Protein AF-A0A0S8H9X0-F1 (afdb_monomer_lite)

pLDDT: mean 84.27, std 17.61, range [25.94, 97.88]

Structure (mmCIF, N/CA/C/O backbone):
data_AF-A0A0S8H9X0-F1
#
_entry.id   AF-A0A0S8H9X0-F1
#
loop_
_atom_site.group_PDB
_atom_site.id
_atom_site.type_symbol
_atom_site.label_atom_id
_atom_site.label_alt_id
_atom_site.label_comp_id
_atom_site.label_asym_id
_atom_site.label_entity_id
_atom_site.label_seq_id
_atom_site.pdbx_PDB_ins_code
_atom_site.Cartn_x
_atom_site.Cartn_y
_atom_site.Cartn_z
_atom_site.occupancy
_atom_site.B_iso_or_equiv
_atom_site.auth_seq_id
_atom_site.auth_comp_id
_atom_site.auth_asym_id
_atom_site.auth_atom_id
_atom_site.pdbx_PDB_model_num
ATOM 1 N N . MET A 1 1 ? -23.691 -61.109 -25.677 1.00 41.50 1 MET A N 1
ATOM 2 C CA . MET A 1 1 ? -22.505 -60.597 -26.400 1.00 41.50 1 MET A CA 1
ATOM 3 C C . MET A 1 1 ? -22.755 -59.149 -26.773 1.00 41.50 1 MET A C 1
ATOM 5 O O . MET A 1 1 ? -23.808 -58.886 -27.336 1.00 41.50 1 MET A O 1
ATOM 9 N N . ARG A 1 2 ? -21.754 -58.292 -26.520 1.00 28.98 2 ARG A N 1
ATOM 10 C CA . ARG A 1 2 ? -21.673 -56.841 -26.790 1.00 28.98 2 ARG A CA 1
ATOM 11 C C . ARG A 1 2 ? -22.388 -55.960 -25.764 1.00 28.98 2 ARG A C 1
ATOM 13 O O . ARG A 1 2 ? -23.538 -56.217 -25.457 1.00 28.98 2 ARG A O 1
ATOM 20 N N . SER A 1 3 ? -21.833 -54.869 -25.259 1.00 28.53 3 SER A N 1
ATOM 21 C CA . SER A 1 3 ? -20.459 -54.414 -25.004 1.00 28.53 3 SER A CA 1
ATOM 22 C C . SER A 1 3 ? -20.634 -53.154 -24.152 1.00 28.53 3 SER A C 1
ATOM 24 O O . SER A 1 3 ? -21.580 -52.398 -24.354 1.00 28.53 3 SER A O 1
ATOM 26 N N . PHE A 1 4 ? -19.725 -52.961 -23.206 1.00 33.03 4 PHE A N 1
ATOM 27 C CA . PHE A 1 4 ? -19.578 -51.771 -22.375 1.00 33.03 4 PHE A CA 1
ATOM 28 C C . PHE A 1 4 ? -19.500 -50.479 -23.207 1.00 33.03 4 PHE A C 1
ATOM 30 O O . PHE A 1 4 ? -18.738 -50.418 -24.169 1.00 33.03 4 PHE A O 1
ATOM 37 N N . ALA A 1 5 ? -20.194 -49.429 -22.768 1.00 28.08 5 ALA A N 1
ATOM 38 C CA . ALA A 1 5 ? -19.841 -48.046 -23.075 1.00 28.08 5 ALA A CA 1
ATOM 39 C C . ALA A 1 5 ? -20.065 -47.202 -21.813 1.00 28.08 5 ALA A C 1
ATOM 41 O O . ALA A 1 5 ? -21.166 -46.725 -21.546 1.00 28.08 5 ALA A O 1
ATOM 42 N N . LEU A 1 6 ? -19.008 -47.084 -21.002 1.00 28.52 6 LEU A N 1
ATOM 43 C CA . LEU A 1 6 ? -18.903 -46.057 -19.970 1.00 28.52 6 LEU A CA 1
ATOM 44 C C . LEU A 1 6 ? -18.913 -44.697 -20.675 1.00 28.52 6 LEU A C 1
ATOM 46 O O . LEU A 1 6 ? -18.003 -44.390 -21.445 1.00 28.52 6 LEU A O 1
ATOM 50 N N . LEU A 1 7 ? -19.925 -43.884 -20.392 1.00 26.09 7 LEU A N 1
ATOM 51 C CA . LEU A 1 7 ? -19.913 -42.468 -20.723 1.00 26.09 7 LEU A CA 1
ATOM 52 C C . LEU A 1 7 ? -18.975 -41.776 -19.722 1.00 26.09 7 LEU A C 1
ATOM 54 O O . LEU A 1 7 ? -19.371 -41.440 -18.607 1.00 26.09 7 LEU A O 1
ATOM 58 N N . VAL A 1 8 ? -17.704 -41.617 -20.089 1.00 26.08 8 VAL A N 1
ATOM 59 C CA . VAL A 1 8 ? -16.794 -40.715 -19.379 1.00 26.08 8 VAL A CA 1
ATOM 60 C C . VAL A 1 8 ? -17.209 -39.299 -19.768 1.00 26.08 8 VAL A C 1
ATOM 62 O O . VAL A 1 8 ? -16.909 -38.833 -20.865 1.00 26.08 8 VAL A O 1
ATOM 65 N N . LEU A 1 9 ? -17.961 -38.633 -18.889 1.00 28.38 9 LEU A N 1
ATOM 66 C CA . LEU A 1 9 ? -18.145 -37.189 -18.957 1.00 28.38 9 LEU A CA 1
ATOM 67 C C . LEU A 1 9 ? -16.791 -36.542 -18.657 1.00 28.38 9 LEU A C 1
ATOM 69 O O . LEU A 1 9 ? -16.384 -36.413 -17.503 1.00 28.38 9 LEU A O 1
ATOM 73 N N . SER A 1 10 ? -16.089 -36.157 -19.716 1.00 25.94 10 SER A N 1
ATOM 74 C CA . SER A 1 10 ? -14.937 -35.270 -19.652 1.00 25.94 10 SER A CA 1
ATOM 75 C C . SER A 1 10 ? -15.406 -33.922 -19.102 1.00 25.94 10 SER A C 1
ATOM 77 O O . SER A 1 10 ? -15.921 -33.083 -19.841 1.00 25.94 10 SER A O 1
ATOM 79 N N . LEU A 1 11 ? -15.257 -33.718 -17.792 1.00 29.38 11 LEU A N 1
ATOM 80 C CA . LEU A 1 11 ? -15.225 -32.385 -17.205 1.00 29.38 11 LEU A CA 1
ATOM 81 C C . LEU A 1 11 ? -14.070 -31.638 -17.877 1.00 29.38 11 LEU A C 1
ATOM 83 O O . LEU A 1 11 ? -12.902 -31.849 -17.554 1.00 29.38 11 LEU A O 1
ATOM 87 N N . LEU A 1 12 ? -14.407 -30.779 -18.839 1.00 26.70 12 LEU A N 1
ATOM 88 C CA . LEU A 1 12 ? -13.583 -29.636 -19.197 1.00 26.70 12 LEU A CA 1
ATOM 89 C C . LEU A 1 12 ? -13.430 -28.817 -17.917 1.00 26.70 12 LEU A C 1
ATOM 91 O O . LEU A 1 12 ? -14.281 -27.997 -17.575 1.00 26.70 12 LEU A O 1
ATOM 95 N N . ALA A 1 13 ? -12.356 -29.091 -17.180 1.00 27.42 13 ALA A N 1
ATOM 96 C CA . ALA A 1 13 ? -11.784 -28.125 -16.275 1.00 27.42 13 ALA A CA 1
ATOM 97 C C . ALA A 1 13 ? -11.502 -26.888 -17.131 1.00 27.42 13 ALA A C 1
ATOM 99 O O . ALA A 1 13 ? -10.550 -26.858 -17.911 1.00 27.42 13 ALA A O 1
ATOM 100 N N . LEU A 1 14 ? -12.378 -25.888 -17.032 1.00 28.73 14 LEU A N 1
ATOM 101 C CA . LEU A 1 14 ? -11.986 -24.509 -17.250 1.00 28.73 14 LEU A CA 1
ATOM 102 C C . LEU A 1 14 ? -10.827 -24.294 -16.287 1.00 28.73 14 LEU A C 1
ATOM 104 O O . LEU A 1 14 ? -11.030 -24.089 -15.092 1.00 28.73 14 LEU A O 1
ATOM 108 N N . ALA A 1 15 ? -9.611 -24.465 -16.803 1.00 26.91 15 ALA A N 1
ATOM 109 C CA . ALA A 1 15 ? -8.425 -23.986 -16.144 1.00 26.91 15 ALA A CA 1
ATOM 110 C C . ALA A 1 15 ? -8.729 -22.530 -15.805 1.00 26.91 15 ALA A C 1
ATOM 112 O O . ALA A 1 15 ? -8.952 -21.711 -16.701 1.00 26.91 15 ALA A O 1
ATOM 113 N N . ALA A 1 16 ? -8.801 -22.226 -14.508 1.00 28.19 16 ALA A N 1
ATOM 114 C CA . ALA A 1 16 ? -8.575 -20.867 -14.060 1.00 28.19 16 ALA A CA 1
ATOM 115 C C . ALA A 1 16 ? -7.346 -20.368 -14.837 1.00 28.19 16 ALA A C 1
ATOM 117 O O . ALA A 1 16 ? -6.392 -21.148 -14.958 1.00 28.19 16 ALA A O 1
ATOM 118 N N . PRO A 1 17 ? -7.370 -19.164 -15.440 1.00 30.94 17 PRO A N 1
ATOM 119 C CA . PRO A 1 17 ? -6.191 -18.649 -16.115 1.00 30.94 17 PRO A CA 1
ATOM 120 C C . PRO A 1 17 ? -5.055 -18.762 -15.108 1.00 30.94 17 PRO A C 1
ATOM 122 O O . PRO A 1 17 ? -5.143 -18.201 -14.014 1.00 30.94 17 PRO A O 1
ATOM 125 N N . GLY A 1 18 ? -4.079 -19.620 -15.420 1.00 31.53 18 GLY A N 1
ATOM 126 C CA . GLY A 1 18 ? -2.970 -19.881 -14.524 1.00 31.53 18 GLY A CA 1
ATOM 127 C C . GLY A 1 18 ? -2.399 -18.531 -14.140 1.00 31.53 18 GLY A C 1
ATOM 128 O O . GLY A 1 18 ? -2.131 -17.722 -15.029 1.00 31.53 18 GLY A O 1
ATOM 129 N N . LEU A 1 19 ? -2.299 -18.266 -12.835 1.00 39.56 19 LEU A N 1
ATOM 130 C CA . LEU A 1 19 ? -1.519 -17.149 -12.323 1.00 39.56 19 LEU A CA 1
ATOM 131 C C . LEU A 1 19 ? -0.192 -17.193 -13.078 1.00 39.56 19 LEU A C 1
ATOM 133 O O . LEU A 1 19 ? 0.567 -18.153 -12.935 1.00 39.56 19 LEU A O 1
ATOM 137 N N . SER A 1 20 ? -0.003 -16.246 -13.997 1.00 50.97 20 SER A N 1
ATOM 138 C CA . SER A 1 20 ? 1.157 -16.237 -14.875 1.00 50.97 20 SER A CA 1
ATOM 139 C C . SER A 1 20 ? 2.370 -16.163 -13.964 1.00 50.97 20 SER A C 1
ATOM 141 O O . SER A 1 20 ? 2.515 -15.183 -13.239 1.00 50.97 20 SER A O 1
ATOM 143 N N . GLN A 1 21 ? 3.183 -17.220 -13.957 1.00 73.94 21 GLN A N 1
ATOM 144 C CA . GLN A 1 21 ? 4.401 -17.263 -13.157 1.00 73.94 21 GLN A CA 1
ATOM 145 C C . GLN A 1 21 ? 5.268 -16.055 -13.508 1.00 73.94 21 GLN A C 1
ATOM 147 O O . GLN A 1 21 ? 5.318 -15.658 -14.675 1.00 73.94 21 GLN A O 1
ATOM 152 N N . ASP A 1 22 ? 5.919 -15.474 -12.505 1.00 86.31 22 ASP A N 1
ATOM 153 C CA . ASP A 1 22 ? 6.871 -14.385 -12.702 1.00 86.31 22 ASP A CA 1
ATOM 154 C C . ASP A 1 22 ? 7.905 -14.774 -13.769 1.00 86.31 22 ASP A C 1
ATOM 156 O O . ASP A 1 22 ? 8.423 -15.894 -13.784 1.00 86.31 22 ASP A O 1
ATOM 160 N N . LEU A 1 23 ? 8.247 -13.835 -14.647 1.00 92.19 23 LEU A N 1
ATOM 161 C CA . LEU A 1 23 ? 9.378 -13.981 -15.548 1.00 92.19 23 LEU A CA 1
ATOM 162 C C . LEU A 1 23 ? 10.658 -13.633 -14.782 1.00 92.19 23 LEU A C 1
ATOM 164 O O . LEU A 1 23 ? 11.025 -12.465 -14.628 1.00 92.19 23 LEU A O 1
ATOM 168 N N . VAL A 1 24 ? 11.332 -14.668 -14.290 1.00 93.00 24 VAL A N 1
ATOM 169 C CA . VAL A 1 24 ? 12.633 -14.553 -13.623 1.00 93.00 24 VAL A CA 1
ATOM 170 C C . VAL A 1 24 ? 13.714 -14.201 -14.646 1.00 93.00 24 VAL A C 1
ATOM 172 O O . VAL A 1 24 ? 13.848 -14.870 -15.672 1.00 93.00 24 VAL A O 1
ATOM 175 N N . VAL A 1 25 ? 14.517 -13.170 -14.364 1.00 93.25 25 VAL A N 1
ATOM 176 C CA . VAL A 1 25 ? 15.675 -12.839 -15.203 1.00 93.25 25 VAL A CA 1
ATOM 177 C C . VAL A 1 25 ? 16.853 -13.716 -14.786 1.00 93.25 25 VAL A C 1
ATOM 179 O O . VAL A 1 25 ? 17.590 -13.401 -13.856 1.00 93.25 25 VAL A O 1
ATOM 182 N N . GLN A 1 26 ? 17.005 -14.847 -15.474 1.00 91.56 26 GLN A N 1
ATOM 183 C CA . GLN A 1 26 ? 18.023 -15.855 -15.155 1.00 91.56 26 GLN A CA 1
ATOM 184 C C . GLN A 1 26 ? 19.429 -15.478 -15.620 1.00 91.56 26 GLN A C 1
ATOM 186 O O . GLN A 1 26 ? 20.409 -15.939 -15.051 1.00 91.56 26 GLN A O 1
ATOM 191 N N . ARG A 1 27 ? 19.551 -14.660 -16.667 1.00 94.38 27 ARG A N 1
ATOM 192 C CA . ARG A 1 27 ? 20.847 -14.261 -17.219 1.00 94.38 27 ARG A CA 1
ATOM 193 C C . ARG A 1 27 ? 20.919 -12.752 -17.353 1.00 94.38 27 ARG A C 1
ATOM 195 O O . ARG A 1 27 ? 19.973 -12.123 -17.835 1.00 94.38 27 ARG A O 1
ATOM 202 N N . TRP A 1 28 ? 22.071 -12.206 -16.988 1.00 95.44 28 TRP A N 1
ATOM 203 C CA . TRP A 1 28 ? 22.370 -10.782 -17.028 1.00 95.44 28 TRP A CA 1
ATOM 204 C C . TRP A 1 28 ? 23.692 -10.524 -17.749 1.00 95.44 28 TRP A C 1
ATOM 206 O O . TRP A 1 28 ? 24.637 -11.299 -17.618 1.00 95.44 28 TRP A O 1
ATOM 216 N N . LEU A 1 29 ? 23.775 -9.403 -18.464 1.00 94.75 29 LEU A N 1
ATOM 217 C CA . LEU A 1 29 ? 25.056 -8.772 -18.759 1.00 94.75 29 LEU A CA 1
ATOM 218 C C . LEU A 1 29 ? 25.469 -7.972 -17.527 1.00 94.75 29 LEU A C 1
ATOM 220 O O . LEU A 1 29 ? 24.691 -7.163 -17.036 1.00 94.75 29 LEU A O 1
ATOM 224 N N . LEU A 1 30 ? 26.679 -8.189 -17.036 1.00 95.31 30 LEU A N 1
ATOM 225 C CA . LEU A 1 30 ? 27.232 -7.594 -15.829 1.00 95.31 30 LEU A CA 1
ATOM 226 C C . LEU A 1 30 ? 28.463 -6.750 -16.167 1.00 95.31 30 LEU A C 1
ATOM 228 O O . LEU A 1 30 ? 29.381 -7.227 -16.830 1.00 95.31 30 LEU A O 1
ATOM 232 N N . TYR A 1 31 ? 28.508 -5.525 -15.655 1.00 94.31 31 TYR A N 1
ATOM 233 C CA . TYR A 1 31 ? 29.659 -4.630 -15.734 1.00 94.31 31 TYR A CA 1
ATOM 234 C C . TYR A 1 31 ? 30.033 -4.121 -14.339 1.00 94.31 31 TYR A C 1
ATOM 236 O O . TYR A 1 31 ? 29.161 -3.776 -13.540 1.00 94.31 31 TYR A O 1
ATOM 244 N N . GLY A 1 32 ? 31.330 -4.089 -14.043 1.00 92.69 32 GLY A N 1
ATOM 245 C CA . GLY A 1 32 ? 31.877 -3.798 -12.716 1.00 92.69 32 GLY A CA 1
ATOM 246 C C . GLY A 1 32 ? 32.689 -4.966 -12.144 1.00 92.69 32 GLY A C 1
ATOM 247 O O . GLY A 1 32 ? 32.939 -5.930 -12.875 1.00 92.69 32 GLY A O 1
ATOM 248 N N . PRO A 1 33 ? 33.112 -4.884 -10.871 1.00 93.69 33 PRO A N 1
ATOM 249 C CA . PRO A 1 33 ? 32.772 -3.846 -9.901 1.00 93.69 33 PRO A CA 1
ATOM 250 C C . PRO A 1 33 ? 33.460 -2.513 -10.231 1.00 93.69 33 PRO A C 1
ATOM 252 O O . PRO A 1 33 ? 34.558 -2.474 -10.777 1.00 93.69 33 PRO A O 1
ATOM 255 N N . ILE A 1 34 ? 32.796 -1.404 -9.919 1.00 92.06 34 ILE A N 1
ATOM 256 C CA . ILE A 1 34 ? 33.303 -0.046 -10.140 1.00 92.06 34 ILE A CA 1
ATOM 257 C C . ILE A 1 34 ? 33.493 0.605 -8.784 1.00 92.06 34 ILE A C 1
ATOM 259 O O . ILE A 1 34 ? 32.512 0.892 -8.097 1.00 92.06 34 ILE A O 1
ATOM 263 N N . SER A 1 35 ? 34.743 0.848 -8.406 1.00 87.31 35 SER A N 1
ATOM 264 C CA . SER A 1 35 ? 35.077 1.606 -7.201 1.00 87.31 35 SER A CA 1
ATOM 265 C C . SER A 1 35 ? 34.701 3.078 -7.369 1.00 87.31 35 SER A C 1
ATOM 267 O O . SER A 1 35 ? 34.951 3.653 -8.427 1.00 87.31 35 SER A O 1
ATOM 269 N N . ALA A 1 36 ? 34.142 3.691 -6.320 1.00 75.81 36 ALA A N 1
ATOM 270 C CA . ALA A 1 36 ? 33.717 5.097 -6.322 1.00 75.81 36 ALA A CA 1
ATOM 271 C C . ALA A 1 36 ? 32.845 5.466 -7.548 1.00 75.81 36 ALA A C 1
ATOM 273 O O . ALA A 1 36 ? 33.202 6.350 -8.330 1.00 75.81 36 ALA A O 1
ATOM 274 N N . PRO A 1 37 ? 31.719 4.760 -7.750 1.00 73.19 37 PRO A N 1
ATOM 275 C CA . PRO A 1 37 ? 30.895 4.922 -8.937 1.00 73.19 37 PRO A CA 1
ATOM 276 C C . PRO A 1 37 ? 30.285 6.326 -8.994 1.00 73.19 37 PRO A C 1
ATOM 278 O O . PRO A 1 37 ? 29.649 6.777 -8.044 1.00 73.19 37 PRO A O 1
ATOM 281 N N . ASP A 1 38 ? 30.430 6.988 -10.138 1.00 69.25 38 ASP A N 1
ATOM 282 C CA . ASP A 1 38 ? 29.694 8.212 -10.448 1.00 69.25 38 ASP A CA 1
ATOM 283 C C . ASP A 1 38 ? 28.258 7.863 -10.889 1.00 69.25 38 ASP A C 1
ATOM 285 O O . ASP A 1 38 ? 28.007 6.852 -11.555 1.00 69.25 38 ASP A O 1
ATOM 289 N N . ASP A 1 39 ? 27.293 8.688 -10.494 1.00 65.88 39 ASP A N 1
ATOM 290 C CA . ASP A 1 39 ? 25.892 8.576 -10.905 1.00 65.88 39 ASP A CA 1
ATOM 291 C C . ASP A 1 39 ? 25.601 9.300 -12.229 1.00 65.88 39 ASP A C 1
ATOM 293 O O . ASP A 1 39 ? 24.527 9.107 -12.807 1.00 65.88 39 ASP A O 1
ATOM 297 N N . SER A 1 40 ? 26.541 10.113 -12.726 1.00 62.22 40 SER A N 1
ATOM 298 C CA . SER A 1 40 ? 26.345 10.938 -13.922 1.00 62.22 40 SER A CA 1
ATOM 299 C C . SER A 1 40 ? 26.559 10.196 -15.249 1.00 62.22 40 SER A C 1
ATOM 301 O O . SER A 1 40 ? 26.001 10.605 -16.269 1.00 62.22 40 SER A O 1
ATOM 303 N N . SER A 1 41 ? 27.304 9.082 -15.250 1.00 63.53 41 SER A N 1
ATOM 304 C CA . SER A 1 41 ? 27.621 8.313 -16.460 1.00 63.53 41 SER A CA 1
ATOM 305 C C . SER A 1 41 ? 27.153 6.857 -16.361 1.00 63.53 41 SER A C 1
ATOM 307 O O . SER A 1 41 ? 27.529 6.108 -15.460 1.00 63.53 41 SER A O 1
ATOM 309 N N . LEU A 1 42 ? 26.299 6.449 -17.305 1.00 72.50 42 LEU A N 1
ATOM 310 C CA . LEU A 1 42 ? 25.917 5.048 -17.490 1.00 72.50 42 LEU A CA 1
ATOM 311 C C . LEU A 1 42 ? 26.905 4.380 -18.456 1.00 72.50 42 LEU A C 1
ATOM 313 O O . LEU A 1 42 ? 27.258 5.000 -19.462 1.00 72.50 42 LEU A O 1
ATOM 317 N N . PRO A 1 43 ? 27.326 3.127 -18.204 1.00 75.81 43 PRO A N 1
ATOM 318 C CA . PRO A 1 43 ? 28.132 2.394 -19.168 1.00 75.81 43 PRO A CA 1
ATOM 319 C C . PRO A 1 43 ? 27.329 2.156 -20.449 1.00 75.81 43 PRO A C 1
ATOM 321 O O . PRO A 1 43 ? 26.135 1.841 -20.408 1.00 75.81 43 PRO A O 1
ATOM 324 N N . ASN A 1 44 ? 27.999 2.253 -21.594 1.00 77.75 44 ASN A N 1
ATOM 325 C CA . ASN A 1 44 ? 27.432 1.797 -22.854 1.00 77.75 44 ASN A CA 1
ATOM 326 C C . ASN A 1 44 ? 27.240 0.279 -22.785 1.00 77.75 44 ASN A C 1
ATOM 328 O O . ASN A 1 44 ? 28.190 -0.483 -22.593 1.00 77.75 44 ASN A O 1
ATOM 332 N N . ILE A 1 45 ? 25.991 -0.160 -22.901 1.00 80.19 45 ILE A N 1
ATOM 333 C CA . ILE A 1 45 ? 25.630 -1.574 -22.806 1.00 80.19 45 ILE A CA 1
ATOM 334 C C . ILE A 1 45 ? 26.205 -2.339 -24.001 1.00 80.19 45 ILE A C 1
ATOM 336 O O . ILE A 1 45 ? 25.874 -2.025 -25.145 1.00 80.19 45 ILE A O 1
ATOM 340 N N . GLY A 1 46 ? 26.988 -3.383 -23.715 1.00 68.62 46 GLY A N 1
ATOM 341 C CA . GLY A 1 46 ? 27.559 -4.277 -24.725 1.00 68.62 46 GLY A CA 1
ATOM 342 C C . GLY A 1 46 ? 28.925 -3.855 -25.277 1.00 68.62 46 GLY A C 1
ATOM 343 O O . GLY A 1 46 ? 29.430 -4.540 -26.161 1.00 68.62 46 GLY A O 1
ATOM 344 N N . ASP A 1 47 ? 29.520 -2.776 -24.756 1.00 78.38 47 ASP A N 1
ATOM 345 C CA . ASP A 1 47 ? 30.910 -2.397 -25.052 1.00 78.38 47 ASP A CA 1
ATOM 346 C C . ASP A 1 47 ? 31.910 -3.326 -24.313 1.00 78.38 47 ASP A C 1
ATOM 348 O O . ASP A 1 47 ? 31.531 -4.305 -23.662 1.00 78.38 47 ASP A O 1
ATOM 352 N N . GLU A 1 48 ? 33.215 -3.058 -24.409 1.00 76.69 48 GLU A N 1
ATOM 353 C CA . GLU A 1 48 ? 34.231 -3.849 -23.703 1.00 76.69 48 GLU A CA 1
ATOM 354 C C . GLU A 1 48 ? 34.018 -3.839 -22.173 1.00 76.69 48 GLU A C 1
ATOM 356 O O . GLU A 1 48 ? 33.742 -2.806 -21.561 1.00 76.69 48 GLU A O 1
ATOM 361 N N . GLY A 1 49 ? 34.173 -5.008 -21.540 1.00 82.94 49 GLY A N 1
ATOM 362 C CA . GLY A 1 49 ? 34.118 -5.177 -20.081 1.00 82.94 49 GLY A CA 1
ATOM 363 C C . GLY A 1 49 ? 32.806 -5.736 -19.522 1.00 82.94 49 GLY A C 1
ATOM 364 O O . GLY A 1 49 ? 32.744 -6.031 -18.328 1.00 82.94 49 GLY A O 1
ATOM 365 N N . TRP A 1 50 ? 31.771 -5.924 -20.347 1.00 90.81 50 TRP A N 1
ATOM 366 C CA . TRP A 1 50 ? 30.578 -6.671 -19.936 1.00 90.81 50 TRP A CA 1
ATOM 367 C C . TRP A 1 50 ? 30.853 -8.181 -19.945 1.00 90.81 50 TRP A C 1
ATOM 369 O O . TRP A 1 50 ? 31.418 -8.718 -20.897 1.00 90.81 50 TRP A O 1
ATOM 379 N N . ARG A 1 51 ? 30.424 -8.877 -18.892 1.00 90.94 51 ARG A N 1
ATOM 380 C CA . ARG A 1 51 ? 30.489 -10.340 -18.747 1.00 90.94 51 ARG A CA 1
ATOM 381 C C . ARG A 1 51 ? 29.108 -10.906 -18.468 1.00 90.94 51 ARG A C 1
ATOM 383 O O . ARG A 1 51 ? 28.271 -10.230 -17.886 1.00 90.94 51 ARG A O 1
ATOM 390 N N . GLU A 1 52 ? 28.853 -12.141 -18.867 1.00 93.75 52 GLU A N 1
ATOM 391 C CA . GLU A 1 52 ? 27.596 -12.798 -18.511 1.00 93.75 52 GLU A CA 1
ATOM 392 C C . GLU A 1 52 ? 27.609 -13.261 -17.050 1.00 93.75 52 GLU A C 1
ATOM 394 O O . GLU A 1 52 ? 28.635 -13.714 -16.539 1.00 93.75 52 GLU A O 1
ATOM 399 N N . ALA A 1 53 ? 26.457 -13.171 -16.390 1.00 94.94 53 ALA A N 1
ATOM 400 C CA . ALA A 1 53 ? 26.231 -13.715 -15.058 1.00 94.94 53 ALA A CA 1
ATOM 401 C C . ALA A 1 53 ? 24.886 -14.451 -15.004 1.00 94.94 53 ALA A C 1
ATOM 403 O O . ALA A 1 53 ? 23.893 -14.003 -15.587 1.00 94.94 53 ALA A O 1
ATOM 404 N N . GLU A 1 54 ? 24.862 -15.580 -14.299 1.00 95.56 54 GLU A N 1
ATOM 405 C CA . GLU A 1 54 ? 23.683 -16.431 -14.140 1.00 95.56 54 GLU A CA 1
ATOM 406 C C . GLU A 1 54 ? 23.131 -16.311 -12.720 1.00 95.56 54 GLU A C 1
ATOM 408 O O . GLU A 1 54 ? 23.866 -16.427 -11.738 1.00 95.56 54 GLU A O 1
ATOM 413 N N . ALA A 1 55 ? 21.836 -16.029 -12.634 1.00 94.44 55 ALA A N 1
ATOM 414 C CA . ALA A 1 55 ? 21.097 -15.898 -11.395 1.00 94.44 55 ALA A CA 1
ATOM 415 C C . ALA A 1 55 ? 20.517 -17.245 -10.946 1.00 94.44 55 ALA A C 1
ATOM 417 O O . ALA A 1 55 ? 20.314 -18.151 -11.753 1.00 94.44 55 ALA A O 1
ATOM 418 N N . ASP A 1 56 ? 20.207 -17.364 -9.656 1.00 90.88 56 ASP A N 1
ATOM 419 C CA . ASP A 1 56 ? 19.503 -18.532 -9.124 1.00 90.88 56 ASP A CA 1
ATOM 420 C C . ASP A 1 56 ? 18.038 -18.620 -9.611 1.00 90.88 56 ASP A C 1
ATOM 422 O O . ASP A 1 56 ? 17.527 -17.760 -10.335 1.00 90.88 56 ASP A O 1
ATOM 426 N N . GLU A 1 57 ? 17.319 -19.661 -9.180 1.00 87.94 57 GLU A N 1
ATOM 427 C CA . GLU A 1 57 ? 15.904 -19.880 -9.526 1.00 87.94 57 GLU A CA 1
ATOM 428 C C . GLU A 1 57 ? 14.964 -18.731 -9.094 1.00 87.94 57 GLU A C 1
ATOM 430 O O . GLU A 1 57 ? 13.848 -18.617 -9.602 1.00 87.94 57 GLU A O 1
ATOM 435 N N . TRP A 1 58 ? 15.409 -17.863 -8.178 1.00 83.94 58 TRP A N 1
ATOM 436 C CA . TRP A 1 58 ? 14.676 -16.696 -7.687 1.00 83.94 58 TRP A CA 1
ATOM 437 C C . TRP A 1 58 ? 15.091 -15.396 -8.392 1.00 83.94 58 TRP A C 1
ATOM 439 O O . TRP A 1 58 ? 14.532 -14.339 -8.086 1.00 83.94 58 TRP A O 1
ATOM 449 N N . GLY A 1 59 ? 16.047 -15.456 -9.323 1.00 90.75 59 GLY A N 1
ATOM 450 C CA . GLY A 1 59 ? 16.586 -14.301 -10.037 1.00 90.75 59 GLY A CA 1
ATOM 451 C C . GLY A 1 59 ? 17.628 -13.523 -9.240 1.00 90.75 59 GLY A C 1
ATOM 452 O O . GLY A 1 59 ? 17.802 -12.333 -9.502 1.00 90.75 59 GLY A O 1
ATOM 453 N N . ARG A 1 60 ? 18.293 -14.153 -8.259 1.00 94.50 60 ARG A N 1
ATOM 454 C CA . ARG A 1 60 ? 19.353 -13.533 -7.449 1.00 94.50 60 ARG A CA 1
ATOM 455 C C . ARG A 1 60 ? 20.733 -13.777 -8.032 1.00 94.50 60 ARG A C 1
ATOM 457 O O . ARG A 1 60 ? 21.084 -14.904 -8.364 1.00 94.50 60 ARG A O 1
ATOM 464 N N . LEU A 1 61 ? 21.545 -12.730 -8.030 1.00 96.25 61 LEU A N 1
ATOM 465 C CA . LEU A 1 61 ? 22.976 -12.780 -8.291 1.00 96.25 61 LEU A CA 1
ATOM 466 C C . LEU A 1 61 ? 23.746 -12.505 -7.000 1.00 96.25 61 LEU A C 1
ATOM 468 O O . LEU A 1 61 ? 23.565 -11.453 -6.384 1.00 96.25 61 LEU A O 1
ATOM 472 N N . ASN A 1 62 ? 24.637 -13.427 -6.626 1.00 95.50 62 ASN A N 1
ATOM 473 C CA . ASN A 1 62 ? 25.656 -13.179 -5.610 1.00 95.50 62 ASN A CA 1
ATOM 474 C C . ASN A 1 62 ? 26.888 -12.558 -6.277 1.00 95.50 62 ASN A C 1
ATOM 476 O O . ASN A 1 62 ? 27.727 -13.259 -6.842 1.00 95.50 62 ASN A O 1
ATOM 480 N N . LEU A 1 63 ? 26.999 -11.235 -6.227 1.00 96.62 63 LEU A N 1
ATOM 481 C CA . LEU A 1 63 ? 28.064 -10.504 -6.907 1.00 96.62 63 LEU A CA 1
ATOM 482 C C . LEU A 1 63 ? 29.428 -10.694 -6.238 1.00 96.62 63 LEU A C 1
ATOM 484 O O . LEU A 1 63 ? 30.438 -10.617 -6.928 1.00 96.62 63 LEU A O 1
ATOM 488 N N . ASN A 1 64 ? 29.483 -11.041 -4.948 1.00 94.81 64 ASN A N 1
ATOM 489 C CA . ASN A 1 64 ? 30.746 -11.432 -4.309 1.00 94.81 64 ASN A CA 1
ATOM 490 C C . ASN A 1 64 ? 31.341 -12.709 -4.923 1.00 94.81 64 ASN A C 1
ATOM 492 O O . ASN A 1 64 ? 32.561 -12.832 -5.029 1.00 94.81 64 ASN A O 1
ATOM 496 N N . ASP A 1 65 ? 30.497 -13.653 -5.350 1.00 94.50 65 ASP A N 1
ATOM 497 C CA . ASP A 1 65 ? 30.968 -14.846 -6.057 1.00 94.50 65 ASP A CA 1
ATOM 498 C C . ASP A 1 65 ? 31.398 -14.521 -7.488 1.00 94.50 65 ASP A C 1
ATOM 500 O O . ASP A 1 65 ? 32.422 -15.029 -7.947 1.00 94.50 65 ASP A O 1
ATOM 504 N N . VAL A 1 66 ? 30.653 -13.652 -8.181 1.00 94.06 66 VAL A N 1
ATOM 505 C CA . VAL A 1 66 ? 30.985 -13.254 -9.559 1.00 94.06 66 VAL A CA 1
ATOM 506 C C . VAL A 1 66 ? 32.280 -12.432 -9.620 1.00 94.06 66 VAL A C 1
ATOM 508 O O . VAL A 1 66 ? 33.073 -12.601 -10.545 1.00 94.06 66 VAL A O 1
ATOM 511 N N . PHE A 1 67 ? 32.520 -11.582 -8.621 1.00 94.44 67 PHE A N 1
ATOM 512 C CA . PHE A 1 67 ? 33.701 -10.723 -8.491 1.00 94.44 67 PHE A CA 1
ATOM 513 C C . PHE A 1 67 ? 34.766 -11.311 -7.562 1.00 94.44 67 PHE A C 1
ATOM 515 O O . PHE A 1 67 ? 35.530 -10.583 -6.928 1.00 94.44 67 PHE A O 1
ATOM 522 N N . ARG A 1 68 ? 34.816 -12.640 -7.434 1.00 93.69 68 ARG A N 1
ATOM 523 C CA . ARG A 1 68 ? 35.747 -13.304 -6.522 1.00 93.69 68 ARG A CA 1
ATOM 524 C C . ARG A 1 68 ? 37.194 -12.901 -6.824 1.00 93.69 68 ARG A C 1
ATOM 526 O O . ARG A 1 68 ? 37.715 -13.177 -7.900 1.00 93.69 68 ARG A O 1
ATOM 533 N N . GLY A 1 69 ? 37.857 -12.323 -5.823 1.00 92.19 69 GLY A N 1
ATOM 534 C CA . GLY A 1 69 ? 39.238 -11.839 -5.926 1.00 92.19 69 GLY A CA 1
ATOM 535 C C . GLY A 1 69 ? 39.367 -10.366 -6.325 1.00 92.19 69 GLY A C 1
ATOM 536 O O . GLY A 1 69 ? 40.484 -9.860 -6.377 1.00 92.19 69 GLY A O 1
ATOM 537 N N . GLU A 1 70 ? 38.254 -9.672 -6.561 1.00 93.38 70 GLU A N 1
ATOM 538 C CA . GLU A 1 70 ? 38.194 -8.232 -6.817 1.00 93.38 70 GLU A CA 1
ATOM 539 C C . GLU A 1 70 ? 37.739 -7.481 -5.547 1.00 93.38 70 GLU A C 1
ATOM 541 O O . GLU A 1 70 ? 37.108 -8.056 -4.658 1.00 93.38 70 GLU A O 1
ATOM 546 N N . ALA A 1 71 ? 38.064 -6.189 -5.434 1.00 92.00 71 ALA A N 1
ATOM 547 C CA . ALA A 1 71 ? 37.612 -5.362 -4.314 1.00 92.00 71 ALA A CA 1
ATOM 548 C C . ALA A 1 71 ? 36.160 -4.910 -4.539 1.00 92.00 71 ALA A C 1
ATOM 550 O O . ALA A 1 71 ? 35.885 -4.157 -5.472 1.00 92.00 71 ALA A O 1
ATOM 551 N N . THR A 1 72 ? 35.241 -5.361 -3.682 1.00 94.12 72 THR A N 1
ATOM 552 C CA . THR A 1 72 ? 33.798 -5.106 -3.837 1.00 94.12 72 THR A CA 1
ATOM 553 C C . THR A 1 72 ? 33.226 -4.098 -2.843 1.00 94.12 72 THR A C 1
ATOM 555 O O . THR A 1 72 ? 32.088 -3.665 -3.023 1.00 94.12 72 THR A O 1
ATOM 558 N N . GLU A 1 73 ? 33.973 -3.687 -1.819 1.00 92.50 73 GLU A N 1
ATOM 559 C CA . GLU A 1 73 ? 33.515 -2.653 -0.884 1.00 92.50 73 GLU A CA 1
ATOM 560 C C . GLU A 1 73 ? 33.448 -1.281 -1.563 1.00 92.50 73 GLU A C 1
ATOM 562 O O . GLU A 1 73 ? 34.323 -0.931 -2.359 1.00 92.50 73 GLU A O 1
ATOM 567 N N . TRP A 1 74 ? 32.414 -0.499 -1.237 1.00 92.12 74 TRP A N 1
ATOM 568 C CA . TRP A 1 74 ? 32.172 0.828 -1.822 1.00 92.12 74 TRP A CA 1
ATOM 569 C C . TRP A 1 74 ? 32.202 0.818 -3.356 1.00 92.12 74 TRP A C 1
ATOM 571 O O . TRP A 1 74 ? 32.741 1.725 -4.004 1.00 92.12 74 TRP A O 1
ATOM 581 N N . SER A 1 75 ? 31.629 -0.238 -3.935 1.00 94.38 75 SER A N 1
ATOM 582 C CA . SER A 1 75 ? 31.597 -0.457 -5.375 1.00 94.38 75 SER A CA 1
ATOM 583 C C . SER A 1 75 ? 30.171 -0.617 -5.887 1.00 94.38 75 SER A C 1
ATOM 585 O O . SER A 1 75 ? 29.293 -1.105 -5.176 1.00 94.38 75 SER A O 1
ATOM 587 N N . ALA A 1 76 ? 29.930 -0.210 -7.131 1.00 94.88 76 ALA A N 1
ATOM 588 C CA . ALA A 1 76 ? 28.697 -0.547 -7.836 1.00 94.88 76 ALA A CA 1
ATOM 589 C C . ALA A 1 76 ? 28.946 -1.591 -8.916 1.00 94.88 76 ALA A C 1
ATOM 591 O O . ALA A 1 76 ? 30.050 -1.741 -9.439 1.00 94.88 76 ALA A O 1
ATOM 592 N N . ALA A 1 77 ? 27.870 -2.260 -9.295 1.00 95.50 77 ALA A N 1
ATOM 593 C CA . ALA A 1 77 ? 27.805 -3.048 -10.508 1.00 95.50 77 ALA A CA 1
ATOM 594 C C . ALA A 1 77 ? 26.614 -2.589 -11.342 1.00 95.50 77 ALA A C 1
ATOM 596 O O . ALA A 1 77 ? 25.695 -1.947 -10.841 1.00 95.50 77 ALA A O 1
ATOM 597 N N . TYR A 1 78 ? 26.628 -2.940 -12.616 1.00 95.56 78 TYR A N 1
ATOM 598 C CA . TYR A 1 78 ? 25.525 -2.740 -13.537 1.00 95.56 78 TYR A CA 1
ATOM 599 C C . TYR A 1 78 ? 25.114 -4.105 -14.072 1.00 95.56 78 TYR A C 1
ATOM 601 O O . TYR A 1 78 ? 25.932 -4.780 -14.689 1.00 95.56 78 TYR A O 1
ATOM 609 N N . VAL A 1 79 ? 23.865 -4.511 -13.844 1.00 96.06 79 VAL A N 1
ATOM 610 C CA . VAL A 1 79 ? 23.278 -5.705 -14.464 1.00 96.06 79 VAL A CA 1
ATOM 611 C C . VAL A 1 79 ? 22.204 -5.293 -15.456 1.00 96.06 79 VAL A C 1
ATOM 613 O O . VAL A 1 79 ? 21.296 -4.529 -15.131 1.00 96.06 79 VAL A O 1
ATOM 616 N N . HIS A 1 80 ? 22.322 -5.777 -16.685 1.00 95.94 80 HIS A N 1
ATOM 617 C CA . HIS A 1 80 ? 21.481 -5.399 -17.807 1.00 95.94 80 HIS A CA 1
ATOM 618 C C . HIS A 1 80 ? 20.859 -6.617 -18.502 1.00 95.94 80 HIS A C 1
ATOM 620 O O . HIS A 1 80 ? 21.510 -7.647 -18.684 1.00 95.94 80 HIS A O 1
ATOM 626 N N . THR A 1 81 ? 19.612 -6.477 -18.951 1.00 95.56 81 THR A N 1
ATOM 627 C CA . THR A 1 81 ? 18.956 -7.410 -19.876 1.00 95.56 81 THR A CA 1
ATOM 628 C C . THR A 1 81 ? 18.001 -6.661 -20.808 1.00 95.56 81 THR A C 1
ATOM 630 O O . THR A 1 81 ? 17.523 -5.572 -20.480 1.00 95.56 81 THR A O 1
ATOM 633 N N . TYR A 1 82 ? 17.694 -7.241 -21.967 1.00 95.31 82 TYR A N 1
ATOM 634 C CA . TYR A 1 82 ? 16.647 -6.745 -22.858 1.00 95.31 82 TYR A CA 1
ATOM 635 C C . TYR A 1 82 ? 15.355 -7.527 -22.667 1.00 95.31 82 TYR A C 1
ATOM 637 O O . TYR A 1 82 ? 15.366 -8.753 -22.575 1.00 95.31 82 TYR A O 1
ATOM 645 N N . VAL A 1 83 ? 14.230 -6.816 -22.680 1.00 95.44 83 VAL A N 1
ATOM 646 C CA . VAL A 1 83 ? 12.890 -7.384 -22.516 1.00 95.44 83 VAL A CA 1
ATOM 647 C C . VAL A 1 83 ? 12.050 -7.040 -23.739 1.00 95.44 83 VAL A C 1
ATOM 649 O O . VAL A 1 83 ? 11.696 -5.883 -23.965 1.00 95.44 83 VAL A O 1
ATOM 652 N N . TYR A 1 84 ? 11.722 -8.040 -24.550 1.00 95.44 84 TYR A N 1
ATOM 653 C CA . TYR A 1 84 ? 10.734 -7.889 -25.608 1.00 95.44 84 TYR A CA 1
ATOM 654 C C . TYR A 1 84 ? 9.345 -7.886 -24.995 1.00 95.44 84 TYR A C 1
ATOM 656 O O . TYR A 1 84 ? 9.005 -8.808 -24.255 1.00 95.44 84 TYR A O 1
ATOM 664 N N . CYS A 1 85 ? 8.535 -6.908 -25.371 1.00 94.81 85 CYS A N 1
ATOM 665 C CA . CYS A 1 85 ? 7.131 -6.833 -25.035 1.00 94.81 85 CYS A CA 1
ATOM 666 C C . CYS A 1 85 ? 6.294 -6.841 -26.322 1.00 94.81 85 CYS A C 1
ATOM 668 O O . CYS A 1 85 ? 6.560 -6.031 -27.211 1.00 94.81 85 CYS A O 1
ATOM 670 N N . PRO A 1 86 ? 5.300 -7.737 -26.470 1.00 94.06 86 PRO A N 1
ATOM 671 C CA . PRO A 1 86 ? 4.514 -7.817 -27.702 1.00 94.06 86 PRO A CA 1
ATOM 672 C C . PRO A 1 86 ? 3.634 -6.584 -27.924 1.00 94.06 86 PRO A C 1
ATOM 674 O O . PRO A 1 86 ? 3.328 -6.265 -29.063 1.00 94.06 86 PRO A O 1
ATOM 677 N N . GLU A 1 87 ? 3.239 -5.902 -26.849 1.00 93.06 87 GLU A N 1
ATOM 678 C CA . GLU A 1 87 ? 2.396 -4.707 -26.867 1.00 93.06 87 GLU A CA 1
ATOM 679 C C . GLU A 1 87 ? 2.730 -3.846 -25.648 1.00 93.06 87 GLU A C 1
ATOM 681 O O . GLU A 1 87 ? 3.106 -4.384 -24.605 1.00 93.06 87 GLU A O 1
ATOM 686 N N . ASP A 1 88 ? 2.554 -2.532 -25.766 1.00 91.69 88 ASP A N 1
ATOM 687 C CA . ASP A 1 88 ? 2.713 -1.588 -24.655 1.00 91.69 88 ASP A CA 1
ATOM 688 C C . ASP A 1 88 ? 1.849 -1.997 -23.449 1.00 91.69 88 ASP A C 1
ATOM 690 O O . ASP A 1 88 ? 0.635 -2.161 -23.597 1.00 91.69 88 ASP A O 1
ATOM 694 N N . ARG A 1 89 ? 2.469 -2.186 -22.276 1.00 90.62 89 ARG A N 1
ATOM 695 C CA . ARG A 1 89 ? 1.779 -2.669 -21.071 1.00 90.62 89 ARG A CA 1
ATOM 696 C C . ARG A 1 89 ? 2.486 -2.308 -19.772 1.00 90.62 89 ARG A C 1
ATOM 698 O O . ARG A 1 89 ? 3.685 -2.024 -19.739 1.00 90.62 89 ARG A O 1
ATOM 705 N N . THR A 1 90 ? 1.727 -2.361 -18.694 1.00 89.88 90 THR A N 1
ATOM 706 C CA . THR A 1 90 ? 2.181 -2.209 -17.318 1.00 89.88 90 THR A CA 1
ATOM 707 C C . THR A 1 90 ? 2.648 -3.560 -16.774 1.00 89.88 90 THR A C 1
ATOM 709 O O . THR A 1 90 ? 2.026 -4.595 -17.004 1.00 89.88 90 THR A O 1
ATOM 712 N N . ILE A 1 91 ? 3.755 -3.564 -16.036 1.00 92.31 91 ILE A N 1
ATOM 713 C CA . ILE A 1 91 ? 4.298 -4.757 -15.383 1.00 92.31 91 ILE A CA 1
ATOM 714 C C . ILE A 1 91 ? 4.868 -4.381 -14.012 1.00 92.31 91 ILE A C 1
ATOM 716 O O . ILE A 1 91 ? 5.196 -3.219 -13.763 1.00 92.31 91 ILE A O 1
ATOM 720 N N . LEU A 1 92 ? 4.993 -5.349 -13.108 1.00 92.25 92 LEU A N 1
ATOM 721 C CA . LEU A 1 92 ? 5.734 -5.156 -11.867 1.00 92.25 92 LEU A CA 1
ATOM 722 C C . LEU A 1 92 ? 7.193 -5.548 -12.090 1.00 92.25 92 LEU A C 1
ATOM 724 O O . LEU A 1 92 ? 7.479 -6.673 -12.497 1.00 92.25 92 LEU A O 1
ATOM 728 N N . LEU A 1 93 ? 8.114 -4.637 -11.787 1.00 94.75 93 LEU A N 1
ATOM 729 C CA . LEU A 1 93 ? 9.513 -4.972 -11.562 1.00 94.75 93 LEU A CA 1
ATOM 730 C C . LEU A 1 93 ? 9.674 -5.296 -10.078 1.00 94.75 93 LEU A C 1
ATOM 732 O O . LEU A 1 93 ? 9.534 -4.416 -9.229 1.00 94.75 93 LEU A O 1
ATOM 736 N N . ILE A 1 94 ? 9.963 -6.559 -9.781 1.00 95.06 94 ILE A N 1
ATOM 737 C CA . ILE A 1 94 ? 10.333 -7.004 -8.442 1.00 95.06 94 ILE A CA 1
ATOM 738 C C . ILE A 1 94 ? 11.854 -7.080 -8.399 1.00 95.06 94 ILE A C 1
ATOM 740 O O . ILE A 1 94 ? 12.464 -7.876 -9.118 1.00 95.06 94 ILE A O 1
ATOM 744 N N . ALA A 1 95 ? 12.453 -6.258 -7.549 1.00 96.75 95 ALA A N 1
ATOM 745 C CA . ALA A 1 95 ? 13.887 -6.138 -7.392 1.00 96.75 95 ALA A CA 1
ATOM 746 C C . ALA A 1 95 ? 14.303 -6.143 -5.915 1.00 96.75 95 ALA A C 1
ATOM 748 O O . ALA A 1 95 ? 13.489 -6.004 -4.998 1.00 96.75 95 ALA A O 1
ATOM 749 N N . ASP A 1 96 ? 15.588 -6.381 -5.689 1.00 96.12 96 ASP A N 1
ATOM 750 C CA . ASP A 1 96 ? 16.215 -6.300 -4.373 1.00 96.12 96 ASP A CA 1
ATOM 751 C C . ASP A 1 96 ? 17.727 -6.105 -4.538 1.00 96.12 96 ASP A C 1
ATOM 753 O O . ASP A 1 96 ? 18.271 -6.362 -5.616 1.00 96.12 96 ASP A O 1
ATOM 757 N N . SER A 1 97 ? 18.412 -5.678 -3.482 1.00 97.12 97 SER A N 1
ATOM 758 C CA . SER A 1 97 ? 19.866 -5.493 -3.497 1.00 97.12 97 SER A CA 1
ATOM 759 C C . SER A 1 97 ? 20.495 -5.632 -2.116 1.00 97.12 97 SER A C 1
ATOM 761 O O . SER A 1 97 ? 19.804 -5.658 -1.095 1.00 97.12 97 SER A O 1
ATOM 763 N N . ASP A 1 98 ? 21.820 -5.705 -2.139 1.00 95.81 98 ASP A N 1
ATOM 764 C CA . ASP A 1 98 ? 22.737 -5.576 -1.011 1.00 95.81 98 ASP A CA 1
ATOM 765 C C . ASP A 1 98 ? 23.845 -4.607 -1.464 1.00 95.81 98 ASP A C 1
ATOM 767 O O . ASP A 1 98 ? 24.703 -5.003 -2.253 1.00 95.81 98 ASP A O 1
ATOM 771 N N . ASP A 1 99 ? 23.777 -3.297 -1.202 1.00 94.12 99 ASP A N 1
ATOM 772 C CA . ASP A 1 99 ? 22.868 -2.534 -0.329 1.00 94.12 99 ASP A CA 1
ATOM 773 C C . ASP A 1 99 ? 21.846 -1.697 -1.119 1.00 94.12 99 ASP A C 1
ATOM 775 O O . ASP A 1 99 ? 20.647 -2.000 -1.144 1.00 94.12 99 ASP A O 1
ATOM 779 N N . ASP A 1 100 ? 22.328 -0.649 -1.791 1.00 95.06 100 ASP A N 1
ATOM 780 C CA . ASP A 1 100 ? 21.511 0.344 -2.489 1.00 95.06 100 ASP A CA 1
ATOM 781 C C . ASP A 1 100 ? 21.067 -0.190 -3.852 1.00 95.06 100 ASP A C 1
ATOM 783 O O . ASP A 1 100 ? 21.730 -1.050 -4.432 1.00 95.06 100 ASP A O 1
ATOM 787 N N . LEU A 1 101 ? 19.976 0.347 -4.401 1.00 96.06 101 LEU A N 1
ATOM 788 C CA . LEU A 1 101 ? 19.482 -0.018 -5.727 1.00 96.06 101 LEU A CA 1
ATOM 789 C C . LEU A 1 101 ? 19.018 1.197 -6.516 1.00 96.06 101 LEU A C 1
ATOM 791 O O . LEU A 1 101 ? 18.161 1.956 -6.067 1.00 96.06 101 LEU A O 1
ATOM 795 N N . VAL A 1 102 ? 19.482 1.299 -7.757 1.00 95.19 102 VAL A N 1
ATOM 796 C CA . VAL A 1 102 ? 18.837 2.107 -8.795 1.00 95.19 102 VAL A CA 1
ATOM 797 C C . VAL A 1 102 ? 18.343 1.179 -9.897 1.00 95.19 102 VAL A C 1
ATOM 799 O O . VAL A 1 102 ? 19.104 0.346 -10.385 1.00 95.19 102 VAL A O 1
ATOM 802 N N . ALA A 1 103 ? 17.090 1.333 -10.323 1.00 95.75 103 ALA A N 1
ATOM 803 C CA . ALA A 1 103 ? 16.556 0.625 -11.483 1.00 95.75 103 ALA A CA 1
ATOM 804 C C . ALA A 1 103 ? 16.184 1.606 -12.595 1.00 95.75 103 ALA A C 1
ATOM 806 O O . ALA A 1 103 ? 15.607 2.673 -12.353 1.00 95.75 103 ALA A O 1
ATOM 807 N N . ARG A 1 104 ? 16.504 1.228 -13.834 1.00 94.50 104 ARG A N 1
ATOM 808 C CA . ARG A 1 104 ? 16.175 1.979 -15.042 1.00 94.50 104 ARG A CA 1
ATOM 809 C C . ARG A 1 104 ? 15.511 1.086 -16.078 1.00 94.50 104 ARG A C 1
ATOM 811 O O . ARG A 1 104 ? 15.976 -0.023 -16.328 1.00 94.50 104 ARG A O 1
ATOM 818 N N . VAL A 1 105 ? 14.473 1.612 -16.721 1.00 94.62 105 VAL A N 1
ATOM 819 C CA . VAL A 1 105 ? 13.807 0.993 -17.872 1.00 94.62 105 VAL A CA 1
ATOM 820 C C . VAL A 1 105 ? 13.855 1.978 -19.030 1.00 94.62 105 VAL A C 1
ATOM 822 O O . VAL A 1 105 ? 13.461 3.131 -18.875 1.00 94.62 105 VAL A O 1
ATOM 825 N N . ASN A 1 106 ? 14.395 1.565 -20.177 1.00 93.12 106 ASN A N 1
ATOM 826 C CA . ASN A 1 106 ? 14.573 2.429 -21.352 1.00 93.12 106 ASN A CA 1
ATOM 827 C C . ASN A 1 106 ? 15.319 3.740 -21.039 1.00 93.12 106 ASN A C 1
ATOM 829 O O . ASN A 1 106 ? 15.049 4.786 -21.620 1.00 93.12 106 ASN A O 1
ATOM 833 N N . GLY A 1 107 ? 16.264 3.693 -20.095 1.00 90.50 107 GLY A N 1
ATOM 834 C CA . GLY A 1 107 ? 17.023 4.851 -19.605 1.00 90.50 107 GLY A CA 1
ATOM 835 C C . GLY A 1 107 ? 16.318 5.682 -18.523 1.00 90.50 107 GLY A C 1
ATOM 836 O O . GLY A 1 107 ? 16.996 6.394 -17.777 1.00 90.50 107 GLY A O 1
ATOM 837 N N . GLN A 1 108 ? 15.000 5.543 -18.361 1.00 92.25 108 GLN A N 1
ATOM 838 C CA . GLN A 1 108 ? 14.219 6.254 -17.345 1.00 92.25 108 GLN A CA 1
ATOM 839 C C . GLN A 1 108 ? 14.428 5.618 -15.974 1.00 92.25 108 GLN A C 1
ATOM 841 O O . GLN A 1 108 ? 14.381 4.396 -15.843 1.00 92.25 108 GLN A O 1
ATOM 846 N N . ARG A 1 109 ? 14.680 6.435 -14.949 1.00 92.19 109 ARG A N 1
ATOM 847 C CA . ARG A 1 109 ? 14.910 5.969 -13.578 1.00 92.19 109 ARG A CA 1
ATOM 848 C C . ARG A 1 109 ? 13.575 5.680 -12.906 1.00 92.19 109 ARG A C 1
ATOM 850 O O . ARG A 1 109 ? 12.913 6.593 -12.440 1.00 92.19 109 ARG A O 1
ATOM 857 N N . VAL A 1 110 ? 13.213 4.402 -12.869 1.00 93.75 110 VAL A N 1
ATOM 858 C CA . VAL A 1 110 ? 11.936 3.927 -12.318 1.00 93.75 110 VAL A CA 1
ATOM 859 C C . VAL A 1 110 ? 11.996 3.699 -10.808 1.00 93.75 110 VAL A C 1
ATOM 861 O O . VAL A 1 110 ? 10.960 3.661 -10.156 1.00 93.75 110 VAL A O 1
ATOM 864 N N . TRP A 1 111 ? 13.192 3.521 -10.236 1.00 93.88 111 TRP A N 1
ATOM 865 C CA . TRP A 1 111 ? 13.351 3.244 -8.808 1.00 93.88 111 TRP A CA 1
ATOM 866 C C . TRP A 1 111 ? 14.707 3.690 -8.269 1.00 93.88 111 TRP A C 1
ATOM 868 O O . TRP A 1 111 ? 15.726 3.572 -8.958 1.00 93.88 111 TRP A O 1
ATOM 878 N N . VAL A 1 112 ? 14.704 4.149 -7.016 1.00 93.19 112 VAL A N 1
ATOM 879 C CA . VAL A 1 112 ? 15.892 4.429 -6.206 1.00 93.19 112 VAL A CA 1
ATOM 880 C C . VAL A 1 112 ? 15.600 4.016 -4.770 1.00 93.19 112 VAL A C 1
ATOM 882 O O . VAL A 1 112 ? 14.616 4.468 -4.189 1.00 93.19 112 VAL A O 1
ATOM 885 N N . ASN A 1 113 ? 16.478 3.211 -4.184 1.00 93.19 113 ASN A N 1
ATOM 886 C CA . ASN A 1 113 ? 16.452 2.899 -2.765 1.00 93.19 113 ASN A CA 1
ATOM 887 C C . ASN A 1 113 ? 17.870 2.971 -2.199 1.00 93.19 113 ASN A C 1
ATOM 889 O O . ASN A 1 113 ? 18.715 2.141 -2.529 1.00 93.19 113 ASN A O 1
ATOM 893 N N . VAL A 1 114 ? 18.123 3.997 -1.387 1.00 93.56 114 VAL A N 1
ATOM 894 C CA . VAL A 1 114 ? 19.423 4.261 -0.760 1.00 93.56 114 VAL A CA 1
ATOM 895 C C . VAL A 1 114 ? 19.327 3.845 0.705 1.00 93.56 114 VAL A C 1
ATOM 897 O O . VAL A 1 114 ? 18.882 4.613 1.558 1.00 93.56 114 VAL A O 1
ATOM 900 N N . VAL A 1 115 ? 19.695 2.603 0.997 1.00 90.31 115 VAL A N 1
ATOM 901 C CA . VAL A 1 115 ? 19.507 1.948 2.290 1.00 90.31 115 VAL A CA 1
ATOM 902 C C . VAL A 1 115 ? 20.550 0.849 2.494 1.00 90.31 115 VAL A C 1
ATOM 904 O O . VAL A 1 115 ? 20.805 0.058 1.596 1.00 90.31 115 VAL A O 1
ATOM 907 N N . ALA A 1 116 ? 21.111 0.763 3.703 1.00 89.81 116 ALA A N 1
ATOM 908 C CA . ALA A 1 116 ? 21.946 -0.373 4.091 1.00 89.81 116 ALA A CA 1
ATOM 909 C C . ALA A 1 116 ? 21.062 -1.592 4.407 1.00 89.81 116 ALA A C 1
ATOM 911 O O . ALA A 1 116 ? 20.173 -1.496 5.262 1.00 89.81 116 ALA A O 1
ATOM 912 N N . ARG A 1 117 ? 21.264 -2.717 3.715 1.00 88.50 117 ARG A N 1
ATOM 913 C CA . ARG A 1 117 ? 20.449 -3.938 3.849 1.00 88.50 117 ARG A CA 1
ATOM 914 C C . ARG A 1 117 ? 21.121 -5.129 3.168 1.00 88.50 117 ARG A C 1
ATOM 916 O O . ARG A 1 117 ? 21.660 -4.978 2.092 1.00 88.50 117 ARG A O 1
ATOM 923 N N . GLY A 1 118 ? 20.925 -6.333 3.709 1.00 90.50 118 GLY A N 1
ATOM 924 C CA . GLY A 1 118 ? 21.282 -7.576 3.009 1.00 90.50 118 GLY A CA 1
ATOM 925 C C . GLY A 1 118 ? 20.252 -7.982 1.949 1.00 90.50 118 GLY A C 1
ATOM 926 O O . GLY A 1 118 ? 19.086 -7.611 2.095 1.00 90.50 118 GLY A O 1
ATOM 927 N N . LEU A 1 119 ? 20.628 -8.786 0.945 1.00 89.88 119 LEU A N 1
ATOM 928 C CA . LEU A 1 119 ? 19.740 -9.214 -0.155 1.00 89.88 119 LEU A CA 1
ATOM 929 C C . LEU A 1 119 ? 18.496 -9.993 0.332 1.00 89.88 119 LEU A C 1
ATOM 931 O O . LEU A 1 119 ? 18.600 -11.013 1.014 1.00 89.88 119 LEU A O 1
ATOM 935 N N . GLY A 1 120 ? 17.302 -9.528 -0.052 1.00 85.12 120 GLY A N 1
ATOM 936 C CA . GLY A 1 120 ? 16.016 -10.122 0.329 1.00 85.12 120 GLY A CA 1
ATOM 937 C C . GLY A 1 120 ? 15.344 -10.977 -0.755 1.00 85.12 120 GLY A C 1
ATOM 938 O O . GLY A 1 120 ? 15.985 -11.605 -1.598 1.00 85.12 120 GLY A O 1
ATOM 939 N N . ARG A 1 121 ? 14.003 -11.039 -0.712 1.00 84.25 121 ARG A N 1
ATOM 940 C CA . ARG A 1 121 ? 13.165 -11.817 -1.651 1.00 84.25 121 ARG A CA 1
ATOM 941 C C . ARG A 1 121 ? 12.395 -10.944 -2.656 1.00 84.25 121 ARG A C 1
ATOM 943 O O . ARG A 1 121 ? 11.383 -11.404 -3.177 1.00 84.25 121 ARG A O 1
ATOM 950 N N . GLY A 1 122 ? 12.846 -9.715 -2.916 1.00 85.88 122 GLY A N 1
ATOM 951 C CA . GLY A 1 122 ? 12.155 -8.792 -3.822 1.00 85.88 122 GLY A CA 1
ATOM 952 C C . GLY A 1 122 ? 11.354 -7.721 -3.089 1.00 85.88 122 GLY A C 1
ATOM 953 O O . GLY A 1 122 ? 10.161 -7.564 -3.336 1.00 85.88 122 GLY A O 1
ATOM 954 N N . ARG A 1 123 ? 11.985 -7.035 -2.129 1.00 85.94 123 ARG A N 1
ATOM 955 C CA . ARG A 1 123 ? 11.330 -6.004 -1.304 1.00 85.94 123 ARG A CA 1
ATOM 956 C C . ARG A 1 123 ? 11.003 -4.729 -2.081 1.00 85.94 123 ARG A C 1
ATOM 958 O O . ARG A 1 123 ? 10.097 -4.007 -1.674 1.00 85.94 123 ARG A O 1
ATOM 965 N N . ASP A 1 124 ? 11.699 -4.462 -3.183 1.00 91.38 124 ASP A N 1
ATOM 966 C CA . ASP A 1 124 ? 11.412 -3.330 -4.060 1.00 91.38 124 ASP A CA 1
ATOM 967 C C . ASP A 1 124 ? 10.501 -3.791 -5.191 1.00 91.38 124 ASP A C 1
ATOM 969 O O . ASP A 1 124 ? 10.949 -4.337 -6.195 1.00 91.38 124 ASP A O 1
ATOM 973 N N . THR A 1 125 ? 9.198 -3.598 -5.022 1.00 90.00 125 THR A N 1
ATOM 974 C CA . THR A 1 125 ? 8.228 -3.844 -6.092 1.00 90.00 125 THR A CA 1
ATOM 975 C C . THR A 1 125 ? 7.750 -2.510 -6.634 1.00 90.00 125 THR A C 1
ATOM 977 O O . THR A 1 125 ? 7.121 -1.735 -5.915 1.00 90.00 125 THR A O 1
ATOM 980 N N . VAL A 1 126 ? 8.048 -2.244 -7.903 1.00 88.75 126 VAL A N 1
ATOM 981 C CA . VAL A 1 126 ? 7.691 -0.994 -8.576 1.00 88.75 126 VAL A CA 1
ATOM 982 C C . VAL A 1 126 ? 6.900 -1.280 -9.845 1.00 88.75 126 VAL A C 1
ATOM 984 O O . VAL A 1 126 ? 7.201 -2.201 -10.602 1.00 88.75 126 VAL A O 1
ATOM 987 N N . THR A 1 127 ? 5.855 -0.490 -10.076 1.00 89.62 127 THR A N 1
ATOM 988 C CA . THR A 1 127 ? 5.103 -0.522 -11.332 1.00 89.62 127 THR A CA 1
ATOM 989 C C . THR A 1 127 ? 5.913 0.174 -12.420 1.00 89.62 127 THR A C 1
ATOM 991 O O . THR A 1 127 ? 6.301 1.329 -12.252 1.00 89.62 127 THR A O 1
ATOM 994 N N . VAL A 1 128 ? 6.159 -0.514 -13.534 1.00 92.62 128 VAL A N 1
ATOM 995 C CA . VAL A 1 128 ? 6.856 0.036 -14.704 1.00 92.62 128 VAL A CA 1
ATOM 996 C C . VAL A 1 128 ? 6.034 -0.185 -15.965 1.00 92.62 128 VAL A C 1
ATOM 998 O O . VAL A 1 128 ? 5.182 -1.073 -16.014 1.00 92.62 128 VAL A O 1
ATOM 1001 N N . ARG A 1 129 ? 6.292 0.608 -17.006 1.00 92.56 129 ARG A N 1
ATOM 1002 C CA . ARG A 1 129 ? 5.626 0.459 -18.300 1.00 92.56 129 ARG A CA 1
ATOM 1003 C C . ARG A 1 129 ? 6.629 0.064 -19.379 1.00 92.56 129 ARG A C 1
ATOM 1005 O O . ARG A 1 129 ? 7.617 0.762 -19.595 1.00 92.56 129 ARG A O 1
ATOM 1012 N N . LEU A 1 130 ? 6.375 -1.066 -20.033 1.00 94.62 130 LEU A N 1
ATOM 1013 C CA . LEU A 1 130 ? 7.151 -1.547 -21.172 1.00 94.62 130 LEU A CA 1
ATOM 1014 C C . LEU A 1 130 ? 6.496 -1.051 -22.459 1.00 94.62 130 LEU A C 1
ATOM 1016 O O . LEU A 1 130 ? 5.285 -1.181 -22.631 1.00 94.62 130 LEU A O 1
ATOM 1020 N N . ALA A 1 131 ? 7.296 -0.508 -23.369 1.00 95.00 131 ALA A N 1
ATOM 1021 C CA . ALA A 1 131 ? 6.863 -0.188 -24.718 1.00 95.00 131 ALA A CA 1
ATOM 1022 C C . ALA A 1 131 ? 6.750 -1.463 -25.563 1.00 95.00 131 ALA A C 1
ATOM 1024 O O . ALA A 1 131 ? 7.424 -2.461 -25.300 1.00 95.00 131 ALA A O 1
ATOM 1025 N N . GLU A 1 132 ? 5.936 -1.416 -26.613 1.00 94.31 132 GLU A N 1
ATOM 1026 C CA . GLU A 1 132 ? 5.926 -2.449 -27.649 1.00 94.31 132 GLU A CA 1
ATOM 1027 C C . GLU A 1 132 ? 7.327 -2.605 -28.273 1.00 94.31 132 GLU A C 1
ATOM 1029 O O . GLU A 1 132 ? 8.016 -1.622 -28.548 1.00 94.31 132 GLU A O 1
ATOM 1034 N N . GLY A 1 133 ? 7.767 -3.845 -28.491 1.00 94.88 133 GLY A N 1
ATOM 1035 C CA . GLY A 1 133 ? 9.109 -4.156 -28.975 1.00 94.88 133 GLY A CA 1
ATOM 1036 C C . GLY A 1 133 ? 10.127 -4.369 -27.852 1.00 94.88 133 GLY A C 1
ATOM 1037 O O . GLY A 1 133 ? 9.795 -4.829 -26.763 1.00 94.88 133 GLY A O 1
ATOM 1038 N N . TRP A 1 134 ? 11.405 -4.118 -28.137 1.00 95.00 134 TRP A N 1
ATOM 1039 C CA . TRP A 1 134 ? 12.491 -4.357 -27.184 1.00 95.00 134 TRP A CA 1
ATOM 1040 C C . TRP A 1 134 ? 12.675 -3.185 -26.223 1.00 95.00 134 TRP A C 1
ATOM 1042 O O . TRP A 1 134 ? 12.728 -2.034 -26.643 1.00 95.00 134 TRP A O 1
ATOM 1052 N N . ASN A 1 135 ? 12.809 -3.498 -24.939 1.00 94.88 135 ASN A N 1
ATOM 1053 C CA . ASN A 1 135 ? 13.047 -2.557 -23.853 1.00 94.88 135 ASN A CA 1
ATOM 1054 C C . ASN A 1 135 ? 14.384 -2.884 -23.179 1.00 94.88 135 ASN A C 1
ATOM 1056 O O . ASN A 1 135 ? 14.750 -4.058 -23.102 1.00 94.88 135 ASN A O 1
ATOM 1060 N N . SER A 1 136 ? 15.097 -1.883 -22.666 1.00 94.12 136 SER A N 1
ATOM 1061 C CA . SER A 1 136 ? 16.271 -2.102 -21.811 1.00 94.12 136 SER A CA 1
ATOM 1062 C C . SER A 1 136 ? 15.877 -2.084 -20.338 1.00 94.12 136 SER A C 1
ATOM 1064 O O . SER A 1 136 ? 15.133 -1.205 -19.905 1.00 94.12 136 SER A O 1
ATOM 1066 N N . LEU A 1 137 ? 16.387 -3.042 -19.564 1.00 95.38 137 LEU A N 1
ATOM 1067 C CA . LEU A 1 137 ? 16.277 -3.084 -18.109 1.00 95.38 137 LEU A CA 1
ATOM 1068 C C . LEU A 1 137 ? 17.686 -3.083 -17.523 1.00 95.38 137 LEU A C 1
ATOM 1070 O O . LEU A 1 137 ? 18.481 -3.975 -17.811 1.00 95.38 137 LEU A O 1
ATOM 1074 N N . LEU A 1 138 ? 17.979 -2.089 -16.690 1.00 95.38 138 LEU A N 1
ATOM 1075 C CA . LEU A 1 138 ? 19.262 -1.936 -16.020 1.00 95.38 138 LEU A CA 1
ATOM 1076 C C . LEU A 1 138 ? 19.045 -1.787 -14.515 1.00 95.38 138 LEU A C 1
ATOM 1078 O O . LEU A 1 138 ? 18.327 -0.885 -14.082 1.00 95.38 138 LEU A O 1
ATOM 1082 N N . LEU A 1 139 ? 19.706 -2.626 -13.723 1.00 97.19 139 LEU A N 1
ATOM 1083 C CA . LEU A 1 139 ? 19.796 -2.476 -12.274 1.00 97.19 139 LEU A CA 1
ATOM 1084 C C . LEU A 1 139 ? 21.234 -2.118 -11.897 1.00 97.19 139 LEU A C 1
ATOM 1086 O O . LEU A 1 139 ? 22.187 -2.697 -12.418 1.00 97.19 139 LEU A O 1
ATOM 1090 N N . LYS A 1 140 ? 21.383 -1.162 -10.985 1.00 96.25 140 LYS A N 1
ATOM 1091 C CA . LYS A 1 140 ? 22.661 -0.728 -10.423 1.00 96.25 140 LYS A CA 1
ATOM 1092 C C . LYS A 1 140 ? 22.619 -0.922 -8.907 1.00 96.25 140 LYS A C 1
ATOM 1094 O O . LYS A 1 140 ? 22.138 -0.020 -8.215 1.00 96.25 140 LYS A O 1
ATOM 1099 N N . PRO A 1 141 ? 23.043 -2.085 -8.386 1.00 96.62 141 PRO A N 1
ATOM 1100 C CA . PRO A 1 141 ? 23.304 -2.230 -6.965 1.00 96.62 141 PRO A CA 1
ATOM 1101 C C . PRO A 1 141 ? 24.604 -1.507 -6.577 1.00 96.62 141 PRO A C 1
ATOM 1103 O O . PRO A 1 141 ? 25.572 -1.513 -7.346 1.00 96.62 141 PRO A O 1
ATOM 1106 N N . LEU A 1 142 ? 24.645 -0.919 -5.381 1.00 95.81 142 LEU A N 1
ATOM 1107 C CA . LEU A 1 142 ? 25.877 -0.410 -4.767 1.00 95.81 142 LEU A CA 1
ATOM 1108 C C . LEU A 1 142 ? 26.099 -1.105 -3.425 1.00 95.81 142 LEU A C 1
ATOM 1110 O O . LEU A 1 142 ? 25.205 -1.129 -2.583 1.00 95.81 142 LEU A O 1
ATOM 1114 N N . ASN A 1 143 ? 27.297 -1.654 -3.248 1.00 95.31 143 ASN A N 1
ATOM 1115 C CA . ASN A 1 143 ? 27.748 -2.300 -2.025 1.00 95.31 143 ASN A CA 1
ATOM 1116 C C . ASN A 1 143 ? 28.457 -1.291 -1.121 1.00 95.31 143 ASN A C 1
ATOM 1118 O O . ASN A 1 143 ? 29.420 -0.647 -1.550 1.00 95.31 143 ASN A O 1
ATOM 1122 N N . ARG A 1 144 ? 28.025 -1.177 0.134 1.00 93.06 144 ARG A N 1
ATOM 1123 C CA . ARG A 1 144 ? 28.701 -0.361 1.154 1.00 93.06 144 ARG A CA 1
ATOM 1124 C C . ARG A 1 144 ? 29.694 -1.184 1.975 1.00 93.06 144 ARG A C 1
ATOM 1126 O O . ARG A 1 144 ? 30.604 -0.609 2.566 1.00 93.06 144 ARG A O 1
ATOM 1133 N N . GLY A 1 145 ? 29.559 -2.508 1.979 1.00 90.50 145 GLY A N 1
ATOM 1134 C CA . GLY A 1 145 ? 30.483 -3.458 2.594 1.00 90.50 145 GLY A CA 1
ATOM 1135 C C . GLY A 1 145 ? 29.818 -4.803 2.902 1.00 90.50 145 GLY A C 1
ATOM 1136 O O . GLY A 1 145 ? 28.622 -4.882 3.159 1.00 90.50 145 GLY A O 1
ATOM 1137 N N . GLY A 1 146 ? 30.606 -5.879 2.950 1.00 92.50 146 GLY A N 1
ATOM 1138 C CA . GLY A 1 146 ? 30.089 -7.213 3.266 1.00 92.50 146 GLY A CA 1
ATOM 1139 C C . GLY A 1 146 ? 29.390 -7.894 2.084 1.00 92.50 146 GLY A C 1
ATOM 1140 O O . GLY A 1 146 ? 30.050 -8.292 1.122 1.00 92.50 146 GLY A O 1
ATOM 1141 N N . GLY A 1 147 ? 28.081 -8.131 2.197 1.00 93.50 147 GLY A N 1
ATOM 1142 C CA . GLY A 1 147 ? 27.294 -8.801 1.160 1.00 93.50 147 GLY A CA 1
ATOM 1143 C C . GLY A 1 147 ? 27.174 -7.944 -0.101 1.00 93.50 147 GLY A C 1
ATOM 1144 O O . GLY A 1 147 ? 27.118 -6.729 -0.020 1.00 93.50 147 GLY A O 1
ATOM 1145 N N . PHE A 1 148 ? 27.168 -8.561 -1.284 1.00 97.19 148 PHE A N 1
ATOM 1146 C CA . PHE A 1 148 ? 26.942 -7.839 -2.534 1.00 97.19 148 PHE A CA 1
ATOM 1147 C C . PHE A 1 148 ? 26.074 -8.677 -3.455 1.00 97.19 148 PHE A C 1
ATOM 1149 O O . PHE A 1 148 ? 26.462 -9.771 -3.873 1.00 97.19 148 PHE A O 1
ATOM 1156 N N . GLY A 1 149 ? 24.891 -8.172 -3.781 1.00 97.06 149 GLY A N 1
ATOM 1157 C CA . GLY A 1 149 ? 23.948 -8.915 -4.594 1.00 97.06 149 GLY A CA 1
ATOM 1158 C C . GLY A 1 149 ? 22.818 -8.071 -5.149 1.00 97.06 149 GLY A C 1
ATOM 1159 O O . GLY A 1 149 ? 22.586 -6.933 -4.739 1.00 97.06 149 GLY A O 1
ATOM 1160 N N . VAL A 1 150 ? 22.111 -8.658 -6.107 1.00 97.88 150 VAL A N 1
ATOM 1161 C CA . VAL A 1 150 ? 20.956 -8.047 -6.767 1.00 97.88 150 VAL A CA 1
ATOM 1162 C C . VAL A 1 150 ? 19.952 -9.117 -7.167 1.00 97.88 150 VAL A C 1
ATOM 1164 O O . VAL A 1 150 ? 20.326 -10.248 -7.471 1.00 97.88 150 VAL A O 1
ATOM 1167 N N . LEU A 1 151 ? 18.672 -8.760 -7.157 1.00 96.44 151 LEU A N 1
ATOM 1168 C CA . LEU A 1 151 ? 17.572 -9.576 -7.659 1.00 96.44 151 LEU A CA 1
ATOM 1169 C C . LEU A 1 151 ? 16.783 -8.785 -8.699 1.00 96.44 151 LEU A C 1
ATOM 1171 O O . LEU A 1 151 ? 16.543 -7.593 -8.510 1.00 96.44 151 LEU A O 1
ATOM 1175 N N . GLY A 1 152 ? 16.321 -9.459 -9.754 1.00 95.44 152 GLY A N 1
ATOM 1176 C CA . GLY A 1 152 ? 15.368 -8.883 -10.702 1.00 95.44 152 GLY A CA 1
ATOM 1177 C C . GLY A 1 152 ? 14.453 -9.925 -11.345 1.00 95.44 152 GLY A C 1
ATOM 1178 O O . GLY A 1 152 ? 14.910 -10.927 -11.896 1.00 95.44 152 GLY A O 1
ATOM 1179 N N . ARG A 1 153 ? 13.143 -9.673 -11.303 1.00 95.00 153 ARG A N 1
ATOM 1180 C CA . ARG A 1 153 ? 12.115 -10.450 -12.011 1.00 95.00 153 ARG A CA 1
ATOM 1181 C C . ARG A 1 153 ? 10.934 -9.563 -12.394 1.00 95.00 153 ARG A C 1
ATOM 1183 O O . ARG A 1 153 ? 10.686 -8.540 -11.757 1.00 95.00 153 ARG A O 1
ATOM 1190 N N . LEU A 1 154 ? 10.209 -9.970 -13.427 1.00 95.00 154 LEU A N 1
ATOM 1191 C CA . LEU A 1 154 ? 8.999 -9.292 -13.880 1.00 95.00 154 LEU A CA 1
ATOM 1192 C C . LEU A 1 154 ? 7.776 -10.102 -13.465 1.00 95.00 154 LEU A C 1
ATOM 1194 O O . LEU A 1 154 ? 7.739 -11.308 -13.685 1.00 95.00 154 LEU A O 1
ATOM 1198 N N . ALA A 1 155 ? 6.779 -9.447 -12.890 1.00 91.62 155 ALA A N 1
ATOM 1199 C CA . ALA A 1 155 ? 5.544 -10.082 -12.447 1.00 91.62 155 ALA A CA 1
ATOM 1200 C C . ALA A 1 155 ? 4.323 -9.375 -13.051 1.00 91.62 155 ALA A C 1
ATOM 1202 O O . ALA A 1 155 ? 4.406 -8.184 -13.366 1.00 91.62 155 ALA A O 1
ATOM 1203 N N . PRO A 1 156 ? 3.189 -10.076 -13.222 1.00 88.12 156 PRO A N 1
ATOM 1204 C CA . PRO A 1 156 ? 1.953 -9.456 -13.686 1.00 88.12 156 PRO A CA 1
ATOM 1205 C C . PRO A 1 156 ? 1.591 -8.211 -12.869 1.00 88.12 156 PRO A C 1
ATOM 1207 O O . PRO A 1 156 ? 1.638 -8.240 -11.639 1.00 88.12 156 PRO A O 1
ATOM 1210 N N . ALA A 1 157 ? 1.203 -7.134 -13.551 1.00 81.81 157 ALA A N 1
ATOM 1211 C CA . ALA A 1 157 ? 0.567 -5.985 -12.918 1.00 81.81 157 ALA A CA 1
ATOM 1212 C C . ALA A 1 157 ? -0.924 -6.014 -13.254 1.00 81.81 157 ALA A C 1
ATOM 1214 O O . ALA A 1 157 ? -1.303 -6.073 -14.422 1.00 81.81 157 ALA A O 1
ATOM 1215 N N . GLU A 1 158 ? -1.777 -5.946 -12.234 1.00 69.94 158 GLU A N 1
ATOM 1216 C CA . GLU A 1 158 ? -3.232 -5.930 -12.415 1.00 69.94 158 GLU A CA 1
ATOM 1217 C C . GLU A 1 158 ? -3.732 -7.114 -13.280 1.00 69.94 158 GLU A C 1
ATOM 1219 O O . GLU A 1 158 ? -3.567 -8.271 -12.898 1.00 69.94 158 GLU A O 1
ATOM 1224 N N . SER A 1 159 ? -4.360 -6.835 -14.431 1.00 59.88 159 SER A N 1
ATOM 1225 C CA . SER A 1 159 ? -4.856 -7.843 -15.385 1.00 59.88 159 SER A CA 1
ATOM 1226 C C . SER A 1 159 ? -3.862 -8.200 -16.498 1.00 59.88 159 SER A C 1
ATOM 1228 O O . SER A 1 159 ? -4.135 -9.089 -17.307 1.00 59.88 159 SER A O 1
ATOM 1230 N N . GLU A 1 160 ? -2.712 -7.524 -16.555 1.00 69.88 160 GLU A N 1
ATOM 1231 C CA . GLU A 1 160 ? -1.712 -7.691 -17.607 1.00 69.88 160 GLU A CA 1
ATOM 1232 C C . GLU A 1 160 ? -0.628 -8.680 -17.149 1.00 69.88 160 GLU A C 1
ATOM 1234 O O . GLU A 1 160 ? 0.125 -8.444 -16.204 1.00 69.88 160 GLU A O 1
ATOM 1239 N N . GLY A 1 161 ? -0.574 -9.844 -17.805 1.00 79.31 161 GLY A N 1
ATOM 1240 C CA . GLY A 1 161 ? 0.390 -10.906 -17.499 1.00 79.31 161 GLY A CA 1
ATOM 1241 C C . GLY A 1 161 ? 1.747 -10.739 -18.191 1.00 79.31 161 GLY A C 1
ATOM 1242 O O . GLY A 1 161 ? 1.901 -9.958 -19.132 1.00 79.31 161 GLY A O 1
ATOM 1243 N N . VAL A 1 162 ? 2.717 -11.576 -17.799 1.00 88.06 162 VAL A N 1
ATOM 1244 C CA . VAL A 1 162 ? 4.046 -11.669 -18.448 1.00 88.06 162 VAL A CA 1
ATOM 1245 C C . VAL A 1 162 ? 4.038 -12.502 -19.742 1.00 88.06 162 VAL A C 1
ATOM 1247 O O . VAL A 1 162 ? 5.086 -12.787 -20.322 1.00 88.06 162 VAL A O 1
ATOM 1250 N N . ALA A 1 163 ? 2.863 -12.921 -20.216 1.00 89.38 163 ALA A N 1
ATOM 1251 C CA . ALA A 1 163 ? 2.735 -13.728 -21.422 1.00 89.38 163 ALA A CA 1
ATOM 1252 C C . ALA A 1 163 ? 3.297 -12.996 -22.656 1.00 89.38 163 ALA A C 1
ATOM 1254 O O . ALA A 1 163 ? 2.945 -11.849 -22.934 1.00 89.38 163 ALA A O 1
ATOM 1255 N N . GLY A 1 164 ? 4.158 -13.687 -23.409 1.00 90.56 164 GLY A N 1
ATOM 1256 C CA . GLY A 1 164 ? 4.800 -13.160 -24.617 1.00 90.56 164 GLY A CA 1
ATOM 1257 C C . GLY A 1 164 ? 6.046 -12.305 -24.365 1.00 90.56 164 GLY A C 1
ATOM 1258 O O . GLY A 1 164 ? 6.716 -11.939 -25.334 1.00 90.56 164 GLY A O 1
ATOM 1259 N N . LEU A 1 165 ? 6.390 -12.027 -23.101 1.00 94.38 165 LEU A N 1
ATOM 1260 C CA . LEU A 1 165 ? 7.661 -11.393 -22.771 1.00 94.38 165 LEU A CA 1
ATOM 1261 C C . LEU A 1 165 ? 8.826 -12.335 -23.095 1.00 94.38 165 LEU A C 1
ATOM 1263 O O . LEU A 1 165 ? 8.753 -13.541 -22.849 1.00 94.38 165 LEU A O 1
ATOM 1267 N N . ARG A 1 166 ? 9.908 -11.792 -23.660 1.00 94.56 166 ARG A N 1
ATOM 1268 C CA . ARG A 1 166 ? 11.126 -12.559 -23.974 1.00 94.56 166 ARG A CA 1
ATOM 1269 C C . ARG A 1 166 ? 12.357 -11.801 -23.513 1.00 94.56 166 ARG A C 1
ATOM 1271 O O . ARG A 1 166 ? 12.421 -10.589 -23.683 1.00 94.56 166 ARG A O 1
ATOM 1278 N N . LEU A 1 167 ? 13.331 -12.521 -22.972 1.00 95.19 167 LEU A N 1
ATOM 1279 C CA . LEU A 1 167 ? 14.601 -11.950 -22.533 1.00 95.19 167 LEU A CA 1
ATOM 1280 C C . LEU A 1 167 ? 15.677 -12.132 -23.607 1.00 95.19 167 LEU A C 1
ATOM 1282 O O . LEU A 1 167 ? 15.679 -13.139 -24.317 1.00 95.19 167 LEU A O 1
ATOM 1286 N N . ALA A 1 168 ? 16.598 -11.178 -23.706 1.00 93.69 168 ALA A N 1
ATOM 1287 C CA . ALA A 1 168 ? 17.813 -11.300 -24.505 1.00 93.69 168 ALA A CA 1
ATOM 1288 C C . ALA A 1 168 ? 18.990 -10.611 -23.806 1.00 93.69 168 ALA A C 1
ATOM 1290 O O . ALA A 1 168 ? 18.828 -9.553 -23.201 1.00 93.69 168 ALA A O 1
ATOM 1291 N N . LEU A 1 169 ? 20.177 -11.212 -23.905 1.00 90.75 169 LEU A N 1
ATOM 1292 C CA . LEU A 1 169 ? 21.422 -10.596 -23.439 1.00 90.75 169 LEU A CA 1
ATOM 1293 C C . LEU A 1 169 ? 22.024 -9.695 -24.510 1.00 90.75 169 LEU A C 1
ATOM 1295 O O . LEU A 1 169 ? 22.354 -8.545 -24.245 1.00 90.75 169 LEU A O 1
ATOM 1299 N N . GLU A 1 170 ? 22.139 -10.220 -25.728 1.00 87.50 170 GLU A N 1
ATOM 1300 C CA . GLU A 1 170 ? 22.677 -9.480 -26.861 1.00 87.50 170 GLU A CA 1
ATOM 1301 C C . GLU A 1 170 ? 21.724 -8.373 -27.296 1.00 87.50 170 GLU A C 1
ATOM 1303 O O . GLU A 1 170 ? 20.499 -8.530 -27.252 1.00 87.50 170 GLU A O 1
ATOM 1308 N N . ARG A 1 171 ? 22.304 -7.263 -27.763 1.00 87.62 171 ARG A N 1
ATOM 1309 C CA . ARG A 1 171 ? 21.547 -6.124 -28.273 1.00 87.62 171 ARG A CA 1
ATOM 1310 C C . ARG A 1 171 ? 20.678 -6.555 -29.459 1.00 87.62 171 ARG A C 1
ATOM 1312 O O . ARG A 1 171 ? 21.221 -6.879 -30.516 1.00 87.62 171 ARG A O 1
ATOM 1319 N N . PRO A 1 172 ? 19.340 -6.504 -29.340 1.00 87.69 172 PRO A N 1
ATOM 1320 C CA . PRO A 1 172 ? 18.469 -6.922 -30.422 1.00 87.69 172 PRO A CA 1
ATOM 1321 C C . PRO A 1 172 ? 18.562 -5.976 -31.621 1.00 87.69 172 PRO A C 1
ATOM 1323 O O . PRO A 1 172 ? 18.656 -4.752 -31.470 1.00 87.69 172 PRO A O 1
ATOM 1326 N N . ALA A 1 173 ? 18.475 -6.539 -32.826 1.00 81.38 173 ALA A N 1
ATOM 1327 C CA . ALA A 1 173 ? 18.391 -5.756 -34.053 1.00 81.38 173 ALA A CA 1
ATOM 1328 C C . ALA A 1 173 ? 17.169 -4.817 -34.022 1.00 81.38 173 ALA A C 1
ATOM 1330 O O . ALA A 1 173 ? 16.063 -5.233 -33.677 1.00 81.38 173 ALA A O 1
ATOM 1331 N N . GLY A 1 174 ? 17.372 -3.550 -34.395 1.00 71.25 174 GLY A N 1
ATOM 1332 C CA . GLY A 1 174 ? 16.305 -2.543 -34.454 1.00 71.25 174 GLY A CA 1
ATOM 1333 C C . GLY A 1 174 ? 15.965 -1.857 -33.125 1.00 71.25 174 GLY A C 1
ATOM 1334 O O . GLY A 1 174 ? 15.030 -1.062 -33.093 1.00 71.25 174 GLY A O 1
ATOM 1335 N N . LEU A 1 175 ? 16.709 -2.115 -32.043 1.00 78.62 175 LEU A N 1
ATOM 1336 C CA . LEU A 1 175 ? 16.537 -1.397 -30.778 1.00 78.62 175 LEU A CA 1
ATOM 1337 C C . LEU A 1 175 ? 16.944 0.086 -30.918 1.00 78.62 175 LEU A C 1
ATOM 1339 O O . LEU A 1 175 ? 18.121 0.399 -31.137 1.00 78.62 175 LEU A O 1
ATOM 1343 N N . THR A 1 176 ? 15.988 0.996 -30.723 1.00 71.38 176 THR A N 1
ATOM 1344 C CA . THR A 1 176 ? 16.252 2.432 -30.543 1.00 71.38 176 THR A CA 1
ATOM 1345 C C . THR A 1 176 ? 16.984 2.675 -29.221 1.00 71.38 176 THR A C 1
ATOM 1347 O O . THR A 1 176 ? 16.852 1.896 -28.283 1.00 71.38 176 THR A O 1
ATOM 1350 N N . ALA A 1 177 ? 17.777 3.749 -29.115 1.00 71.12 177 ALA A N 1
ATOM 1351 C CA . ALA A 1 177 ? 18.533 4.044 -27.887 1.00 71.12 177 ALA A CA 1
ATOM 1352 C C . ALA A 1 177 ? 17.645 4.041 -26.625 1.00 71.12 177 ALA A C 1
ATOM 1354 O O . ALA A 1 177 ? 18.058 3.529 -25.586 1.00 71.12 177 ALA A O 1
ATOM 1355 N N . HIS A 1 178 ? 16.408 4.531 -26.764 1.00 81.62 178 HIS A N 1
ATOM 1356 C CA . HIS A 1 178 ? 15.374 4.494 -25.738 1.00 81.62 178 HIS A CA 1
ATOM 1357 C C . HIS A 1 178 ? 14.015 4.170 -26.382 1.00 81.62 178 HIS A C 1
ATOM 1359 O O . HIS A 1 178 ? 13.541 4.916 -27.242 1.00 81.62 178 HIS A O 1
ATOM 1365 N N . ASN A 1 179 ? 13.394 3.049 -26.001 1.00 91.62 179 ASN A N 1
ATOM 1366 C CA . ASN A 1 179 ? 12.064 2.656 -26.478 1.00 91.62 179 ASN A CA 1
ATOM 1367 C C . ASN A 1 179 ? 10.997 3.057 -25.449 1.00 91.62 179 ASN A C 1
ATOM 1369 O O . ASN A 1 179 ? 10.657 2.278 -24.566 1.00 91.62 179 ASN A O 1
ATOM 1373 N N . HIS A 1 180 ? 10.523 4.300 -25.490 1.00 93.81 180 HIS A N 1
ATOM 1374 C CA . HIS A 1 180 ? 9.559 4.786 -24.499 1.00 93.81 180 HIS A CA 1
ATOM 1375 C C . HIS A 1 180 ? 8.127 4.316 -24.800 1.00 93.81 180 HIS A C 1
ATOM 1377 O O . HIS A 1 180 ? 7.739 4.248 -25.968 1.00 93.81 180 HIS A O 1
ATOM 1383 N N . PRO A 1 181 ? 7.320 4.026 -23.763 1.00 93.00 181 PRO A N 1
ATOM 1384 C CA . PRO A 1 181 ? 5.914 3.680 -23.941 1.00 93.00 181 PRO A CA 1
ATOM 1385 C C . PRO A 1 181 ? 5.113 4.876 -24.469 1.00 93.00 181 PRO A C 1
ATOM 1387 O O . PRO A 1 181 ? 5.557 6.029 -24.431 1.00 93.00 181 PRO A O 1
ATOM 1390 N N . ARG A 1 182 ? 3.895 4.604 -24.939 1.00 92.00 182 ARG A N 1
ATOM 1391 C CA . ARG A 1 182 ? 2.949 5.636 -25.372 1.00 92.00 182 ARG A CA 1
ATOM 1392 C C . ARG A 1 182 ? 2.650 6.593 -24.206 1.00 92.00 182 ARG A C 1
ATOM 1394 O O . ARG A 1 182 ? 2.491 6.119 -23.078 1.00 92.00 182 ARG A O 1
ATOM 1401 N N . PRO A 1 183 ? 2.507 7.909 -24.471 1.00 92.69 183 PRO A N 1
ATOM 1402 C CA . PRO A 1 183 ? 2.169 8.889 -23.447 1.00 92.69 183 PRO A CA 1
ATOM 1403 C C . PRO A 1 183 ? 0.923 8.500 -22.642 1.00 92.69 183 PRO A C 1
ATOM 1405 O O . PRO A 1 183 ? -0.173 8.384 -23.193 1.00 92.69 183 PRO A O 1
ATOM 1408 N N . THR A 1 184 ? 1.081 8.296 -21.336 1.00 92.00 184 THR A N 1
ATOM 1409 C CA . THR A 1 184 ? -0.023 8.036 -20.409 1.00 92.00 184 THR A CA 1
ATOM 1410 C C . THR A 1 184 ? 0.353 8.415 -18.979 1.00 92.00 184 THR A C 1
ATOM 1412 O O . THR A 1 184 ? 1.519 8.609 -18.656 1.00 92.00 184 THR A O 1
ATOM 1415 N N . VAL A 1 185 ? -0.644 8.468 -18.101 1.00 92.31 185 VAL A N 1
ATOM 1416 C CA . VAL A 1 185 ? -0.463 8.595 -16.652 1.00 92.31 185 VAL A CA 1
ATOM 1417 C C . VAL A 1 185 ? -0.982 7.324 -15.986 1.00 92.31 185 VAL A C 1
ATOM 1419 O O . VAL A 1 185 ? -2.006 6.784 -16.402 1.00 92.31 185 VAL A O 1
ATOM 1422 N N . SER A 1 186 ? -0.290 6.845 -14.957 1.00 90.31 186 SER A N 1
ATOM 1423 C CA . SER A 1 186 ? -0.787 5.813 -14.044 1.00 90.31 186 SER A CA 1
ATOM 1424 C C . SER A 1 186 ? -1.005 6.399 -12.655 1.00 90.31 186 SER A C 1
ATOM 1426 O O . SER A 1 186 ? -0.215 7.226 -12.200 1.00 90.31 186 SER A O 1
ATOM 1428 N N . VAL A 1 187 ? -2.049 5.932 -11.974 1.00 89.56 187 VAL A N 1
ATOM 1429 C CA . VAL A 1 187 ? -2.316 6.240 -10.568 1.00 89.56 187 VAL A CA 1
ATOM 1430 C C . VAL A 1 187 ? -2.220 4.932 -9.801 1.00 89.56 187 VAL A C 1
ATOM 1432 O O . VAL A 1 187 ? -3.003 4.020 -10.057 1.00 89.56 187 VAL A O 1
ATOM 1435 N N . GLY A 1 188 ? -1.244 4.817 -8.906 1.00 83.31 188 GLY A N 1
ATOM 1436 C CA . GLY A 1 188 ? -1.099 3.624 -8.080 1.00 83.31 188 GLY A CA 1
ATOM 1437 C C . GLY A 1 188 ? -2.126 3.561 -6.943 1.00 83.31 188 GLY A C 1
ATOM 1438 O O . GLY A 1 188 ? -3.038 4.390 -6.864 1.00 83.31 188 GLY A O 1
ATOM 1439 N N . PRO A 1 189 ? -1.997 2.574 -6.042 1.00 81.06 189 PRO A N 1
ATOM 1440 C CA . PRO A 1 189 ? -2.975 2.336 -4.988 1.00 81.06 189 PRO A CA 1
ATOM 1441 C C . PRO A 1 189 ? -3.152 3.545 -4.063 1.00 81.06 189 PRO A C 1
ATOM 1443 O O . PRO A 1 189 ? -2.184 4.096 -3.548 1.00 81.06 189 PRO A O 1
ATOM 1446 N N . ILE A 1 190 ? -4.408 3.901 -3.786 1.00 80.50 190 ILE A N 1
ATOM 1447 C CA . ILE A 1 190 ? -4.794 5.098 -3.016 1.00 80.50 190 ILE A CA 1
ATOM 1448 C C . ILE A 1 190 ? -4.416 5.035 -1.519 1.00 80.50 190 ILE A C 1
ATOM 1450 O O . ILE A 1 190 ? -4.617 6.014 -0.823 1.00 80.50 190 ILE A O 1
ATOM 1454 N N . LEU A 1 191 ? -3.876 3.929 -0.988 1.00 82.44 191 LEU A N 1
ATOM 1455 C CA . LEU A 1 191 ? -3.712 3.693 0.464 1.00 82.44 191 LEU A CA 1
ATOM 1456 C C . LEU A 1 191 ? -2.262 3.741 0.982 1.00 82.44 191 LEU A C 1
ATOM 1458 O O . LEU A 1 191 ? -1.972 3.239 2.077 1.00 82.44 191 LEU A O 1
ATOM 1462 N N . GLN A 1 192 ? -1.334 4.325 0.223 1.00 74.62 192 GLN A N 1
ATOM 1463 C CA . GLN A 1 192 ? 0.069 4.385 0.630 1.00 74.62 192 GLN A CA 1
ATOM 1464 C C . GLN A 1 192 ? 0.255 5.316 1.837 1.00 74.62 192 GLN A C 1
ATOM 1466 O O . GLN A 1 192 ? -0.185 6.463 1.824 1.00 74.62 192 GLN A O 1
ATOM 1471 N N . GLY A 1 193 ? 0.896 4.807 2.897 1.00 73.81 193 GLY A N 1
ATOM 1472 C CA . GLY A 1 193 ? 1.153 5.563 4.132 1.00 73.81 193 GLY A CA 1
ATOM 1473 C C . GLY A 1 193 ? -0.099 5.951 4.928 1.00 73.81 193 GLY A C 1
ATOM 1474 O O . GLY A 1 193 ? 0.006 6.750 5.851 1.00 73.81 193 GLY A O 1
ATOM 1475 N N . ALA A 1 194 ? -1.267 5.406 4.577 1.00 83.00 194 ALA A N 1
ATOM 1476 C CA . ALA A 1 194 ? -2.534 5.871 5.121 1.00 83.00 194 ALA A CA 1
ATOM 1477 C C . ALA A 1 194 ? -2.725 5.548 6.610 1.00 83.00 194 ALA A C 1
ATOM 1479 O O . ALA A 1 194 ? -2.303 4.486 7.081 1.00 83.00 194 ALA A O 1
ATOM 1480 N N . ALA A 1 195 ? -3.452 6.430 7.296 1.00 88.56 195 ALA A N 1
ATOM 1481 C CA . ALA A 1 195 ? -4.059 6.216 8.608 1.00 88.56 195 ALA A CA 1
ATOM 1482 C C . ALA A 1 195 ? -5.562 6.526 8.524 1.00 88.56 195 ALA A C 1
ATOM 1484 O O . ALA A 1 195 ? -5.992 7.306 7.669 1.00 88.56 195 ALA A O 1
ATOM 1485 N N . LEU A 1 196 ? -6.367 5.902 9.390 1.00 93.94 196 LEU A N 1
ATOM 1486 C CA . LEU A 1 196 ? -7.777 6.265 9.520 1.00 93.94 196 LEU A CA 1
ATOM 1487 C C . LEU A 1 196 ? -7.964 7.262 10.654 1.00 93.94 196 LEU A C 1
ATOM 1489 O O . LEU A 1 196 ? -7.441 7.070 11.751 1.00 93.94 196 LEU A O 1
ATOM 1493 N N . SER A 1 197 ? -8.784 8.269 10.389 1.00 94.12 197 SER A N 1
ATOM 1494 C CA . SER A 1 197 ? -9.259 9.243 11.359 1.00 94.12 197 SER A CA 1
ATOM 1495 C C . SER A 1 197 ? -10.777 9.145 11.467 1.00 94.12 197 SER A C 1
ATOM 1497 O O . SER A 1 197 ? -11.487 9.231 10.467 1.00 94.12 197 SER A O 1
ATOM 1499 N N . TRP A 1 198 ? -11.294 8.948 12.672 1.00 95.06 198 TRP A N 1
ATOM 1500 C CA . TRP A 1 198 ? -12.717 9.018 12.966 1.00 95.06 198 TRP A CA 1
ATOM 1501 C C . TRP A 1 198 ? -13.110 10.470 13.224 1.00 95.06 198 TRP A C 1
ATOM 1503 O O . TRP A 1 198 ? -12.646 11.099 14.181 1.00 95.06 198 TRP A O 1
ATOM 1513 N N . GLN A 1 199 ? -13.966 11.002 12.352 1.00 92.69 199 GLN A N 1
ATOM 1514 C CA . GLN A 1 199 ? -14.453 12.375 12.402 1.00 92.69 199 GLN A CA 1
ATOM 1515 C C . GLN A 1 199 ? -15.968 12.400 12.203 1.00 92.69 199 GLN A C 1
ATOM 1517 O O . GLN A 1 199 ? -16.484 11.993 11.163 1.00 92.69 199 GLN A O 1
ATOM 1522 N N . GLY A 1 200 ? -16.698 12.870 13.217 1.00 91.56 200 GLY A N 1
ATOM 1523 C CA . GLY A 1 200 ? -18.160 12.839 13.199 1.00 91.56 200 GLY A CA 1
ATOM 1524 C C . GLY A 1 200 ? -18.680 11.409 13.027 1.00 91.56 200 GLY A C 1
ATOM 1525 O O . GLY A 1 200 ? -18.421 10.558 13.877 1.00 91.56 200 GLY A O 1
ATOM 1526 N N . GLY A 1 201 ? -19.410 11.157 11.937 1.00 93.38 201 GLY A N 1
ATOM 1527 C CA . GLY A 1 201 ? -19.940 9.837 11.570 1.00 93.38 201 GLY A CA 1
ATOM 1528 C C . GLY A 1 201 ? -19.113 9.060 10.547 1.00 93.38 201 GLY A C 1
ATOM 1529 O O . GLY A 1 201 ? -19.534 7.984 10.128 1.00 93.38 201 GLY A O 1
ATOM 1530 N N . ASP A 1 202 ? -17.962 9.591 10.133 1.00 93.69 202 ASP A N 1
ATOM 1531 C CA . ASP A 1 202 ? -17.139 9.018 9.075 1.00 93.69 202 ASP A CA 1
ATOM 1532 C C . ASP A 1 202 ? -15.789 8.524 9.603 1.00 93.69 202 ASP A C 1
ATOM 1534 O O . ASP A 1 202 ? -15.196 9.078 10.530 1.00 93.69 202 ASP A O 1
ATOM 1538 N N . LEU A 1 203 ? -15.275 7.484 8.948 1.00 95.44 203 LEU A N 1
ATOM 1539 C CA . LEU A 1 203 ? -13.860 7.127 8.987 1.00 95.44 203 LEU A CA 1
ATOM 1540 C C . LEU A 1 203 ? -13.223 7.693 7.723 1.00 95.44 203 LEU A C 1
ATOM 1542 O O . LEU A 1 203 ? -13.594 7.287 6.623 1.00 95.44 203 LEU A O 1
ATOM 1546 N N . LEU A 1 204 ? -12.292 8.624 7.863 1.00 95.00 204 LEU A N 1
ATOM 1547 C CA . LEU A 1 204 ? -11.554 9.223 6.758 1.00 95.00 204 LEU A CA 1
ATOM 1548 C C . LEU A 1 204 ? -10.194 8.546 6.643 1.00 95.00 204 LEU A C 1
ATOM 1550 O O . LEU A 1 204 ? -9.497 8.388 7.641 1.00 95.00 204 LEU A O 1
ATOM 1554 N N . ALA A 1 205 ? -9.818 8.139 5.435 1.00 94.00 205 ALA A N 1
ATOM 1555 C CA . ALA A 1 205 ? -8.459 7.714 5.144 1.00 94.00 205 ALA A CA 1
ATOM 1556 C C . ALA A 1 205 ? -7.713 8.890 4.524 1.00 94.00 205 ALA A C 1
ATOM 1558 O O . ALA A 1 205 ? -8.008 9.262 3.386 1.00 94.00 205 ALA A O 1
ATOM 1559 N N . ALA A 1 206 ? -6.763 9.449 5.270 1.00 89.69 206 ALA A N 1
ATOM 1560 C CA . ALA A 1 206 ? -5.772 10.362 4.725 1.00 89.69 206 ALA A CA 1
ATOM 1561 C C . ALA A 1 206 ? -4.668 9.509 4.110 1.00 89.69 206 ALA A C 1
ATOM 1563 O O . ALA A 1 206 ? -4.024 8.717 4.802 1.00 89.69 206 ALA A O 1
ATOM 1564 N N . ALA A 1 207 ? -4.509 9.597 2.800 1.00 84.00 207 ALA A N 1
ATOM 1565 C CA . ALA A 1 207 ? -3.676 8.683 2.056 1.00 84.00 207 ALA A CA 1
ATOM 1566 C C . ALA A 1 207 ? -2.979 9.374 0.889 1.00 84.00 207 ALA A C 1
ATOM 1568 O O . ALA A 1 207 ? -3.240 10.534 0.574 1.00 84.00 207 ALA A O 1
ATOM 1569 N N . ARG A 1 208 ? -2.067 8.643 0.253 1.00 87.69 208 ARG A N 1
ATOM 1570 C CA . ARG A 1 208 ? -1.330 9.102 -0.918 1.00 87.69 208 ARG A CA 1
ATOM 1571 C C . ARG A 1 208 ? -1.536 8.139 -2.065 1.00 87.69 208 ARG A C 1
ATOM 1573 O O . ARG A 1 208 ? -1.465 6.925 -1.877 1.00 87.69 208 ARG A O 1
ATOM 1580 N N . ALA A 1 209 ? -1.749 8.699 -3.247 1.00 88.12 209 ALA A N 1
ATOM 1581 C CA . ALA A 1 209 ? -1.767 7.961 -4.496 1.00 88.12 209 ALA A CA 1
ATOM 1582 C C . ALA A 1 209 ? -0.547 8.371 -5.330 1.00 88.12 209 ALA A C 1
ATOM 1584 O O . ALA A 1 209 ? -0.437 9.551 -5.682 1.00 88.12 209 ALA A O 1
ATOM 1585 N N . PRO A 1 210 ? 0.376 7.450 -5.653 1.00 90.31 210 PRO A N 1
ATOM 1586 C CA . PRO A 1 210 ? 1.481 7.774 -6.539 1.00 90.31 210 PRO A CA 1
ATOM 1587 C C . PRO A 1 210 ? 0.941 8.013 -7.954 1.00 90.31 210 PRO A C 1
ATOM 1589 O O . PRO A 1 210 ? 0.125 7.245 -8.464 1.00 90.31 210 PRO A O 1
ATOM 1592 N N . VAL A 1 211 ? 1.397 9.087 -8.583 1.00 92.62 211 VAL A N 1
ATOM 1593 C CA . VAL A 1 211 ? 1.045 9.509 -9.936 1.00 92.62 211 VAL A CA 1
ATOM 1594 C C . VAL A 1 211 ? 2.324 9.497 -10.755 1.00 92.62 211 VAL A C 1
ATOM 1596 O O . VAL A 1 211 ? 3.282 10.194 -10.428 1.00 92.62 211 VAL A O 1
ATOM 1599 N N . VAL A 1 212 ? 2.339 8.691 -11.813 1.00 93.31 212 VAL A N 1
ATOM 1600 C CA . VAL A 1 212 ? 3.520 8.513 -12.665 1.00 93.31 212 VAL A CA 1
ATOM 1601 C C . VAL A 1 212 ? 3.139 8.810 -14.103 1.00 93.31 212 VAL A C 1
ATOM 1603 O O . VAL A 1 212 ? 2.170 8.247 -14.617 1.00 93.31 212 VAL A O 1
ATOM 1606 N N . ALA A 1 213 ? 3.894 9.691 -14.752 1.00 94.62 213 ALA A N 1
ATOM 1607 C CA . ALA A 1 213 ? 3.810 9.883 -16.192 1.00 94.62 213 ALA A CA 1
ATOM 1608 C C . ALA A 1 213 ? 4.709 8.869 -16.908 1.00 94.62 213 ALA A C 1
ATOM 1610 O O . ALA A 1 213 ? 5.824 8.586 -16.473 1.00 94.62 213 ALA A O 1
ATOM 1611 N N . TRP A 1 214 ? 4.234 8.343 -18.028 1.00 94.25 214 TRP A N 1
ATOM 1612 C CA . TRP A 1 214 ? 4.967 7.438 -18.904 1.00 94.25 214 TRP A CA 1
ATOM 1613 C C . TRP A 1 214 ? 4.991 8.037 -20.301 1.00 94.25 214 TRP A C 1
ATOM 1615 O O . TRP A 1 214 ? 3.955 8.464 -20.799 1.00 94.25 214 TRP A O 1
ATOM 1625 N N . GLY A 1 215 ? 6.159 8.077 -20.931 1.00 93.81 215 GLY A N 1
ATOM 1626 C CA . GLY A 1 215 ? 6.359 8.702 -22.237 1.00 93.81 215 GLY A CA 1
ATOM 1627 C C . GLY A 1 215 ? 7.788 9.207 -22.388 1.00 93.81 215 GLY A C 1
ATOM 1628 O O . GLY A 1 215 ? 8.575 9.100 -21.453 1.00 93.81 215 GLY A O 1
ATOM 1629 N N . ALA A 1 216 ? 8.133 9.734 -23.561 1.00 92.50 216 ALA A N 1
ATOM 1630 C CA . ALA A 1 216 ? 9.477 10.255 -23.819 1.00 92.50 216 ALA A CA 1
ATOM 1631 C C . ALA A 1 216 ? 9.734 11.612 -23.138 1.00 92.50 216 ALA A C 1
ATOM 1633 O O . ALA A 1 216 ? 10.830 11.849 -22.642 1.00 92.50 216 ALA A O 1
ATOM 1634 N N . GLU A 1 217 ? 8.715 12.473 -23.078 1.00 92.69 217 GLU A N 1
ATOM 1635 C CA . GLU A 1 217 ? 8.840 13.869 -22.647 1.00 92.69 217 GLU A CA 1
ATOM 1636 C C . GLU A 1 217 ? 8.065 14.148 -21.348 1.00 92.69 217 GLU A C 1
ATOM 1638 O O . GLU A 1 217 ? 7.057 13.480 -21.093 1.00 92.69 217 GLU A O 1
ATOM 1643 N N . PRO A 1 218 ? 8.478 15.147 -20.543 1.00 93.69 218 PRO A N 1
ATOM 1644 C CA . PRO A 1 218 ? 7.721 15.606 -19.380 1.00 93.69 218 PRO A CA 1
ATOM 1645 C C . PRO A 1 218 ? 6.318 16.113 -19.720 1.00 93.69 218 PRO A C 1
ATOM 1647 O O . PRO A 1 218 ? 6.102 16.807 -20.714 1.00 93.69 218 PRO A O 1
ATOM 1650 N N . PHE A 1 219 ? 5.359 15.807 -18.847 1.00 95.00 219 PHE A N 1
ATOM 1651 C CA . PHE A 1 219 ? 3.965 16.208 -19.020 1.00 95.00 219 PHE A CA 1
ATOM 1652 C C . PHE A 1 219 ? 3.746 17.523 -18.286 1.00 95.00 219 PHE A C 1
ATOM 1654 O O . PHE A 1 219 ? 4.002 17.596 -17.089 1.00 95.00 219 PHE A O 1
ATOM 1661 N N . GLN A 1 220 ? 3.251 18.549 -18.975 1.00 94.62 220 GLN A N 1
ATOM 1662 C CA . GLN A 1 220 ? 3.026 19.874 -18.391 1.00 94.62 220 GLN A CA 1
ATOM 1663 C C . GLN A 1 220 ? 1.548 20.112 -18.071 1.00 94.62 220 GLN A C 1
ATOM 1665 O O . GLN A 1 220 ? 0.665 19.665 -18.809 1.00 94.62 220 GLN A O 1
ATOM 1670 N N . GLN A 1 221 ? 1.298 20.880 -17.005 1.00 94.50 221 GLN A N 1
ATOM 1671 C CA . GLN A 1 221 ? -0.036 21.316 -16.569 1.00 94.50 221 GLN A CA 1
ATOM 1672 C C . GLN A 1 221 ? -1.005 20.147 -16.349 1.00 94.50 221 GLN A C 1
ATOM 1674 O O . GLN A 1 221 ? -2.152 20.163 -16.802 1.00 94.50 221 GLN A O 1
ATOM 1679 N N . VAL A 1 222 ? -0.536 19.117 -15.648 1.00 96.00 222 VAL A N 1
ATOM 1680 C CA . VAL A 1 222 ? -1.320 17.907 -15.426 1.00 96.00 222 VAL A CA 1
ATOM 1681 C C . VAL A 1 222 ? -2.392 18.176 -14.376 1.00 96.00 222 VAL A C 1
ATOM 1683 O O . VAL A 1 222 ? -2.091 18.550 -13.246 1.00 96.00 222 VAL A O 1
ATOM 1686 N N . THR A 1 223 ? -3.654 17.957 -14.727 1.00 96.81 223 THR A N 1
ATOM 1687 C CA . THR A 1 223 ? -4.782 17.968 -13.793 1.00 96.81 223 THR A CA 1
ATOM 1688 C C . THR A 1 223 ? -5.294 16.546 -13.611 1.00 96.81 223 THR A C 1
ATOM 1690 O O . THR A 1 223 ? -5.689 15.893 -14.575 1.00 96.81 223 THR A O 1
ATOM 1693 N N . LEU A 1 224 ? -5.323 16.072 -12.368 1.00 96.12 224 LEU A N 1
ATOM 1694 C CA . LEU A 1 224 ? -5.856 14.769 -11.995 1.00 96.12 224 LEU A CA 1
ATOM 1695 C C . LEU A 1 224 ? -7.179 14.945 -11.252 1.00 96.12 224 LEU A C 1
ATOM 1697 O O . LEU A 1 224 ? -7.217 15.500 -10.159 1.00 96.12 224 LEU A O 1
ATOM 1701 N N . GLN A 1 225 ? -8.268 14.439 -11.818 1.00 96.25 225 GLN A N 1
ATOM 1702 C CA . GLN A 1 225 ? -9.578 14.424 -11.172 1.00 96.25 225 GLN A CA 1
ATOM 1703 C C . GLN A 1 225 ? -9.956 12.999 -10.796 1.00 96.25 225 GLN A C 1
ATOM 1705 O O . GLN A 1 225 ? -10.302 12.192 -11.661 1.00 96.25 225 GLN A O 1
ATOM 1710 N N . LEU A 1 226 ? -9.928 12.685 -9.503 1.00 95.19 226 LEU A N 1
ATOM 1711 C CA . LEU A 1 226 ? -10.433 11.412 -9.010 1.00 95.19 226 LEU A CA 1
ATOM 1712 C C . LEU A 1 226 ? -11.958 11.464 -8.956 1.00 95.19 226 LEU A C 1
ATOM 1714 O O . LEU A 1 226 ? -12.536 12.349 -8.326 1.00 95.19 226 LEU A O 1
ATOM 1718 N N . THR A 1 227 ? -12.619 10.503 -9.594 1.00 95.12 227 THR A N 1
ATOM 1719 C CA . THR A 1 227 ? -14.079 10.444 -9.690 1.00 95.12 227 THR A CA 1
ATOM 1720 C C . THR A 1 227 ? -14.623 9.095 -9.232 1.00 95.12 227 THR A C 1
ATOM 1722 O O . THR A 1 227 ? -13.988 8.055 -9.410 1.00 95.12 227 THR A O 1
ATOM 1725 N N . GLN A 1 228 ? -15.831 9.101 -8.668 1.00 95.31 228 GLN A N 1
ATOM 1726 C CA . GLN A 1 228 ? -16.585 7.892 -8.333 1.00 95.31 228 GLN A CA 1
ATOM 1727 C C . GLN A 1 228 ? -18.075 8.148 -8.554 1.00 95.31 228 GLN A C 1
ATOM 1729 O O . GLN A 1 228 ? -18.626 9.126 -8.044 1.00 95.31 228 GLN A O 1
ATOM 1734 N N . GLY A 1 229 ? -18.743 7.285 -9.326 1.00 91.19 229 GLY A N 1
ATOM 1735 C CA . GLY A 1 229 ? -20.170 7.449 -9.634 1.00 91.19 229 GLY A CA 1
ATOM 1736 C C . GLY A 1 229 ? -20.508 8.792 -10.302 1.00 91.19 229 GLY A C 1
ATOM 1737 O O . GLY A 1 229 ? -21.549 9.371 -10.014 1.00 91.19 229 GLY A O 1
ATOM 1738 N N . GLY A 1 230 ? -19.601 9.325 -11.130 1.00 88.81 230 GLY A N 1
ATOM 1739 C CA . GLY A 1 230 ? -19.770 10.603 -11.837 1.00 88.81 230 GLY A CA 1
ATOM 1740 C C . GLY A 1 230 ? -19.468 11.860 -11.014 1.00 88.81 230 GLY A C 1
ATOM 1741 O O . GLY A 1 230 ? -19.473 12.955 -11.569 1.00 88.81 230 GLY A O 1
ATOM 1742 N N . ARG A 1 231 ? -19.172 11.730 -9.715 1.00 92.94 231 ARG A N 1
ATOM 1743 C CA . ARG A 1 231 ? -18.818 12.859 -8.848 1.00 92.94 231 ARG A CA 1
ATOM 1744 C C . ARG A 1 231 ? -17.303 12.965 -8.706 1.00 92.94 231 ARG A C 1
ATOM 1746 O O . ARG A 1 231 ? -16.650 11.966 -8.407 1.00 92.94 231 ARG A O 1
ATOM 1753 N N . THR A 1 232 ? -16.762 14.167 -8.884 1.00 95.31 232 THR A N 1
ATOM 1754 C CA . THR A 1 232 ? -15.361 14.473 -8.567 1.00 95.31 232 THR A CA 1
ATOM 1755 C C . THR A 1 232 ? -15.175 14.498 -7.055 1.00 95.31 232 THR A C 1
ATOM 1757 O O . THR A 1 232 ? -15.930 15.165 -6.348 1.00 95.31 232 THR A O 1
ATOM 1760 N N . LEU A 1 233 ? -14.204 13.727 -6.576 1.00 93.56 233 LEU A N 1
ATOM 1761 C CA . LEU A 1 233 ? -13.850 13.590 -5.166 1.00 93.56 233 LEU A CA 1
ATOM 1762 C C . LEU A 1 233 ? -12.625 14.437 -4.823 1.00 93.56 233 LEU A C 1
ATOM 1764 O O . LEU A 1 233 ? -12.643 15.153 -3.832 1.00 93.56 233 LEU A O 1
ATOM 1768 N N . VAL A 1 234 ? -11.593 14.371 -5.666 1.00 93.88 234 VAL A N 1
ATOM 1769 C CA . VAL A 1 234 ? -10.323 15.086 -5.493 1.00 93.88 234 VAL A CA 1
ATOM 1770 C C . VAL A 1 234 ? -9.924 15.701 -6.829 1.00 93.88 234 VAL A C 1
ATOM 1772 O O . VAL A 1 234 ? -10.199 15.130 -7.887 1.00 93.88 234 VAL A O 1
ATOM 1775 N N . THR A 1 235 ? -9.312 16.883 -6.792 1.00 95.88 235 THR A N 1
ATOM 1776 C CA . THR A 1 235 ? -8.649 17.493 -7.948 1.00 95.88 235 THR A CA 1
ATOM 1777 C C . THR A 1 235 ? -7.250 17.908 -7.540 1.00 95.88 235 THR A C 1
ATOM 1779 O O . THR A 1 235 ? -7.105 18.859 -6.783 1.00 95.88 235 THR A O 1
ATOM 1782 N N . GLU A 1 236 ? -6.254 17.229 -8.093 1.00 95.62 236 GLU A N 1
ATOM 1783 C CA . GLU A 1 236 ? -4.846 17.570 -7.923 1.00 95.62 236 GLU A CA 1
ATOM 1784 C C . GLU A 1 236 ? -4.278 18.187 -9.193 1.00 95.62 236 GLU A C 1
ATOM 1786 O O . GLU A 1 236 ? -4.732 17.895 -10.305 1.00 95.62 236 GLU A O 1
ATOM 1791 N N . ARG A 1 237 ? -3.296 19.073 -9.029 1.00 96.06 237 ARG A N 1
ATOM 1792 C CA . ARG A 1 237 ? -2.613 19.731 -10.144 1.00 96.06 237 ARG A CA 1
ATOM 1793 C C . ARG A 1 237 ? -1.110 19.632 -9.975 1.00 96.06 237 ARG A C 1
ATOM 1795 O O . ARG A 1 237 ? -0.579 19.999 -8.934 1.00 96.06 237 ARG A O 1
ATOM 1802 N N . PHE A 1 238 ? -0.443 19.225 -11.043 1.00 95.69 238 PHE A N 1
ATOM 1803 C CA . PHE A 1 238 ? 1.006 19.151 -11.135 1.00 95.69 238 PHE A CA 1
ATOM 1804 C C . PHE A 1 238 ? 1.475 20.118 -12.222 1.00 95.69 238 PHE A C 1
ATOM 1806 O O . PHE A 1 238 ? 0.912 20.151 -13.321 1.00 95.69 238 PHE A O 1
ATOM 1813 N N . SER A 1 239 ? 2.491 20.929 -11.919 1.00 93.88 239 SER A N 1
ATOM 1814 C CA . SER A 1 239 ? 3.130 21.794 -12.918 1.00 93.88 239 SER A CA 1
ATOM 1815 C C . SER A 1 239 ? 3.764 20.958 -14.023 1.00 93.88 239 SER A C 1
ATOM 1817 O O . SER A 1 239 ? 3.548 21.223 -15.207 1.00 93.88 239 SER A O 1
ATOM 1819 N N . ASP A 1 240 ? 4.478 19.918 -13.608 1.00 93.06 240 ASP A N 1
ATOM 1820 C CA . ASP A 1 240 ? 5.235 19.005 -14.437 1.00 93.06 240 ASP A CA 1
ATOM 1821 C C . ASP A 1 240 ? 5.249 17.606 -13.807 1.00 93.06 240 ASP A C 1
ATOM 1823 O O . ASP A 1 240 ? 5.307 17.456 -12.586 1.00 93.06 240 ASP A O 1
ATOM 1827 N N . LEU A 1 241 ? 5.162 16.578 -14.651 1.00 94.81 241 LEU A N 1
ATOM 1828 C CA . LEU A 1 241 ? 5.469 15.198 -14.290 1.00 94.81 241 LEU A CA 1
ATOM 1829 C C . LEU A 1 241 ? 6.631 14.717 -15.155 1.00 94.81 241 LEU A C 1
ATOM 1831 O O . LEU A 1 241 ? 6.480 14.548 -16.370 1.00 94.81 241 LEU A O 1
ATOM 1835 N N . THR A 1 242 ? 7.776 14.478 -14.520 1.00 94.44 242 THR A N 1
ATOM 1836 C CA . THR A 1 242 ? 8.924 13.827 -15.155 1.00 94.44 242 THR A CA 1
ATOM 1837 C C . THR A 1 242 ? 8.597 12.351 -15.403 1.00 94.44 242 THR A C 1
ATOM 1839 O O . THR A 1 242 ? 8.104 11.676 -14.495 1.00 94.44 242 THR A O 1
ATOM 1842 N N . PRO A 1 243 ? 8.854 11.810 -16.607 1.00 94.31 243 PRO A N 1
ATOM 1843 C CA . PRO A 1 243 ? 8.534 10.423 -16.897 1.00 94.31 243 PRO A CA 1
ATOM 1844 C C . PRO A 1 243 ? 9.237 9.442 -15.955 1.00 94.31 243 PRO A C 1
ATOM 1846 O O . PRO A 1 243 ? 10.428 9.584 -15.678 1.00 94.31 243 PRO A O 1
ATOM 1849 N N . ALA A 1 244 ? 8.497 8.424 -15.514 1.00 91.81 244 ALA A N 1
ATOM 1850 C CA . ALA A 1 244 ? 8.915 7.389 -14.567 1.00 91.81 244 ALA A CA 1
ATOM 1851 C C . ALA A 1 244 ? 9.270 7.863 -13.143 1.00 91.81 244 ALA A C 1
ATOM 1853 O O . ALA A 1 244 ? 9.599 7.023 -12.307 1.00 91.81 244 ALA A O 1
ATOM 1854 N N . GLU A 1 245 ? 9.167 9.158 -12.832 1.00 90.75 245 GLU A N 1
ATOM 1855 C CA . GLU A 1 245 ? 9.392 9.673 -11.479 1.00 90.75 245 GLU A CA 1
ATOM 1856 C C . GLU A 1 245 ? 8.043 9.904 -10.774 1.00 90.75 245 GLU A C 1
ATOM 1858 O O . GLU A 1 245 ? 7.242 10.726 -11.226 1.00 90.75 245 GLU A O 1
ATOM 1863 N N . PRO A 1 246 ? 7.736 9.171 -9.685 1.00 90.12 246 PRO A N 1
ATOM 1864 C CA . PRO A 1 246 ? 6.448 9.291 -9.016 1.00 90.12 246 PRO A CA 1
ATOM 1865 C C . PRO A 1 246 ? 6.338 10.607 -8.240 1.00 90.12 246 PRO A C 1
ATOM 1867 O O . PRO A 1 246 ? 7.119 10.870 -7.324 1.00 90.12 246 PRO A O 1
ATOM 1870 N N . LEU A 1 247 ? 5.293 11.381 -8.532 1.00 92.88 247 LEU A N 1
ATOM 1871 C CA . LEU A 1 247 ? 4.750 12.363 -7.591 1.00 92.88 247 LEU A CA 1
ATOM 1872 C C . LEU A 1 247 ? 3.574 11.750 -6.830 1.00 92.88 247 LEU A C 1
ATOM 1874 O O . LEU A 1 247 ? 3.146 10.638 -7.124 1.00 92.88 247 LEU A O 1
ATOM 1878 N N . HIS A 1 248 ? 3.059 12.449 -5.825 1.00 91.62 248 HIS A N 1
ATOM 1879 C CA . HIS A 1 248 ? 1.947 11.953 -5.018 1.00 91.62 248 HIS A CA 1
ATOM 1880 C C . HIS A 1 248 ? 0.789 12.941 -5.060 1.00 91.62 248 HIS A C 1
ATOM 1882 O O . HIS A 1 248 ? 0.988 14.144 -4.919 1.00 91.62 248 HIS A O 1
ATOM 1888 N N . ALA A 1 249 ? -0.414 12.407 -5.243 1.00 90.88 249 ALA A N 1
ATOM 1889 C CA . ALA A 1 249 ? -1.658 13.091 -4.938 1.00 90.88 249 ALA A CA 1
ATOM 1890 C C . ALA A 1 249 ? -2.043 12.752 -3.495 1.00 90.88 249 ALA A C 1
ATOM 1892 O O . ALA A 1 249 ? -2.233 11.572 -3.176 1.00 90.88 249 ALA A O 1
ATOM 1893 N N . ASP A 1 250 ? -2.155 13.761 -2.634 1.00 89.88 250 ASP A N 1
ATOM 1894 C CA . ASP A 1 250 ? -2.753 13.578 -1.315 1.00 89.88 250 ASP A CA 1
ATOM 1895 C C . ASP A 1 250 ? -4.272 13.435 -1.489 1.00 89.88 250 ASP A C 1
ATOM 1897 O O . ASP A 1 250 ? -4.921 14.166 -2.239 1.00 89.88 250 ASP A O 1
ATOM 1901 N N . VAL A 1 251 ? -4.851 12.435 -0.835 1.00 89.19 251 VAL A N 1
ATOM 1902 C CA . VAL A 1 251 ? -6.271 12.113 -0.952 1.00 89.19 251 VAL A CA 1
ATOM 1903 C C . VAL A 1 251 ? -6.835 11.847 0.431 1.00 89.19 251 VAL A C 1
ATOM 1905 O O . VAL A 1 251 ? -6.328 11.012 1.174 1.00 89.19 251 VAL A O 1
ATOM 1908 N N . GLU A 1 252 ? -7.916 12.538 0.773 1.00 92.50 252 GLU A N 1
ATOM 1909 C CA . GLU A 1 252 ? -8.697 12.246 1.971 1.00 92.50 252 GLU A CA 1
ATOM 1910 C C . GLU A 1 252 ? -10.081 11.769 1.545 1.00 92.50 252 GLU A C 1
ATOM 1912 O O . GLU A 1 252 ? -10.851 12.500 0.918 1.00 92.50 252 GLU A O 1
ATOM 1917 N N . LEU A 1 253 ? -10.380 10.499 1.814 1.00 94.44 253 LEU A N 1
ATOM 1918 C CA . LEU A 1 253 ? -11.597 9.859 1.325 1.00 94.44 253 LEU A CA 1
ATOM 1919 C C . LEU A 1 253 ? -12.317 9.101 2.441 1.00 94.44 253 LEU A C 1
ATOM 1921 O O . LEU A 1 253 ? -11.675 8.374 3.202 1.00 94.44 253 LEU A O 1
ATOM 1925 N N . PRO A 1 254 ? -13.661 9.176 2.501 1.00 95.00 254 PRO A N 1
ATOM 1926 C CA . PRO A 1 254 ? -14.436 8.338 3.401 1.00 95.00 254 PRO A CA 1
ATOM 1927 C C . PRO A 1 254 ? -14.204 6.852 3.129 1.00 95.00 254 PRO A C 1
ATOM 1929 O O . PRO A 1 254 ? -14.278 6.386 1.985 1.00 95.00 254 PRO A O 1
ATOM 1932 N N . PHE A 1 255 ? -14.026 6.085 4.199 1.00 95.00 255 PHE A N 1
ATOM 1933 C CA . PHE A 1 255 ? -13.883 4.635 4.195 1.00 95.00 255 PHE A CA 1
ATOM 1934 C C . PHE A 1 255 ? -15.002 3.959 3.402 1.00 95.00 255 PHE A C 1
ATOM 1936 O O . PHE A 1 255 ? -14.758 3.029 2.640 1.00 95.00 255 PHE A O 1
ATOM 1943 N N . THR A 1 256 ? -16.234 4.460 3.511 1.00 93.44 256 THR A N 1
ATOM 1944 C CA . THR A 1 256 ? -17.396 3.942 2.776 1.00 93.44 256 THR A CA 1
ATOM 1945 C C . THR A 1 256 ? -17.210 4.021 1.256 1.00 93.44 256 THR A C 1
ATOM 1947 O O . THR A 1 256 ? -17.599 3.093 0.541 1.00 93.44 256 THR A O 1
ATOM 1950 N N . ARG A 1 257 ? -16.566 5.076 0.738 1.00 94.25 257 ARG A N 1
ATOM 1951 C CA . ARG A 1 257 ? -16.245 5.224 -0.693 1.00 94.25 257 ARG A CA 1
ATOM 1952 C C . ARG A 1 257 ? -15.144 4.274 -1.127 1.00 94.25 257 ARG A C 1
ATOM 1954 O O . ARG A 1 257 ? -15.304 3.606 -2.148 1.00 94.25 257 ARG A O 1
ATOM 1961 N N . LEU A 1 258 ? -14.068 4.202 -0.347 1.00 94.81 258 LEU A N 1
ATOM 1962 C CA . LEU A 1 258 ? -12.936 3.306 -0.590 1.00 94.81 258 LEU A CA 1
ATOM 1963 C C . LEU A 1 258 ? -13.384 1.845 -0.587 1.00 94.81 258 LEU A C 1
ATOM 1965 O O . LEU A 1 258 ? -13.091 1.102 -1.518 1.00 94.81 258 LEU A O 1
ATOM 1969 N N . ARG A 1 259 ? -14.209 1.470 0.392 1.00 95.00 259 ARG A N 1
ATOM 1970 C CA . ARG A 1 259 ? -14.822 0.148 0.500 1.00 95.00 259 ARG A CA 1
ATOM 1971 C C . ARG A 1 259 ? -15.617 -0.208 -0.752 1.00 95.00 259 ARG A C 1
ATOM 1973 O O . ARG A 1 259 ? -15.418 -1.284 -1.303 1.00 95.00 259 ARG A O 1
ATOM 1980 N N . ARG A 1 260 ? -16.506 0.682 -1.213 1.00 94.25 260 ARG A N 1
ATOM 1981 C CA . ARG A 1 260 ? -17.318 0.452 -2.423 1.00 94.25 260 ARG A CA 1
ATOM 1982 C C . ARG A 1 260 ? -16.469 0.317 -3.686 1.00 94.25 260 ARG A C 1
ATOM 1984 O O . ARG A 1 260 ? -16.845 -0.445 -4.573 1.00 94.25 260 ARG A O 1
ATOM 1991 N N . ALA A 1 261 ? -15.351 1.036 -3.771 1.00 94.12 261 ALA A N 1
ATOM 1992 C CA . ALA A 1 261 ? -14.402 0.895 -4.870 1.00 94.12 261 ALA A CA 1
ATOM 1993 C C . ALA A 1 261 ? -13.685 -0.460 -4.819 1.00 94.12 261 ALA A C 1
ATOM 1995 O O . ALA A 1 261 ? -13.717 -1.192 -5.804 1.00 94.12 261 ALA A O 1
ATOM 1996 N N . ALA A 1 262 ? -13.139 -0.826 -3.657 1.00 93.50 262 ALA A N 1
ATOM 1997 C CA . ALA A 1 262 ? -12.405 -2.072 -3.447 1.00 93.50 262 ALA A CA 1
ATOM 1998 C C . ALA A 1 262 ? -13.248 -3.325 -3.749 1.00 93.50 262 ALA A C 1
ATOM 2000 O O . ALA A 1 262 ? -12.759 -4.265 -4.362 1.00 93.50 262 ALA A O 1
ATOM 2001 N N . ILE A 1 263 ? -14.536 -3.338 -3.380 1.00 94.25 263 ILE A N 1
ATOM 2002 C CA . ILE A 1 263 ? -15.434 -4.486 -3.633 1.00 94.25 263 ILE A CA 1
ATOM 2003 C C . ILE A 1 263 ? -16.103 -4.472 -5.020 1.00 94.25 263 ILE A C 1
ATOM 2005 O O . ILE A 1 263 ? -16.905 -5.368 -5.310 1.00 94.25 263 ILE A O 1
ATOM 2009 N N . GLY A 1 264 ? -15.810 -3.461 -5.848 1.00 92.38 264 GLY A N 1
ATOM 2010 C CA . GLY A 1 264 ? -16.317 -3.313 -7.217 1.00 92.38 264 GLY A CA 1
ATOM 2011 C C . GLY A 1 264 ? -17.725 -2.716 -7.359 1.00 92.38 264 GLY A C 1
ATOM 2012 O O . GLY A 1 264 ? -18.232 -2.627 -8.472 1.00 92.38 264 GLY A O 1
ATOM 2013 N N . GLU A 1 265 ? -18.370 -2.281 -6.272 1.00 93.88 265 GLU A N 1
ATOM 2014 C CA . GLU A 1 265 ? -19.721 -1.686 -6.308 1.00 93.88 265 GLU A CA 1
ATOM 2015 C C . GLU A 1 265 ? -19.744 -0.280 -6.933 1.00 93.88 265 GLU A C 1
ATOM 2017 O O . GLU A 1 265 ? -20.735 0.126 -7.539 1.00 93.88 265 GLU A O 1
ATOM 2022 N N . ALA A 1 266 ? -18.677 0.498 -6.742 1.00 94.25 266 ALA A N 1
ATOM 2023 C CA . ALA A 1 266 ? -18.512 1.818 -7.344 1.00 94.25 266 ALA A CA 1
ATOM 2024 C C . ALA A 1 266 ? -17.024 2.079 -7.629 1.00 94.25 266 ALA A C 1
ATOM 2026 O O . ALA A 1 266 ? -16.352 2.701 -6.800 1.00 94.25 266 ALA A O 1
ATOM 2027 N N . PRO A 1 267 ? -16.500 1.600 -8.771 1.00 93.12 267 PRO A N 1
ATOM 2028 C CA . PRO A 1 267 ? -15.099 1.776 -9.136 1.00 93.12 267 PRO A CA 1
ATOM 2029 C C . PRO A 1 267 ? -14.686 3.250 -9.163 1.00 93.12 267 PRO A C 1
ATOM 2031 O O . PRO A 1 267 ? -15.480 4.128 -9.522 1.00 93.12 267 PRO A O 1
ATOM 2034 N N . MET A 1 268 ? -13.437 3.514 -8.787 1.00 93.81 268 MET A N 1
ATOM 2035 C CA . MET A 1 268 ? -12.834 4.837 -8.898 1.00 93.81 268 MET A CA 1
ATOM 2036 C C . MET A 1 268 ? -12.100 4.969 -10.228 1.00 93.81 268 MET A C 1
ATOM 2038 O O . MET A 1 268 ? -11.466 4.030 -10.709 1.00 93.81 268 MET A O 1
ATOM 2042 N N . VAL A 1 269 ? -12.207 6.149 -10.829 1.00 93.88 269 VAL A N 1
ATOM 2043 C CA . VAL A 1 269 ? -11.538 6.481 -12.087 1.00 93.88 269 VAL A CA 1
ATOM 2044 C C . VAL A 1 269 ? -10.899 7.848 -11.939 1.00 93.88 269 VAL A C 1
ATOM 2046 O O . VAL A 1 269 ? -11.581 8.815 -11.593 1.00 93.88 269 VAL A O 1
ATOM 2049 N N . ALA A 1 270 ? -9.611 7.937 -12.237 1.00 93.94 270 ALA A N 1
ATOM 2050 C CA . ALA A 1 270 ? -8.921 9.202 -12.376 1.00 93.94 270 ALA A CA 1
ATOM 2051 C C . ALA A 1 270 ? -9.015 9.675 -13.828 1.00 93.94 270 ALA A C 1
ATOM 2053 O O . ALA A 1 270 ? -8.704 8.931 -14.757 1.00 93.94 270 ALA A O 1
ATOM 2054 N N . ARG A 1 271 ? -9.446 10.917 -14.037 1.00 95.12 271 ARG A N 1
ATOM 2055 C CA . ARG A 1 271 ? -9.259 11.625 -15.303 1.00 95.12 271 ARG A CA 1
ATOM 2056 C C . ARG A 1 271 ? -7.977 12.442 -15.180 1.00 95.12 271 ARG A C 1
ATOM 2058 O O . ARG A 1 271 ? -7.962 13.422 -14.445 1.00 95.12 271 ARG A O 1
ATOM 2065 N N . ALA A 1 272 ? -6.926 12.015 -15.867 1.00 94.94 272 ALA A N 1
ATOM 2066 C CA . ALA A 1 272 ? -5.691 12.771 -16.022 1.00 94.94 272 ALA A CA 1
ATOM 2067 C C . ALA A 1 272 ? -5.777 13.580 -17.318 1.00 94.94 272 ALA A C 1
ATOM 2069 O O . ALA A 1 272 ? -6.045 13.020 -18.377 1.00 94.94 272 ALA A O 1
ATOM 2070 N N . GLU A 1 273 ? -5.576 14.885 -17.244 1.00 95.88 273 GLU A N 1
ATOM 2071 C CA . GLU A 1 273 ? -5.570 15.794 -18.388 1.00 95.88 273 GLU A CA 1
ATOM 2072 C C . GLU A 1 273 ? -4.254 16.558 -18.389 1.00 95.88 273 GLU A C 1
ATOM 2074 O O . GLU A 1 273 ? -3.814 17.008 -17.337 1.00 95.88 273 GLU A O 1
ATOM 2079 N N . TRP A 1 274 ? -3.616 16.676 -19.545 1.00 94.62 274 TRP A N 1
ATOM 2080 C CA . TRP A 1 274 ? -2.376 17.428 -19.726 1.00 94.62 274 TRP A CA 1
ATOM 2081 C C . TRP A 1 274 ? -2.419 18.152 -21.068 1.00 94.62 274 TRP A C 1
ATOM 2083 O O . TRP A 1 274 ? -3.376 18.017 -21.834 1.00 94.62 274 TRP A O 1
ATOM 2093 N N . LEU A 1 275 ? -1.391 18.944 -21.369 1.00 91.25 275 LEU A N 1
ATOM 2094 C CA . LEU A 1 275 ? -1.354 19.701 -22.615 1.00 91.25 275 LEU A CA 1
ATOM 2095 C C . LEU A 1 275 ? -1.444 18.770 -23.844 1.00 91.25 275 LEU A C 1
ATOM 2097 O O . LEU A 1 275 ? -0.486 18.085 -24.192 1.00 91.25 275 LEU A O 1
ATOM 2101 N N . GLY A 1 276 ? -2.603 18.775 -24.510 1.00 84.62 276 GLY A N 1
ATOM 2102 C CA . GLY A 1 276 ? -2.842 18.084 -25.781 1.00 84.62 276 GLY A CA 1
ATOM 2103 C C . GLY A 1 276 ? -3.517 16.708 -25.706 1.00 84.62 276 GLY A C 1
ATOM 2104 O O . GLY A 1 276 ? -3.905 16.210 -26.760 1.00 84.62 276 GLY A O 1
ATOM 2105 N N . ASP A 1 277 ? -3.705 16.103 -24.526 1.00 92.88 277 ASP A N 1
ATOM 2106 C CA . ASP A 1 277 ? -4.412 14.814 -24.390 1.00 92.88 277 ASP A CA 1
ATOM 2107 C C . ASP A 1 277 ? -5.030 14.641 -22.983 1.00 92.88 277 ASP A C 1
ATOM 2109 O O . ASP A 1 277 ? -4.748 15.379 -22.036 1.00 92.88 277 ASP A O 1
ATOM 2113 N N . SER A 1 278 ? -5.918 13.660 -22.836 1.00 93.00 278 SER A N 1
ATOM 2114 C CA . SER A 1 278 ? -6.467 13.252 -21.546 1.00 93.00 278 SER A CA 1
ATOM 2115 C C . SER A 1 278 ? -6.739 11.752 -21.512 1.00 93.00 278 SER A C 1
ATOM 2117 O O . SER A 1 278 ? -7.108 11.135 -22.513 1.00 93.00 278 SER A O 1
ATOM 2119 N N . ARG A 1 279 ? -6.601 11.142 -20.334 1.00 92.88 279 ARG A N 1
ATOM 2120 C CA . ARG A 1 279 ? -6.846 9.715 -20.121 1.00 92.88 279 ARG A CA 1
ATOM 2121 C C . ARG A 1 279 ? -7.708 9.465 -18.907 1.00 92.88 279 ARG A C 1
ATOM 2123 O O . ARG A 1 279 ? -7.623 10.143 -17.886 1.00 92.88 279 ARG A O 1
ATOM 2130 N N . ARG A 1 280 ? -8.536 8.432 -19.030 1.00 93.12 280 ARG A N 1
ATOM 2131 C CA . ARG A 1 280 ? -9.245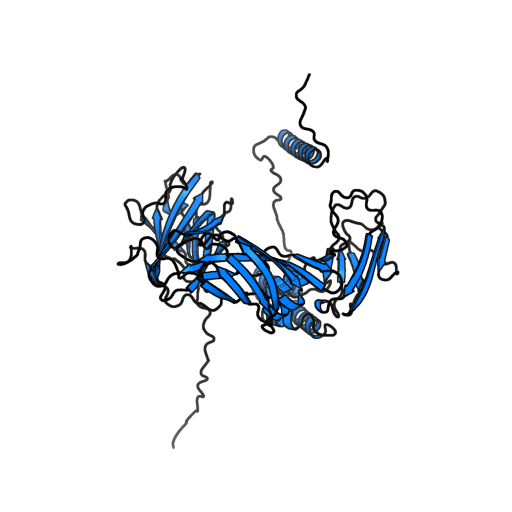 7.830 -17.908 1.00 93.12 280 ARG A CA 1
ATOM 2132 C C . ARG A 1 280 ? -8.460 6.610 -17.472 1.00 93.12 280 ARG A C 1
ATOM 2134 O O . ARG A 1 280 ? -8.243 5.711 -18.277 1.00 93.12 280 ARG A O 1
ATOM 2141 N N . VAL A 1 281 ? -8.062 6.604 -16.213 1.00 89.06 281 VAL A N 1
ATOM 2142 C CA . VAL A 1 281 ? -7.233 5.565 -15.615 1.00 89.06 281 VAL A CA 1
ATOM 2143 C C . VAL A 1 281 ? -8.047 4.931 -14.490 1.00 89.06 281 VAL A C 1
ATOM 2145 O O . VAL A 1 281 ? -8.582 5.669 -13.651 1.00 89.06 281 VAL A O 1
ATOM 2148 N N . PRO A 1 282 ? -8.232 3.600 -14.477 1.00 89.06 282 PRO A N 1
ATOM 2149 C CA . PRO A 1 282 ? -8.828 2.941 -13.324 1.00 89.06 282 PRO A CA 1
ATOM 2150 C C . PRO A 1 282 ? -7.946 3.192 -12.100 1.00 89.06 282 PRO A C 1
ATOM 2152 O O . PRO A 1 282 ? -6.726 3.255 -12.219 1.00 89.06 282 PRO A O 1
ATOM 2155 N N . VAL A 1 283 ? -8.563 3.364 -10.932 1.00 89.38 283 VAL A N 1
ATOM 2156 C CA . VAL A 1 283 ? -7.810 3.509 -9.686 1.00 89.38 283 VAL A CA 1
ATOM 2157 C C . VAL A 1 283 ? -8.170 2.384 -8.742 1.00 89.38 283 VAL A C 1
ATOM 2159 O O . VAL A 1 283 ? -9.334 2.210 -8.368 1.00 89.38 283 VAL A O 1
ATOM 2162 N N . PHE A 1 284 ? -7.152 1.617 -8.375 1.00 86.56 284 PHE A N 1
ATOM 2163 C CA . PHE A 1 284 ? -7.297 0.463 -7.513 1.00 86.56 284 PHE A CA 1
ATOM 2164 C C . PHE A 1 284 ? -7.272 0.860 -6.033 1.00 86.56 284 PHE A C 1
ATOM 2166 O O . PHE A 1 284 ? -6.486 1.705 -5.595 1.00 86.56 284 PHE A O 1
ATOM 2173 N N . VAL A 1 285 ? -8.135 0.214 -5.250 1.00 89.94 285 VAL A N 1
ATOM 2174 C CA . VAL A 1 285 ? -8.155 0.316 -3.790 1.00 89.94 285 VAL A CA 1
ATOM 2175 C C . VAL A 1 285 ? -7.904 -1.076 -3.231 1.00 89.94 285 VAL A C 1
ATOM 2177 O O . VAL A 1 285 ? -8.721 -1.976 -3.416 1.00 89.94 285 VAL A O 1
ATOM 2180 N N . ASP A 1 286 ? -6.777 -1.232 -2.546 1.00 89.19 286 ASP A N 1
ATOM 2181 C CA . ASP A 1 286 ? -6.371 -2.495 -1.939 1.00 89.19 286 ASP A CA 1
ATOM 2182 C C . ASP A 1 286 ? -7.282 -2.848 -0.750 1.00 89.19 286 ASP A C 1
ATOM 2184 O O . ASP A 1 286 ? -7.318 -2.150 0.268 1.00 89.19 286 ASP A O 1
ATOM 2188 N N . ALA A 1 287 ? -8.038 -3.937 -0.898 1.00 92.69 287 ALA A N 1
ATOM 2189 C CA . ALA A 1 287 ? -8.985 -4.407 0.104 1.00 92.69 287 ALA A CA 1
ATOM 2190 C C . ALA A 1 287 ? -8.306 -4.959 1.370 1.00 92.69 287 ALA A C 1
ATOM 2192 O O . ALA A 1 287 ? -8.833 -4.745 2.464 1.00 92.69 287 ALA A O 1
ATOM 2193 N N . ASP A 1 288 ? -7.154 -5.631 1.243 1.00 92.50 288 ASP A N 1
ATOM 2194 C CA . ASP A 1 288 ? -6.379 -6.141 2.384 1.00 92.50 288 ASP A CA 1
ATOM 2195 C C . ASP A 1 288 ? -5.878 -4.964 3.218 1.00 92.50 288 ASP A C 1
ATOM 2197 O O . ASP A 1 288 ? -6.160 -4.874 4.418 1.00 92.50 288 ASP A O 1
ATOM 2201 N N . ARG A 1 289 ? -5.243 -3.990 2.553 1.00 92.25 289 ARG A N 1
ATOM 2202 C CA . ARG A 1 289 ? -4.756 -2.779 3.216 1.00 92.25 289 ARG A CA 1
ATOM 2203 C C . ARG A 1 289 ? -5.892 -2.022 3.897 1.00 92.25 289 ARG A C 1
ATOM 2205 O O . ARG A 1 289 ? -5.736 -1.603 5.043 1.00 92.25 289 ARG A O 1
ATOM 2212 N N . LEU A 1 290 ? -7.034 -1.861 3.228 1.00 94.38 290 LEU A N 1
ATOM 2213 C CA . LEU A 1 290 ? -8.183 -1.146 3.782 1.00 94.38 290 LEU A CA 1
ATOM 2214 C C . LEU A 1 290 ? -8.749 -1.829 5.039 1.00 94.38 290 LEU A C 1
ATOM 2216 O O . LEU A 1 290 ? -9.080 -1.146 6.009 1.00 94.38 290 LEU A O 1
ATOM 2220 N N . LEU A 1 291 ? -8.832 -3.162 5.051 1.00 95.12 291 LEU A N 1
ATOM 2221 C CA . LEU A 1 291 ? -9.266 -3.926 6.224 1.00 95.12 291 LEU A CA 1
ATOM 2222 C C . LEU A 1 291 ? -8.273 -3.834 7.380 1.00 95.12 291 LEU A C 1
ATOM 2224 O O . LEU A 1 291 ? -8.688 -3.655 8.523 1.00 95.12 291 LEU A O 1
ATOM 2228 N N . ARG A 1 292 ? -6.970 -3.913 7.094 1.00 94.50 292 ARG A N 1
ATOM 2229 C CA . ARG A 1 292 ? -5.915 -3.751 8.107 1.00 94.50 292 ARG A CA 1
ATOM 2230 C C . ARG A 1 292 ? -5.945 -2.367 8.745 1.00 94.50 292 ARG A C 1
ATOM 2232 O O . ARG A 1 292 ? -5.737 -2.247 9.946 1.00 94.50 292 ARG A O 1
ATOM 2239 N N . LEU A 1 293 ? -6.248 -1.333 7.964 1.00 94.19 293 LEU A N 1
ATOM 2240 C CA . LEU A 1 293 ? -6.459 0.016 8.482 1.00 94.19 293 LEU A CA 1
ATOM 2241 C C . LEU A 1 293 ? -7.694 0.089 9.395 1.00 94.19 293 LEU A C 1
ATOM 2243 O O . LEU A 1 293 ? -7.611 0.659 10.477 1.00 94.19 293 LEU A O 1
ATOM 2247 N N . ALA A 1 294 ? -8.812 -0.532 9.001 1.00 94.31 294 ALA A N 1
ATOM 2248 C CA . ALA A 1 294 ? -10.047 -0.552 9.795 1.00 94.31 294 ALA A CA 1
ATOM 2249 C C . ALA A 1 294 ? -9.950 -1.370 11.094 1.00 94.31 294 ALA A C 1
ATOM 2251 O O . ALA A 1 294 ? -10.595 -1.023 12.079 1.00 94.31 294 ALA A O 1
ATOM 2252 N N . GLY A 1 295 ? -9.166 -2.451 11.104 1.00 92.81 295 GLY A N 1
ATOM 2253 C CA . GLY A 1 295 ? -8.868 -3.231 12.312 1.00 92.81 295 GLY A CA 1
ATOM 2254 C C . GLY A 1 295 ? -7.697 -2.679 13.133 1.00 92.81 295 GLY A C 1
ATOM 2255 O O . GLY A 1 295 ? -7.427 -3.167 14.226 1.00 92.81 295 GLY A O 1
ATOM 2256 N N . GLY A 1 296 ? -6.984 -1.684 12.603 1.00 92.81 296 GLY A N 1
ATOM 2257 C CA . GLY A 1 296 ? -5.783 -1.122 13.202 1.00 92.81 296 GLY A CA 1
ATOM 2258 C C . GLY A 1 296 ? -6.061 -0.077 14.282 1.00 92.81 296 GLY A C 1
ATOM 2259 O O . GLY A 1 296 ? -7.107 -0.046 14.931 1.00 92.81 296 GLY A O 1
ATOM 2260 N N . ARG A 1 297 ? -5.076 0.804 14.479 1.00 93.38 297 ARG A N 1
ATOM 2261 C CA . ARG A 1 297 ? -5.217 1.982 15.338 1.00 93.38 297 ARG A CA 1
ATOM 2262 C C . ARG A 1 297 ? -5.788 3.133 14.521 1.00 93.38 297 ARG A C 1
ATOM 2264 O O . ARG A 1 297 ? -5.266 3.442 13.454 1.00 93.38 297 ARG A O 1
ATOM 2271 N N . ILE A 1 298 ? -6.829 3.756 15.049 1.00 94.44 298 ILE A N 1
ATOM 2272 C CA . ILE A 1 298 ? -7.602 4.798 14.380 1.00 94.44 298 ILE A CA 1
ATOM 2273 C C . ILE A 1 298 ? -7.531 6.055 15.235 1.00 94.44 298 ILE A C 1
ATOM 2275 O O . ILE A 1 298 ? -7.740 6.012 16.446 1.00 94.44 298 ILE A O 1
ATOM 2279 N N . GLU A 1 299 ? -7.208 7.176 14.614 1.00 92.56 299 GLU A N 1
ATOM 2280 C CA . GLU A 1 299 ? -7.168 8.468 15.287 1.00 92.56 299 GLU A CA 1
ATOM 2281 C C . GLU A 1 299 ? -8.585 8.985 15.519 1.00 92.56 299 GLU A C 1
ATOM 2283 O O . GLU A 1 299 ? -9.477 8.749 14.711 1.00 92.56 299 GLU A O 1
ATOM 2288 N N . ILE A 1 300 ? -8.807 9.735 16.594 1.00 91.25 300 ILE A N 1
ATOM 2289 C CA . ILE A 1 300 ? -10.013 10.556 16.715 1.00 91.25 300 ILE A CA 1
ATOM 2290 C C . ILE A 1 300 ? -9.621 11.970 16.300 1.00 91.25 300 ILE A C 1
ATOM 2292 O O . ILE A 1 300 ? -8.921 12.649 17.049 1.00 91.25 300 ILE A O 1
ATOM 2296 N N . GLY A 1 301 ? -10.072 12.432 15.130 1.00 83.12 301 GLY A N 1
ATOM 2297 C CA . GLY A 1 301 ? -9.583 13.689 14.546 1.00 83.12 301 GLY A CA 1
ATOM 2298 C C . GLY A 1 301 ? -9.810 14.913 15.441 1.00 83.12 301 GLY A C 1
ATOM 2299 O O . GLY A 1 301 ? -8.944 15.770 15.558 1.00 83.12 301 GLY A O 1
ATOM 2300 N N . SER A 1 302 ? -10.925 14.955 16.175 1.00 79.44 302 SER A N 1
ATOM 2301 C CA . SER A 1 302 ? -11.222 16.029 17.139 1.00 79.44 302 SER A CA 1
ATOM 2302 C C . SER A 1 302 ? -10.357 16.008 18.407 1.00 79.44 302 SER A C 1
ATOM 2304 O O . SER A 1 302 ? -10.393 16.956 19.183 1.00 79.44 302 SER A O 1
ATOM 2306 N N . LEU A 1 303 ? -9.663 14.899 18.674 1.00 79.75 303 LEU A N 1
ATOM 2307 C CA . LEU A 1 303 ? -8.754 14.731 19.812 1.00 79.75 303 LEU A CA 1
ATOM 2308 C C . LEU A 1 303 ? -7.287 14.685 19.361 1.00 79.75 303 LEU A C 1
ATOM 2310 O O . LEU A 1 303 ? -6.418 14.327 20.158 1.00 79.75 303 LEU A O 1
ATOM 2314 N N . ALA A 1 304 ? -7.002 15.031 18.102 1.00 68.00 304 ALA A N 1
ATOM 2315 C CA . ALA A 1 304 ? -5.641 15.246 17.644 1.00 68.00 304 ALA A CA 1
ATOM 2316 C C . ALA A 1 304 ? -5.049 16.422 18.432 1.00 68.00 304 ALA A C 1
ATOM 2318 O O . ALA A 1 304 ? -5.586 17.530 18.429 1.00 68.00 304 ALA A O 1
ATOM 2319 N N . ILE A 1 305 ? -3.970 16.161 19.164 1.00 64.69 305 ILE A N 1
ATOM 2320 C CA . ILE A 1 305 ? -3.330 17.139 20.044 1.00 64.69 305 ILE A CA 1
ATOM 2321 C C . ILE A 1 305 ? -1.907 17.327 19.553 1.00 64.69 305 ILE A C 1
ATOM 2323 O O . ILE A 1 305 ? -1.183 16.353 19.342 1.00 64.69 305 ILE A O 1
ATOM 2327 N N . ASP A 1 306 ? -1.510 18.585 19.382 1.00 56.47 306 ASP A N 1
ATOM 2328 C CA . ASP A 1 306 ? -0.118 18.926 19.137 1.00 56.47 306 ASP A CA 1
ATOM 2329 C C . ASP A 1 306 ? 0.700 18.562 20.383 1.00 56.47 306 ASP A C 1
ATOM 2331 O O . ASP A 1 306 ? 0.393 18.998 21.492 1.00 56.47 306 ASP A O 1
ATOM 2335 N N . SER A 1 307 ? 1.757 17.770 20.210 1.00 52.12 307 SER A N 1
ATOM 2336 C CA . SER A 1 307 ? 2.706 17.430 21.278 1.00 52.12 307 SER A CA 1
ATOM 2337 C C . SER A 1 307 ? 3.317 18.659 21.980 1.00 52.12 307 SER A C 1
ATOM 2339 O O . SER A 1 307 ? 3.822 18.539 23.096 1.00 52.12 307 SER A O 1
ATOM 2341 N N . ALA A 1 308 ? 3.236 19.847 21.366 1.00 53.38 308 ALA A N 1
ATOM 2342 C CA . ALA A 1 308 ? 3.640 21.125 21.946 1.00 53.38 308 ALA A CA 1
ATOM 2343 C C . ALA A 1 308 ? 2.572 21.793 22.845 1.00 53.38 308 ALA A C 1
ATOM 2345 O O . ALA A 1 308 ? 2.871 22.793 23.498 1.00 53.38 308 ALA A O 1
ATOM 2346 N N . ALA A 1 309 ? 1.343 21.266 22.921 1.00 54.50 309 ALA A N 1
ATOM 2347 C CA . ALA A 1 309 ? 0.182 21.931 23.531 1.00 54.50 309 ALA A CA 1
ATOM 2348 C C . ALA A 1 309 ? 0.206 22.058 25.074 1.00 54.50 309 ALA A C 1
ATOM 2350 O O . ALA A 1 309 ? -0.748 22.561 25.668 1.00 54.50 309 ALA A O 1
ATOM 2351 N N . GLY A 1 310 ? 1.288 21.665 25.750 1.00 61.41 310 GLY A N 1
ATOM 2352 C CA . GLY A 1 310 ? 1.411 21.793 27.204 1.00 61.41 310 GLY A CA 1
ATOM 2353 C C . GLY A 1 310 ? 0.437 20.897 27.985 1.00 61.41 310 GLY A C 1
ATOM 2354 O O . GLY A 1 310 ? 0.020 19.838 27.518 1.00 61.41 310 GLY A O 1
ATOM 2355 N N . ALA A 1 311 ? 0.114 21.283 29.223 1.00 63.53 311 ALA A N 1
ATOM 2356 C CA . ALA A 1 311 ? -0.777 20.508 30.087 1.00 63.53 311 ALA A CA 1
ATOM 2357 C C . ALA A 1 311 ? -2.244 20.649 29.641 1.00 63.53 311 ALA A C 1
ATOM 2359 O O . ALA A 1 311 ? -2.849 21.711 29.786 1.00 63.53 311 ALA A O 1
ATOM 2360 N N . VAL A 1 312 ? -2.827 19.560 29.137 1.00 68.12 312 VAL A N 1
ATOM 2361 C CA . VAL A 1 312 ? -4.247 19.486 28.777 1.00 68.12 312 VAL A CA 1
ATOM 2362 C C . VAL A 1 312 ? -5.083 19.244 30.034 1.00 68.12 312 VAL A C 1
ATOM 2364 O O . VAL A 1 312 ? -4.878 18.260 30.740 1.00 68.12 312 VAL A O 1
ATOM 2367 N N . THR A 1 313 ? -6.041 20.128 30.314 1.00 72.81 313 THR A N 1
ATOM 2368 C CA . THR A 1 313 ? -6.886 20.049 31.521 1.00 72.81 313 THR A CA 1
ATOM 2369 C C . THR A 1 313 ? -8.188 19.279 31.307 1.00 72.81 313 THR A C 1
ATOM 2371 O O . THR A 1 313 ? -8.737 18.743 32.267 1.00 72.81 313 THR A O 1
ATOM 2374 N N . ARG A 1 314 ? -8.683 19.196 30.065 1.00 84.19 314 ARG A N 1
ATOM 2375 C CA . ARG A 1 314 ? -9.869 18.414 29.689 1.00 84.19 314 ARG A CA 1
ATOM 2376 C C . ARG A 1 314 ? -9.844 18.080 28.201 1.00 84.19 314 ARG A C 1
ATOM 2378 O O . ARG A 1 314 ? -9.483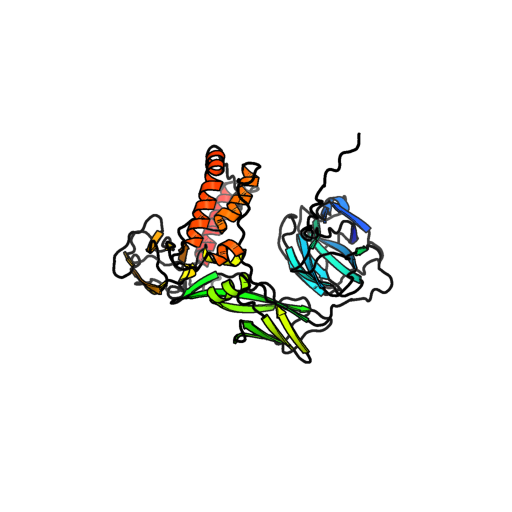 18.926 27.388 1.00 84.19 314 ARG A O 1
ATOM 2385 N N . LEU A 1 315 ? -10.281 16.874 27.857 1.00 87.00 315 LEU A N 1
ATOM 2386 C CA . LEU A 1 315 ? -10.573 16.451 26.491 1.00 87.00 315 LEU A CA 1
ATOM 2387 C C . LEU A 1 315 ? -12.048 16.087 26.393 1.00 87.00 315 LEU A C 1
ATOM 2389 O O . LEU A 1 315 ? -12.576 15.399 27.263 1.00 87.00 315 LEU A O 1
ATOM 2393 N N . ALA A 1 316 ? -12.713 16.555 25.346 1.00 89.50 316 ALA A N 1
ATOM 2394 C CA . ALA A 1 316 ? -14.099 16.213 25.085 1.00 89.50 316 ALA A CA 1
ATOM 2395 C C . ALA A 1 316 ? -14.337 16.113 23.580 1.00 89.50 316 ALA A C 1
ATOM 2397 O O . ALA A 1 316 ? -13.843 16.940 22.814 1.00 89.50 316 ALA A O 1
ATOM 2398 N N . THR A 1 317 ? -15.101 15.113 23.160 1.00 92.00 317 THR A N 1
ATOM 2399 C CA . THR A 1 317 ? -15.565 14.983 21.779 1.00 92.00 317 THR A CA 1
ATOM 2400 C C . THR A 1 317 ? -16.928 14.306 21.721 1.00 92.00 317 THR A C 1
ATOM 2402 O O . THR A 1 317 ? -17.311 13.582 22.639 1.00 92.00 317 THR A O 1
ATOM 2405 N N . ALA A 1 318 ? -17.653 14.547 20.634 1.00 93.38 318 ALA A N 1
ATOM 2406 C CA . ALA A 1 318 ? -18.849 13.815 20.269 1.00 93.38 318 ALA A CA 1
ATOM 2407 C C . ALA A 1 318 ? -18.653 13.205 18.878 1.00 93.38 318 ALA A C 1
ATOM 2409 O O . ALA A 1 318 ? -18.287 13.900 17.928 1.00 93.38 318 ALA A O 1
ATOM 2410 N N . LEU A 1 319 ? -18.906 11.906 18.771 1.00 94.62 319 LEU A N 1
ATOM 2411 C CA . LEU A 1 319 ? -18.774 11.115 17.554 1.00 94.62 319 LEU A CA 1
ATOM 2412 C C . LEU A 1 319 ? -20.096 10.412 17.253 1.00 94.62 319 LEU A C 1
ATOM 2414 O O . LEU A 1 319 ? -20.923 10.210 18.141 1.00 94.62 319 LEU A O 1
ATOM 2418 N N . THR A 1 320 ? -20.274 10.000 16.007 1.00 97.06 320 THR A N 1
ATOM 2419 C CA . THR A 1 320 ? -21.350 9.101 15.594 1.00 97.06 320 THR A CA 1
ATOM 2420 C C . THR A 1 320 ? -20.716 7.792 15.147 1.00 97.06 320 THR A C 1
ATOM 2422 O O . THR A 1 320 ? -19.737 7.801 14.401 1.00 97.06 320 THR A O 1
ATOM 2425 N N . VAL A 1 321 ? -21.235 6.659 15.620 1.00 96.88 321 VAL A N 1
ATOM 2426 C CA . VAL A 1 321 ? -20.709 5.336 15.257 1.00 96.88 321 VAL A CA 1
ATOM 2427 C C . VAL A 1 321 ? -20.882 5.110 13.748 1.00 96.88 321 VAL A C 1
ATOM 2429 O O . VAL A 1 321 ? -22.022 5.103 13.275 1.00 96.88 321 VAL A O 1
ATOM 2432 N N . PRO A 1 322 ? -19.794 4.906 12.984 1.00 95.75 322 PRO A N 1
ATOM 2433 C CA . PRO A 1 322 ? -19.873 4.643 11.553 1.00 95.75 322 PRO A CA 1
ATOM 2434 C C . PRO A 1 322 ? -20.426 3.238 11.292 1.00 95.75 322 PRO A C 1
ATOM 2436 O O . PRO A 1 322 ? -20.203 2.319 12.082 1.00 95.75 322 PRO A O 1
ATOM 2439 N N . ASP A 1 323 ? -21.044 3.031 10.126 1.00 93.25 323 ASP A N 1
ATOM 2440 C CA . ASP A 1 323 ? -21.569 1.721 9.700 1.00 93.25 323 ASP A CA 1
ATOM 2441 C C . ASP A 1 323 ? -20.534 0.595 9.834 1.00 93.25 323 ASP A C 1
ATOM 2443 O O . ASP A 1 323 ? -20.864 -0.533 10.198 1.00 93.25 323 ASP A O 1
ATOM 2447 N N . ALA A 1 324 ? -19.260 0.901 9.567 1.00 93.81 324 ALA A N 1
ATOM 2448 C CA . ALA A 1 324 ? -18.155 -0.049 9.662 1.00 93.81 324 ALA A CA 1
ATOM 2449 C C . ALA A 1 324 ? -17.999 -0.677 11.060 1.00 93.81 324 ALA A C 1
ATOM 2451 O O . ALA A 1 324 ? -17.488 -1.790 11.154 1.00 93.81 324 ALA A O 1
ATOM 2452 N N . PHE A 1 325 ? -18.450 -0.004 12.122 1.00 95.69 325 PHE A N 1
ATOM 2453 C CA . PHE A 1 325 ? -18.373 -0.489 13.503 1.00 95.69 325 PHE A CA 1
ATOM 2454 C C . PHE A 1 325 ? -19.688 -1.068 14.025 1.00 95.69 325 PHE A C 1
ATOM 2456 O O . PHE A 1 325 ? -19.762 -1.449 15.193 1.00 95.69 325 PHE A O 1
ATOM 2463 N N . ASP A 1 326 ? -20.723 -1.170 13.188 1.00 95.19 326 ASP A N 1
ATOM 2464 C CA . ASP A 1 326 ? -22.011 -1.698 13.623 1.00 95.19 326 ASP A CA 1
ATOM 2465 C C . ASP A 1 326 ? -21.875 -3.126 14.165 1.00 95.19 326 ASP A C 1
ATOM 2467 O O . ASP A 1 326 ? -21.417 -4.045 13.482 1.00 95.19 326 ASP A O 1
ATOM 2471 N N . GLY A 1 327 ? -22.275 -3.323 15.418 1.00 94.44 327 GLY A N 1
ATOM 2472 C CA . GLY A 1 327 ? -22.193 -4.601 16.102 1.00 94.44 327 GLY A CA 1
ATOM 2473 C C . GLY A 1 327 ? -20.776 -5.066 16.479 1.00 94.44 327 GLY A C 1
ATOM 2474 O O . GLY A 1 327 ? -20.627 -6.224 16.882 1.00 94.44 327 GLY A O 1
ATOM 2475 N N . LEU A 1 328 ? -19.755 -4.223 16.329 1.00 95.44 328 LEU A N 1
ATOM 2476 C CA . LEU A 1 328 ? -18.401 -4.445 16.851 1.00 95.44 328 LEU A CA 1
ATOM 2477 C C . LEU A 1 328 ? -18.221 -3.742 18.193 1.00 95.44 328 LEU A C 1
ATOM 2479 O O . LEU A 1 328 ? -19.051 -2.921 18.573 1.00 95.44 328 LEU A O 1
ATOM 2483 N N . SER A 1 329 ? -17.149 -4.055 18.910 1.00 96.44 329 SER A N 1
ATOM 2484 C CA . SER A 1 329 ? -16.796 -3.386 20.159 1.00 96.44 329 SER A CA 1
ATOM 2485 C C . SER A 1 329 ? -15.584 -2.494 19.926 1.00 96.44 329 SER A C 1
ATOM 2487 O O . SER A 1 329 ? -14.604 -2.916 19.310 1.00 96.44 329 SER A O 1
ATOM 2489 N N . ILE A 1 330 ? -15.642 -1.258 20.415 1.00 97.38 330 ILE A N 1
ATOM 2490 C CA . ILE A 1 330 ? -14.583 -0.270 20.202 1.00 97.38 330 ILE A CA 1
ATOM 2491 C C . ILE A 1 330 ? -13.934 0.091 21.534 1.00 97.38 330 ILE A C 1
ATOM 2493 O O . ILE A 1 330 ? -14.602 0.474 22.499 1.00 97.38 330 ILE A O 1
ATOM 2497 N N . ASP A 1 331 ? -12.610 -0.012 21.544 1.00 96.50 331 ASP A N 1
ATOM 2498 C CA . ASP A 1 331 ? -11.744 0.337 22.660 1.00 96.50 331 ASP A CA 1
ATOM 2499 C C . ASP A 1 331 ? -11.025 1.653 22.378 1.00 96.50 331 ASP A C 1
ATOM 2501 O O . ASP A 1 331 ? -10.502 1.876 21.286 1.00 96.50 331 ASP A O 1
ATOM 2505 N N . PHE A 1 332 ? -10.921 2.488 23.403 1.00 94.69 332 PHE A N 1
ATOM 2506 C CA . PHE A 1 332 ? -10.076 3.668 23.443 1.00 94.69 332 PHE A CA 1
ATOM 2507 C C . PHE A 1 332 ? -8.745 3.343 24.126 1.00 94.69 332 PHE A C 1
ATOM 2509 O O . PHE A 1 332 ? -8.699 2.823 25.243 1.00 94.69 332 PHE A O 1
ATOM 2516 N N . LEU A 1 333 ? -7.647 3.649 23.441 1.00 92.06 333 LEU A N 1
ATOM 2517 C CA . LEU A 1 333 ? -6.279 3.370 23.860 1.00 92.06 333 LEU A CA 1
ATOM 2518 C C . LEU A 1 333 ? -5.746 4.543 24.690 1.00 92.06 333 LEU A C 1
ATOM 2520 O O . LEU A 1 333 ? -5.216 5.526 24.175 1.00 92.06 333 LEU A O 1
ATOM 2524 N N . ALA A 1 334 ? -5.872 4.407 26.005 1.00 86.69 334 ALA A N 1
ATOM 2525 C CA . ALA A 1 334 ? -5.577 5.415 27.013 1.00 86.69 334 ALA A CA 1
ATOM 2526 C C . ALA A 1 334 ? -4.230 5.211 27.737 1.00 86.69 334 ALA A C 1
ATOM 2528 O O . ALA A 1 334 ? -4.051 5.693 28.859 1.00 86.69 334 ALA A O 1
ATOM 2529 N N . MET A 1 335 ? -3.264 4.495 27.147 1.00 79.44 335 MET A N 1
ATOM 2530 C CA . MET A 1 335 ? -1.956 4.253 27.789 1.00 79.44 335 MET A CA 1
ATOM 2531 C C . MET A 1 335 ? -1.237 5.558 28.176 1.00 79.44 335 MET A C 1
ATOM 2533 O O . MET A 1 335 ? -0.679 5.663 29.271 1.00 79.44 335 MET A O 1
ATOM 2537 N N . GLY A 1 336 ? -1.291 6.574 27.306 1.00 77.00 336 GLY A N 1
ATOM 2538 C CA . GLY A 1 336 ? -0.676 7.882 27.554 1.00 77.00 336 GLY A CA 1
ATOM 2539 C C . GLY A 1 336 ? -1.309 8.647 28.723 1.00 77.00 336 GLY A C 1
ATOM 2540 O O . GLY A 1 336 ? -0.597 9.322 29.467 1.00 77.00 336 GLY A O 1
ATOM 2541 N N . LEU A 1 337 ? -2.617 8.472 28.938 1.00 80.69 337 LEU A N 1
ATOM 2542 C CA . LEU A 1 337 ? -3.428 9.172 29.944 1.00 80.69 337 LEU A CA 1
ATOM 2543 C C . LEU A 1 337 ? -3.363 8.499 31.325 1.00 80.69 337 LEU A C 1
ATOM 2545 O O . LEU A 1 337 ? -3.282 9.173 32.351 1.00 80.69 337 LEU A O 1
ATOM 2549 N N . GLY A 1 338 ? -3.305 7.166 31.342 1.00 78.88 338 GLY A N 1
ATOM 2550 C CA . GLY A 1 338 ? -3.104 6.355 32.539 1.00 78.88 338 GLY A CA 1
ATOM 2551 C C . GLY A 1 338 ? -4.338 6.168 33.436 1.00 78.88 338 GLY A C 1
ATOM 2552 O O . GLY A 1 338 ? -5.399 6.736 33.188 1.00 78.88 338 GLY A O 1
ATOM 2553 N N . PRO A 1 339 ? -4.200 5.362 34.504 1.00 86.75 339 PRO A N 1
ATOM 2554 C CA . PRO A 1 339 ? -5.326 4.881 35.313 1.00 86.75 339 PRO A CA 1
ATOM 2555 C C . PRO A 1 339 ? -5.981 5.934 36.214 1.00 86.75 339 PRO A C 1
ATOM 2557 O O . PRO A 1 339 ? -7.057 5.683 36.740 1.00 86.75 339 PRO A O 1
ATOM 2560 N N . ARG A 1 340 ? -5.324 7.077 36.452 1.00 89.31 340 ARG A N 1
ATOM 2561 C CA . ARG A 1 340 ? -5.820 8.136 37.353 1.00 89.31 340 ARG A CA 1
ATOM 2562 C C . ARG A 1 340 ? -6.589 9.246 36.639 1.00 89.31 340 ARG A C 1
ATOM 2564 O O . ARG A 1 340 ? -7.135 10.118 37.310 1.00 89.31 340 ARG A O 1
ATOM 2571 N N . ALA A 1 341 ? -6.608 9.240 35.308 1.00 89.81 341 ALA A N 1
ATOM 2572 C CA . ALA A 1 341 ? -7.511 10.103 34.562 1.00 89.81 341 ALA A CA 1
ATOM 2573 C C . ALA A 1 341 ? -8.959 9.633 34.770 1.00 89.81 341 ALA A C 1
ATOM 2575 O O . ALA A 1 341 ? -9.211 8.445 34.975 1.00 89.81 341 ALA A O 1
ATOM 2576 N N . GLN A 1 342 ? -9.899 10.569 34.722 1.00 93.56 342 GLN A N 1
ATOM 2577 C CA . GLN A 1 342 ? -11.326 10.257 34.766 1.00 93.56 342 GLN A CA 1
ATOM 2578 C C . GLN A 1 342 ? -11.833 10.121 33.337 1.00 93.56 342 GLN A C 1
ATOM 2580 O O . GLN A 1 342 ? -11.555 10.990 32.509 1.00 93.56 342 GLN A O 1
ATOM 2585 N N . TYR A 1 343 ? -12.578 9.055 33.064 1.00 94.62 343 TYR A N 1
ATOM 2586 C CA . TYR A 1 343 ? -13.127 8.758 31.747 1.00 94.62 343 TYR A CA 1
ATOM 2587 C C . TYR A 1 343 ? -14.641 8.653 31.854 1.00 94.62 343 TYR A C 1
ATOM 2589 O O . TYR A 1 343 ? -15.152 7.878 32.661 1.00 94.62 343 TYR A O 1
ATOM 2597 N N . ALA A 1 344 ? -15.361 9.400 31.026 1.00 96.56 344 ALA A N 1
ATOM 2598 C CA . ALA A 1 344 ? -16.800 9.282 30.898 1.00 96.56 344 ALA A CA 1
ATOM 2599 C C . ALA A 1 344 ? -17.195 9.097 29.432 1.00 96.56 344 ALA A C 1
ATOM 2601 O O . ALA A 1 344 ? -16.704 9.799 28.549 1.00 96.56 344 ALA A O 1
ATOM 2602 N N . VAL A 1 345 ? -18.104 8.157 29.187 1.00 96.19 345 VAL A N 1
ATOM 2603 C CA . VAL A 1 345 ? -18.705 7.910 27.876 1.00 96.19 345 VAL A CA 1
ATOM 2604 C C . VAL A 1 345 ? -20.213 8.070 28.008 1.00 96.19 345 VAL A C 1
ATOM 2606 O O . VAL A 1 345 ? -20.829 7.467 28.888 1.00 96.19 345 VAL A O 1
ATOM 2609 N N . ASN A 1 346 ? -20.821 8.915 27.175 1.00 95.62 346 ASN A N 1
ATOM 2610 C CA . ASN A 1 346 ? -22.247 9.250 27.239 1.00 95.62 346 ASN A CA 1
ATOM 2611 C C . ASN A 1 346 ? -22.689 9.725 28.637 1.00 95.62 346 ASN A C 1
ATOM 2613 O O . ASN A 1 346 ? -23.767 9.384 29.120 1.00 95.62 346 ASN A O 1
ATOM 2617 N N . GLY A 1 347 ? -21.821 10.491 29.308 1.00 94.25 347 GLY A N 1
ATOM 2618 C CA . GLY A 1 347 ? -22.049 11.012 30.660 1.00 94.25 347 GLY A CA 1
ATOM 2619 C C . GLY A 1 347 ? -21.905 9.983 31.789 1.00 94.25 347 GLY A C 1
ATOM 2620 O O . GLY A 1 347 ? -22.098 10.335 32.952 1.00 94.25 347 GLY A O 1
ATOM 2621 N N . ARG A 1 348 ? -21.557 8.727 31.483 1.00 96.06 348 ARG A N 1
ATOM 2622 C CA . ARG A 1 348 ? -21.319 7.670 32.472 1.00 96.06 348 ARG A CA 1
ATOM 2623 C C . ARG A 1 348 ? -19.826 7.434 32.651 1.00 96.06 348 ARG A C 1
ATOM 2625 O O . ARG A 1 348 ? -19.120 7.222 31.673 1.00 96.06 348 ARG A O 1
ATOM 2632 N N . GLU A 1 349 ? -19.365 7.395 33.897 1.00 96.19 349 GLU A N 1
ATOM 2633 C CA . GLU A 1 349 ? -17.982 7.029 34.212 1.00 96.19 349 GLU A CA 1
ATOM 2634 C C . GLU A 1 349 ? -17.685 5.575 33.806 1.00 96.19 349 GLU A C 1
ATOM 2636 O O . GLU A 1 349 ? -18.475 4.662 34.075 1.00 96.19 349 GLU A O 1
ATOM 2641 N N . VAL A 1 350 ? -16.552 5.371 33.136 1.00 95.62 350 VAL A N 1
ATOM 2642 C CA . VAL A 1 350 ? -16.096 4.073 32.624 1.00 95.62 350 VAL A CA 1
ATOM 2643 C C . VAL A 1 350 ? -14.705 3.746 33.158 1.00 95.62 350 VAL A C 1
ATOM 2645 O O . VAL A 1 350 ? -13.873 4.623 33.384 1.00 95.62 350 VAL A O 1
ATOM 2648 N N . GLY A 1 351 ? -14.461 2.457 33.387 1.00 93.31 351 GLY A N 1
ATOM 2649 C CA . GLY A 1 351 ? -13.211 1.981 33.965 1.00 93.31 351 GLY A CA 1
ATOM 2650 C C . GLY A 1 351 ? -12.058 1.973 32.964 1.00 93.31 351 GLY A C 1
ATOM 2651 O O . GLY A 1 351 ? -12.239 1.677 31.784 1.00 93.31 351 GLY A O 1
ATOM 2652 N N . TRP A 1 352 ? -10.859 2.234 33.477 1.00 93.56 352 TRP A N 1
ATOM 2653 C CA . TRP A 1 352 ? -9.600 1.990 32.783 1.00 93.56 352 TRP A CA 1
ATOM 2654 C C . TRP A 1 352 ? -9.056 0.611 33.171 1.00 93.56 352 TRP A C 1
ATOM 2656 O O . TRP A 1 352 ? -9.015 0.271 34.355 1.00 93.56 352 TRP A O 1
ATOM 2666 N N . HIS A 1 353 ? -8.592 -0.169 32.197 1.00 92.06 353 HIS A N 1
ATOM 2667 C CA . HIS A 1 353 ? -7.942 -1.458 32.430 1.00 92.06 353 HIS A CA 1
ATOM 2668 C C . HIS A 1 353 ? -6.765 -1.640 31.472 1.00 92.06 353 HIS A C 1
ATOM 2670 O O . HIS A 1 353 ? -6.957 -1.685 30.263 1.00 92.06 353 HIS A O 1
ATOM 2676 N N . GLU A 1 354 ? -5.542 -1.701 32.006 1.00 88.94 354 GLU A N 1
ATOM 2677 C CA . GLU A 1 354 ? -4.310 -1.956 31.237 1.00 88.94 354 GLU A CA 1
ATOM 2678 C C . GLU A 1 354 ? -4.149 -1.078 29.980 1.00 88.94 354 GLU A C 1
ATOM 2680 O O . GLU A 1 354 ? -3.682 -1.508 28.929 1.00 88.94 354 GLU A O 1
ATOM 2685 N N . GLY A 1 355 ? -4.532 0.195 30.084 1.00 88.31 355 GLY A N 1
ATOM 2686 C CA . GLY A 1 355 ? -4.424 1.150 28.983 1.00 88.31 355 GLY A CA 1
ATOM 2687 C C . GLY A 1 355 ? -5.645 1.208 28.077 1.00 88.31 355 GLY A C 1
ATOM 2688 O O . GLY A 1 355 ? -5.580 1.893 27.060 1.00 88.31 355 GLY A O 1
ATOM 2689 N N . ILE A 1 356 ? -6.734 0.525 28.425 1.00 93.25 356 ILE A N 1
ATOM 2690 C CA . ILE A 1 356 ? -7.950 0.424 27.619 1.00 93.25 356 ILE A CA 1
ATOM 2691 C C . ILE A 1 356 ? -9.138 1.016 28.377 1.00 93.25 356 ILE A C 1
ATOM 2693 O O . ILE A 1 356 ? -9.295 0.800 29.578 1.00 93.25 356 ILE A O 1
ATOM 2697 N N . VAL A 1 357 ? -9.983 1.740 27.646 1.00 94.94 357 VAL A N 1
ATOM 2698 C CA . VAL A 1 357 ? -11.304 2.204 28.080 1.00 94.94 357 VAL A CA 1
ATOM 2699 C C . VAL A 1 357 ? -12.330 1.761 27.039 1.00 94.94 357 VAL A C 1
ATOM 2701 O O . VAL A 1 357 ? -12.139 1.989 25.848 1.00 94.94 357 VAL A O 1
ATOM 2704 N N . GLU A 1 358 ? -13.414 1.118 27.464 1.00 96.50 358 GLU A N 1
ATOM 2705 C CA . GLU A 1 358 ? -14.495 0.712 26.557 1.00 96.50 358 GLU A CA 1
ATOM 2706 C C . GLU A 1 358 ? -15.319 1.930 26.122 1.00 96.50 358 GLU A C 1
ATOM 2708 O O . GLU A 1 358 ? -15.824 2.667 26.969 1.00 96.50 358 GLU A O 1
ATOM 2713 N N . LEU A 1 359 ? -15.489 2.119 24.808 1.00 96.12 359 LEU A N 1
ATOM 2714 C CA . LEU A 1 359 ? -16.397 3.136 24.267 1.00 96.12 359 LEU A CA 1
ATOM 2715 C C . LEU A 1 359 ? -17.799 2.570 24.032 1.00 96.12 359 LEU A C 1
ATOM 2717 O O . LEU A 1 359 ? -18.794 3.192 24.395 1.00 96.12 359 LEU A O 1
ATOM 2721 N N . CYS A 1 360 ? -17.887 1.387 23.427 1.00 96.44 360 CYS A N 1
ATOM 2722 C CA . CYS A 1 360 ? -19.144 0.672 23.230 1.00 96.44 360 CYS A CA 1
ATOM 2723 C C . CYS A 1 360 ? -18.900 -0.814 22.956 1.00 96.44 360 CYS A C 1
ATOM 2725 O O . CYS A 1 360 ? -17.915 -1.181 22.315 1.00 96.44 360 CYS A O 1
ATOM 2727 N N . ALA A 1 361 ? -19.806 -1.666 23.445 1.00 95.12 361 ALA A N 1
ATOM 2728 C CA . ALA A 1 361 ? -19.744 -3.115 23.273 1.00 95.12 361 ALA A CA 1
ATOM 2729 C C . ALA A 1 361 ? -21.138 -3.773 23.420 1.00 95.12 361 ALA A C 1
ATOM 2731 O O . ALA A 1 361 ? -21.618 -3.968 24.538 1.00 95.12 361 ALA A O 1
ATOM 2732 N N . PRO A 1 362 ? -21.810 -4.153 22.317 1.00 94.50 362 PRO A N 1
ATOM 2733 C CA . PRO A 1 362 ? -21.502 -3.769 20.943 1.00 94.50 362 PRO A CA 1
ATOM 2734 C C . PRO A 1 362 ? -21.905 -2.313 20.666 1.00 94.50 362 PRO A C 1
ATOM 2736 O O . PRO A 1 362 ? -22.841 -1.781 21.263 1.00 94.50 362 PRO A O 1
ATOM 2739 N N . CYS A 1 363 ? -21.236 -1.687 19.711 1.00 95.69 363 CYS A N 1
ATOM 2740 C CA . CYS A 1 363 ? -21.632 -0.418 19.119 1.00 95.69 363 CYS A CA 1
ATOM 2741 C C . CYS A 1 363 ? -22.816 -0.619 18.164 1.00 95.69 363 CYS A C 1
ATOM 2743 O O . CYS A 1 363 ? -23.010 -1.711 17.620 1.00 95.69 363 CYS A O 1
ATOM 2745 N N . ARG A 1 364 ? -23.604 0.434 17.933 1.00 95.94 364 ARG A N 1
ATOM 2746 C CA . ARG A 1 364 ? -24.646 0.453 16.897 1.00 95.94 364 ARG A CA 1
ATOM 2747 C C . ARG A 1 364 ? -24.412 1.628 15.973 1.00 95.94 364 ARG A C 1
ATOM 2749 O O . ARG A 1 364 ? -24.190 2.735 16.452 1.00 95.94 364 ARG A O 1
ATOM 2756 N N . ALA A 1 365 ? -24.453 1.389 14.668 1.00 95.44 365 ALA A N 1
ATOM 2757 C CA . ALA A 1 365 ? -24.283 2.463 13.696 1.00 95.44 365 ALA A CA 1
ATOM 2758 C C . ALA A 1 365 ? -25.310 3.584 13.902 1.00 95.44 365 ALA A C 1
ATOM 2760 O O . ALA A 1 365 ? -26.490 3.326 14.144 1.00 95.44 365 ALA A O 1
ATOM 2761 N N . GLY A 1 366 ? -24.848 4.829 13.800 1.00 95.50 366 GLY A N 1
ATOM 2762 C CA . GLY A 1 366 ? -25.664 6.021 14.019 1.00 95.50 366 GLY A CA 1
ATOM 2763 C C . GLY A 1 366 ? -25.822 6.443 15.484 1.00 95.50 366 GLY A C 1
ATOM 2764 O O . GLY A 1 366 ? -26.264 7.567 15.719 1.00 95.50 366 GLY A O 1
ATOM 2765 N N . ASP A 1 367 ? -25.433 5.614 16.461 1.00 96.31 367 ASP A N 1
ATOM 2766 C CA . ASP A 1 367 ? -25.442 6.027 17.867 1.00 96.31 367 ASP A CA 1
ATOM 2767 C C . ASP A 1 367 ? -24.425 7.154 18.098 1.00 96.31 367 ASP A C 1
ATOM 2769 O O . ASP A 1 367 ? -23.308 7.138 17.570 1.00 96.31 367 ASP A O 1
ATOM 2773 N N . SER A 1 368 ? -24.807 8.128 18.922 1.00 96.12 368 SER A N 1
ATOM 2774 C CA . SER A 1 368 ? -23.899 9.174 19.391 1.00 96.12 368 SER A CA 1
ATOM 2775 C C . SER A 1 368 ? -23.047 8.669 20.557 1.00 96.12 368 SER A C 1
ATOM 2777 O O . SER A 1 368 ? -23.551 8.041 21.491 1.00 96.12 368 SER A O 1
ATOM 2779 N N . LEU A 1 369 ? -21.760 9.001 20.526 1.00 95.69 369 LEU A N 1
ATOM 2780 C CA . LEU A 1 369 ? -20.794 8.756 21.591 1.00 95.69 369 LEU A CA 1
ATOM 2781 C C . LEU A 1 369 ? -20.199 10.093 22.027 1.00 95.69 369 LEU A C 1
ATOM 2783 O O . LEU A 1 369 ? -19.411 10.681 21.289 1.00 95.69 369 LEU A O 1
ATOM 2787 N N . SER A 1 370 ? -20.551 10.577 23.217 1.00 95.12 370 SER A N 1
ATOM 2788 C CA . SER A 1 370 ? -19.783 11.632 23.876 1.00 95.12 370 SER A CA 1
ATOM 2789 C C . SER A 1 370 ? -18.670 11.004 24.705 1.00 95.12 370 SER A C 1
ATOM 2791 O O . SER A 1 370 ? -18.912 10.087 25.483 1.00 95.12 370 SER A O 1
ATOM 2793 N N . ILE A 1 371 ? -17.444 11.477 24.523 1.00 94.19 371 ILE A N 1
ATOM 2794 C CA . ILE A 1 371 ? -16.264 11.024 25.256 1.00 94.19 371 ILE A CA 1
ATOM 2795 C C . ILE A 1 371 ? -15.727 12.234 26.001 1.00 94.19 371 ILE A C 1
ATOM 2797 O O . ILE A 1 371 ? -15.407 13.247 25.382 1.00 94.19 371 ILE A O 1
ATOM 2801 N N . GLU A 1 372 ? -15.615 12.124 27.316 1.00 93.75 372 GLU A N 1
ATOM 2802 C CA . GLU A 1 372 ? -15.038 13.145 28.176 1.00 93.75 372 GLU A CA 1
ATOM 2803 C C . GLU A 1 372 ? -13.911 12.537 28.999 1.00 93.75 372 GLU A C 1
ATOM 2805 O O . GLU A 1 372 ? -14.062 11.480 29.612 1.00 93.75 372 GLU A O 1
ATOM 2810 N N . ILE A 1 373 ? -12.765 13.208 29.005 1.00 91.00 373 ILE A N 1
ATOM 2811 C CA . ILE A 1 373 ? -11.583 12.772 29.733 1.00 91.00 373 ILE A CA 1
ATOM 2812 C C . ILE A 1 373 ? -11.060 13.959 30.521 1.00 91.00 373 ILE A C 1
ATOM 2814 O O . ILE A 1 373 ? -10.759 15.012 29.955 1.00 91.00 373 ILE A O 1
ATOM 2818 N N . THR A 1 374 ? -10.910 13.766 31.824 1.00 90.44 374 THR A N 1
ATOM 2819 C CA . THR A 1 374 ? -10.163 14.679 32.689 1.00 90.44 374 THR A CA 1
ATOM 2820 C C . THR A 1 374 ? -8.805 14.033 32.945 1.00 90.44 374 THR A C 1
ATOM 2822 O O . THR A 1 374 ? -8.737 13.068 33.715 1.00 90.44 374 THR A O 1
ATOM 2825 N N . PRO A 1 375 ? -7.729 14.490 32.272 1.00 85.38 375 PRO A N 1
ATOM 2826 C CA . PRO A 1 375 ? -6.402 13.923 32.454 1.00 85.38 375 PRO A CA 1
ATOM 2827 C C . PRO A 1 375 ? -5.917 14.078 33.894 1.00 85.38 375 PRO A C 1
ATOM 2829 O O . PRO A 1 375 ? -6.362 14.948 34.643 1.00 85.38 375 PRO A O 1
ATOM 2832 N N . GLU A 1 376 ? -4.957 13.245 34.274 1.00 83.44 376 GLU A N 1
ATOM 2833 C CA . GLU A 1 376 ? -4.305 13.383 35.568 1.00 83.44 376 GLU A CA 1
ATOM 2834 C C . GLU A 1 376 ? -3.537 14.726 35.649 1.00 83.44 376 GLU A C 1
ATOM 2836 O O . GLU A 1 376 ? -2.732 15.013 34.753 1.00 83.44 376 GLU A O 1
ATOM 2841 N N . PRO A 1 377 ? -3.732 15.550 36.700 1.00 78.25 377 PRO A N 1
ATOM 2842 C CA . PRO A 1 377 ? -3.044 16.832 36.827 1.00 78.25 377 PRO A CA 1
ATOM 2843 C C . PRO A 1 377 ? -1.519 16.701 36.723 1.00 78.25 377 PRO A C 1
ATOM 2845 O O . PRO A 1 377 ? -0.902 15.900 37.420 1.00 78.25 377 PRO A O 1
ATOM 2848 N N . GLY A 1 378 ? -0.902 17.518 35.865 1.00 73.38 378 GLY A N 1
ATOM 2849 C CA . GLY A 1 378 ? 0.554 17.559 35.688 1.00 73.38 378 GLY A CA 1
ATOM 2850 C C . GLY A 1 378 ? 1.142 16.440 34.821 1.00 73.38 378 GLY A C 1
ATOM 2851 O O . GLY A 1 378 ? 2.353 16.432 34.602 1.00 73.38 378 GLY A O 1
ATOM 2852 N N . ARG A 1 379 ? 0.323 15.522 34.289 1.00 73.38 379 ARG A N 1
ATOM 2853 C CA . ARG A 1 379 ? 0.783 14.495 33.348 1.00 73.38 379 ARG A CA 1
ATOM 2854 C C . ARG A 1 379 ? 0.825 15.060 31.920 1.00 73.38 379 ARG A C 1
ATOM 2856 O O . ARG A 1 379 ? -0.223 15.434 31.395 1.00 73.38 379 ARG A O 1
ATOM 2863 N N . PRO A 1 380 ? 1.999 15.122 31.266 1.00 69.25 380 PRO A N 1
ATOM 2864 C CA . PRO A 1 380 ? 2.081 15.572 29.883 1.00 69.25 380 PRO A CA 1
ATOM 2865 C C . PRO A 1 380 ? 1.457 14.533 28.949 1.00 69.25 380 PRO A C 1
ATOM 2867 O O . PRO A 1 380 ? 1.686 13.328 29.094 1.00 69.25 380 PRO A O 1
ATOM 2870 N N . LEU A 1 381 ? 0.691 15.005 27.967 1.00 70.25 381 LEU A N 1
ATOM 2871 C CA . LEU A 1 381 ? 0.147 14.158 26.918 1.00 70.25 381 LEU A CA 1
ATOM 2872 C C . LEU A 1 381 ? 1.129 14.109 25.744 1.00 70.25 381 LEU A C 1
ATOM 2874 O O . LEU A 1 381 ? 1.190 15.021 24.930 1.00 70.25 381 LEU A O 1
ATOM 2878 N N . TRP A 1 382 ? 1.918 13.043 25.673 1.00 67.25 382 TRP A N 1
ATOM 2879 C CA . TRP A 1 382 ? 2.960 12.871 24.653 1.00 67.25 382 TRP A CA 1
ATOM 2880 C C . TRP A 1 382 ? 2.493 12.065 23.430 1.00 67.25 382 TRP A C 1
ATOM 2882 O O . TRP A 1 382 ? 3.234 11.935 22.461 1.00 67.25 382 TRP A O 1
ATOM 2892 N N . MET A 1 383 ? 1.273 11.522 23.467 1.00 68.94 383 MET A N 1
ATOM 2893 C CA . MET A 1 383 ? 0.645 10.835 22.340 1.00 68.94 383 MET A CA 1
ATOM 2894 C C . MET A 1 383 ? -0.843 11.156 22.275 1.00 68.94 383 MET A C 1
ATOM 2896 O O . MET A 1 383 ? -1.535 11.127 23.297 1.00 68.94 383 MET A O 1
ATOM 2900 N N . ALA A 1 384 ? -1.331 11.430 21.065 1.00 72.56 384 ALA A N 1
ATOM 2901 C CA . ALA A 1 384 ? -2.757 11.540 20.818 1.00 72.56 384 ALA A CA 1
ATOM 2902 C C . ALA A 1 384 ? -3.436 10.194 21.128 1.00 72.56 384 ALA A C 1
ATOM 2904 O O . ALA A 1 384 ? -2.863 9.131 20.853 1.00 72.56 384 ALA A O 1
ATOM 2905 N N . PRO A 1 385 ? -4.634 10.212 21.725 1.00 79.06 385 PRO A N 1
ATOM 2906 C CA . PRO A 1 385 ? -5.361 8.985 21.961 1.00 79.06 385 PRO A CA 1
ATOM 2907 C C . PRO A 1 385 ? -5.850 8.369 20.648 1.00 79.06 385 PRO A C 1
ATOM 2909 O O . PRO A 1 385 ? -6.228 9.067 19.707 1.00 79.06 385 PRO A O 1
ATOM 2912 N N . LEU A 1 386 ? -5.881 7.041 20.623 1.00 91.75 386 LEU A N 1
ATOM 2913 C CA . LEU A 1 386 ? -6.298 6.245 19.472 1.00 91.75 386 LEU A CA 1
ATOM 2914 C C . LEU A 1 386 ? -7.456 5.339 19.885 1.00 91.75 386 LEU A C 1
ATOM 2916 O O . LEU A 1 386 ? -7.635 5.054 21.067 1.00 91.75 386 LEU A O 1
ATOM 2920 N N . VAL A 1 387 ? -8.207 4.833 18.920 1.00 95.12 387 VAL A N 1
ATOM 2921 C CA . VAL A 1 387 ? -9.176 3.755 19.126 1.00 95.12 387 VAL A CA 1
ATOM 2922 C C . VAL A 1 387 ? -8.804 2.538 18.301 1.00 95.12 387 VAL A C 1
ATOM 2924 O O . VAL A 1 387 ? -8.005 2.618 17.367 1.00 95.12 387 VAL A O 1
ATOM 2927 N N . ARG A 1 388 ? -9.383 1.397 18.653 1.00 95.62 388 ARG A N 1
ATOM 2928 C CA . ARG A 1 388 ? -9.294 0.171 17.865 1.00 95.62 388 ARG A CA 1
ATOM 2929 C C . ARG A 1 388 ? -10.580 -0.634 17.972 1.00 95.62 388 ARG A C 1
ATOM 2931 O O . ARG A 1 388 ? -11.304 -0.533 18.964 1.00 95.62 388 ARG A O 1
ATOM 2938 N N . VAL A 1 389 ? -10.799 -1.495 16.988 1.00 95.69 389 VAL A N 1
ATOM 2939 C CA . VAL A 1 389 ? -11.737 -2.612 17.118 1.00 95.69 389 VAL A CA 1
ATOM 2940 C C . VAL A 1 389 ? -11.162 -3.609 18.126 1.00 95.69 389 VAL A C 1
ATOM 2942 O O . VAL A 1 389 ? -9.972 -3.922 18.085 1.00 95.69 389 VAL A O 1
ATOM 2945 N N . ARG A 1 390 ? -11.984 -4.065 19.074 1.00 95.31 390 ARG A N 1
ATOM 2946 C CA . ARG A 1 390 ? -11.564 -5.006 20.122 1.00 95.31 390 ARG A CA 1
ATOM 2947 C C . ARG A 1 390 ? -11.468 -6.434 19.603 1.00 95.31 390 ARG A C 1
ATOM 2949 O O . ARG A 1 390 ? -10.600 -7.191 20.033 1.00 95.31 390 ARG A O 1
ATOM 2956 N N . GLU A 1 391 ? -12.414 -6.836 18.762 1.00 93.00 391 GLU A N 1
ATOM 2957 C CA . GLU A 1 391 ? -12.476 -8.194 18.243 1.00 93.00 391 GLU A CA 1
ATOM 2958 C C . GLU A 1 391 ? -11.273 -8.523 17.348 1.00 93.00 391 GLU A C 1
ATOM 2960 O O . GLU A 1 391 ? -10.825 -7.700 16.556 1.00 93.00 391 GLU A O 1
ATOM 2965 N N . ILE A 1 392 ? -10.804 -9.772 17.433 1.00 92.00 392 ILE A N 1
ATOM 2966 C CA . ILE A 1 392 ? -9.810 -10.340 16.513 1.00 92.00 392 ILE A CA 1
ATOM 2967 C C . ILE A 1 392 ? -10.432 -10.409 15.115 1.00 92.00 392 ILE A C 1
ATOM 2969 O O . ILE A 1 392 ? -11.428 -11.113 14.912 1.00 92.00 392 ILE A O 1
ATOM 2973 N N . GLY A 1 393 ? -9.856 -9.672 14.167 1.00 93.69 393 GLY A N 1
ATOM 2974 C CA . GLY A 1 393 ? -10.433 -9.426 12.856 1.00 93.69 393 GLY A CA 1
ATOM 2975 C C . GLY A 1 393 ? -9.641 -10.049 11.713 1.00 93.69 393 GLY A C 1
ATOM 2976 O O . GLY A 1 393 ? -8.860 -10.984 11.877 1.00 93.69 393 GLY A O 1
ATOM 2977 N N . TYR A 1 394 ? -9.889 -9.527 10.512 1.00 96.25 394 TYR A N 1
ATOM 2978 C CA . TYR A 1 394 ? -9.274 -10.007 9.276 1.00 96.25 394 TYR A CA 1
ATOM 2979 C C . TYR A 1 394 ? -7.740 -10.074 9.352 1.00 96.25 394 TYR A C 1
ATOM 2981 O O . TYR A 1 394 ? -7.169 -11.090 8.964 1.00 96.25 394 TYR A O 1
ATOM 2989 N N . ALA A 1 395 ? -7.087 -9.022 9.861 1.00 93.06 395 ALA A N 1
ATOM 2990 C CA . ALA A 1 395 ? -5.629 -8.917 9.874 1.00 93.06 395 ALA A CA 1
ATOM 2991 C C . ALA A 1 395 ? -4.987 -10.057 10.678 1.00 93.06 395 ALA A C 1
ATOM 2993 O O . ALA A 1 395 ? -4.089 -10.734 10.183 1.00 93.06 395 ALA A O 1
ATOM 2994 N N . GLU A 1 396 ? -5.504 -10.331 11.876 1.00 94.25 396 GLU A N 1
ATOM 2995 C CA . GLU A 1 396 ? -4.995 -11.389 12.744 1.00 94.25 396 GLU A CA 1
ATO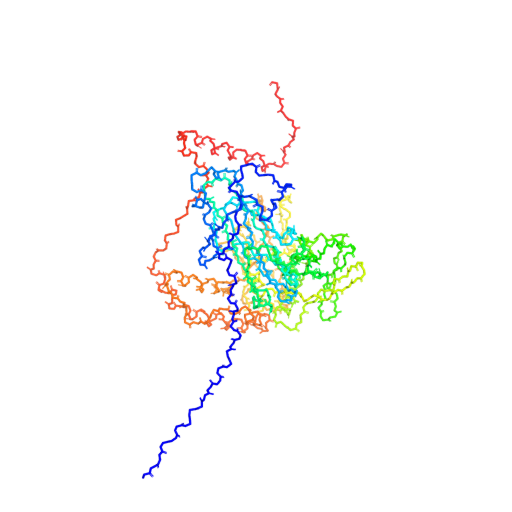M 2996 C C . GLU A 1 396 ? -5.189 -12.783 12.141 1.00 94.25 396 GLU A C 1
ATOM 2998 O O . GLU A 1 396 ? -4.311 -13.635 12.273 1.00 94.25 396 GLU A O 1
ATOM 3003 N N . TYR A 1 397 ? -6.314 -13.039 11.464 1.00 95.88 397 TYR A N 1
ATOM 3004 C CA . TYR A 1 397 ? -6.522 -14.324 10.790 1.00 95.88 397 TYR A CA 1
ATOM 3005 C C . TYR A 1 397 ? -5.658 -14.461 9.534 1.00 95.88 397 TYR A C 1
ATOM 3007 O O . TYR A 1 397 ? -5.125 -15.546 9.293 1.00 95.88 397 TYR A O 1
ATOM 3015 N N . ALA A 1 398 ? -5.497 -13.388 8.754 1.00 91.56 398 ALA A N 1
ATOM 3016 C CA . ALA A 1 398 ? -4.664 -13.384 7.554 1.00 91.56 398 ALA A CA 1
ATOM 3017 C C . ALA A 1 398 ? -3.195 -13.648 7.912 1.00 91.56 398 ALA A C 1
ATOM 3019 O O . ALA A 1 398 ? -2.584 -14.562 7.360 1.00 91.56 398 ALA A O 1
ATOM 3020 N N . ASP A 1 399 ? -2.665 -12.939 8.910 1.00 89.50 399 ASP A N 1
ATOM 3021 C CA . ASP A 1 399 ? -1.295 -13.137 9.395 1.00 89.50 399 ASP A CA 1
ATOM 3022 C C . ASP A 1 399 ? -1.156 -14.492 10.102 1.00 89.50 399 ASP A C 1
ATOM 3024 O O . ASP A 1 399 ? -0.189 -15.227 9.897 1.00 89.50 399 ASP A O 1
ATOM 3028 N N . GLY A 1 400 ? -2.171 -14.883 10.878 1.00 90.50 400 GLY A N 1
ATOM 3029 C CA . GLY A 1 400 ? -2.237 -16.182 11.538 1.00 90.50 400 GLY A CA 1
ATOM 3030 C C . GLY A 1 4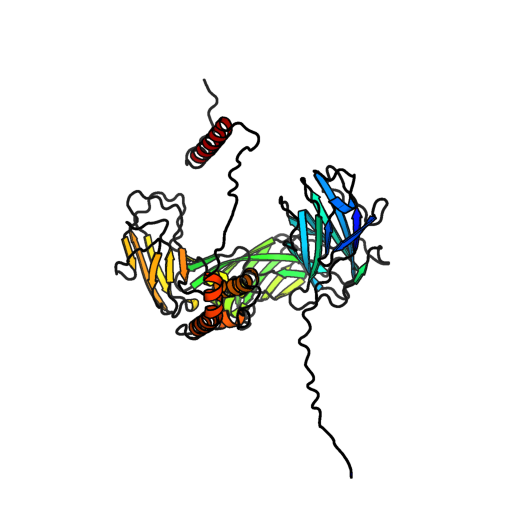00 ? -2.198 -17.365 10.567 1.00 90.50 400 GLY A C 1
ATOM 3031 O O . GLY A 1 400 ? -1.675 -18.415 10.934 1.00 90.50 400 GLY A O 1
ATOM 3032 N N . TYR A 1 401 ? -2.702 -17.209 9.336 1.00 89.38 401 TYR A N 1
ATOM 3033 C CA . TYR A 1 401 ? -2.600 -18.231 8.289 1.00 89.38 401 TYR A CA 1
ATOM 3034 C C . TYR A 1 401 ? -1.136 -18.484 7.898 1.00 89.38 401 TYR A C 1
ATOM 3036 O O . TYR A 1 401 ? -0.704 -19.633 7.794 1.00 89.38 401 TYR A O 1
ATOM 3044 N N . GLU A 1 402 ? -0.349 -17.419 7.736 1.00 85.12 402 GLU A N 1
ATOM 3045 C CA . GLU A 1 402 ? 1.074 -17.525 7.399 1.00 85.12 402 GLU A CA 1
ATOM 3046 C C . GLU A 1 402 ? 1.908 -18.003 8.594 1.00 85.12 402 GLU A C 1
ATOM 3048 O O . GLU A 1 402 ? 2.753 -18.891 8.451 1.00 85.12 402 GLU A O 1
ATOM 3053 N N . TYR A 1 403 ? 1.626 -17.502 9.802 1.00 84.88 403 TYR A N 1
ATOM 3054 C CA . TYR A 1 403 ? 2.296 -17.970 11.018 1.00 84.88 403 TYR A CA 1
ATOM 3055 C C . TYR A 1 403 ? 2.036 -19.448 11.301 1.00 84.88 403 TYR A C 1
ATOM 3057 O O . TYR A 1 403 ? 2.953 -20.166 11.690 1.00 84.88 403 TYR A O 1
ATOM 3065 N N . ALA A 1 404 ? 0.817 -19.928 11.059 1.00 86.12 404 ALA A N 1
ATOM 3066 C CA . ALA A 1 404 ? 0.475 -21.342 11.139 1.00 86.12 404 ALA A CA 1
ATOM 3067 C C . ALA A 1 404 ? 1.386 -22.206 10.255 1.00 86.12 404 ALA A C 1
ATOM 3069 O O . ALA A 1 404 ? 1.964 -23.188 10.728 1.00 86.12 404 ALA A O 1
ATOM 3070 N N . ARG A 1 405 ? 1.574 -21.809 8.991 1.00 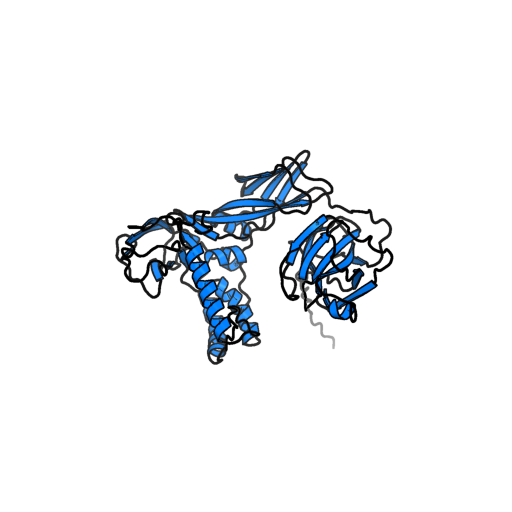81.94 405 ARG A N 1
ATOM 3071 C CA . ARG A 1 405 ? 2.454 -22.521 8.056 1.00 81.94 405 ARG A CA 1
ATOM 3072 C C . ARG A 1 405 ? 3.905 -22.511 8.519 1.00 81.94 405 ARG A C 1
ATOM 3074 O O . ARG A 1 405 ? 4.566 -23.542 8.428 1.00 81.94 405 ARG A O 1
ATOM 3081 N N . ALA A 1 406 ? 4.381 -21.375 9.024 1.00 80.44 406 ALA A N 1
ATOM 3082 C CA . ALA A 1 406 ? 5.758 -21.221 9.479 1.00 80.44 406 ALA A CA 1
ATOM 3083 C C . ALA A 1 406 ? 6.056 -22.012 10.764 1.00 80.44 406 ALA A C 1
ATOM 3085 O O . ALA A 1 406 ? 7.097 -22.656 10.856 1.00 80.44 406 ALA A O 1
ATOM 3086 N N . LEU A 1 407 ? 5.154 -21.972 11.748 1.00 83.75 407 LEU A N 1
ATOM 3087 C CA . LEU A 1 407 ? 5.382 -22.552 13.075 1.00 83.75 407 LEU A CA 1
ATOM 3088 C C . LEU A 1 407 ? 4.994 -24.029 13.155 1.00 83.75 407 LEU A C 1
ATOM 3090 O O . LEU A 1 407 ? 5.692 -24.812 13.785 1.00 83.75 407 LEU A O 1
ATOM 3094 N N . ALA A 1 408 ? 3.891 -24.422 12.515 1.00 85.38 408 ALA A N 1
ATOM 3095 C CA . ALA A 1 408 ? 3.358 -25.780 12.607 1.00 85.38 408 ALA A CA 1
ATOM 3096 C C . ALA A 1 408 ? 3.577 -26.617 11.338 1.00 85.38 408 ALA A C 1
ATOM 3098 O O . ALA A 1 408 ? 3.126 -27.761 11.275 1.00 85.38 408 ALA A O 1
ATOM 3099 N N . GLY A 1 409 ? 4.204 -26.049 10.302 1.00 86.88 409 GLY A N 1
ATOM 3100 C CA . GLY A 1 409 ? 4.451 -26.729 9.027 1.00 86.88 409 GLY A CA 1
ATOM 3101 C C . GLY A 1 409 ? 3.190 -27.029 8.208 1.00 86.88 409 GLY A C 1
ATOM 3102 O O . GLY A 1 409 ? 3.265 -27.749 7.214 1.00 86.88 409 GLY A O 1
ATOM 3103 N N . ARG A 1 410 ? 2.020 -26.509 8.606 1.00 89.19 410 ARG A N 1
ATOM 3104 C CA . ARG A 1 410 ? 0.735 -26.736 7.927 1.00 89.19 410 ARG A CA 1
ATOM 3105 C C . ARG A 1 410 ? -0.202 -25.541 8.058 1.00 89.19 410 ARG A C 1
ATOM 3107 O O . ARG A 1 410 ? -0.136 -24.798 9.033 1.00 89.19 410 ARG A O 1
ATOM 3114 N N . ALA A 1 411 ? -1.100 -25.389 7.090 1.00 87.56 411 ALA A N 1
ATOM 3115 C CA . ALA A 1 411 ? -2.160 -24.390 7.143 1.00 87.56 411 ALA A CA 1
ATOM 3116 C C . ALA A 1 411 ? -3.318 -24.833 8.071 1.00 87.56 411 ALA A C 1
ATOM 3118 O O . ALA A 1 411 ? -3.480 -26.035 8.327 1.00 87.56 411 ALA A O 1
ATOM 3119 N N . PRO A 1 412 ? -4.130 -23.885 8.574 1.00 90.06 412 PRO A N 1
ATOM 3120 C CA . PRO A 1 412 ? -5.444 -24.170 9.152 1.00 90.06 412 PRO A CA 1
ATOM 3121 C C . PRO A 1 412 ? -6.356 -24.910 8.156 1.00 90.06 412 PRO A C 1
ATOM 3123 O O . PRO A 1 412 ? -6.192 -24.777 6.946 1.00 90.06 412 PRO A O 1
ATOM 3126 N N . GLU A 1 413 ? -7.350 -25.657 8.647 1.00 92.44 413 GLU A N 1
ATOM 3127 C CA . GLU A 1 413 ? -8.330 -26.380 7.809 1.00 92.44 413 GLU A CA 1
ATOM 3128 C C . GLU A 1 413 ? -9.438 -25.447 7.282 1.00 92.44 413 GLU A C 1
ATOM 3130 O O . GLU A 1 413 ? -10.634 -25.693 7.427 1.00 92.44 413 GLU A O 1
ATOM 3135 N N . ILE A 1 414 ? -9.028 -24.320 6.708 1.00 94.69 414 ILE A N 1
ATOM 3136 C CA . ILE A 1 414 ? -9.887 -23.315 6.087 1.00 94.69 414 ILE A CA 1
ATOM 3137 C C . ILE A 1 414 ? -9.069 -22.556 5.043 1.00 94.69 414 ILE A C 1
ATOM 3139 O O . ILE A 1 414 ? -7.858 -22.408 5.188 1.00 94.69 414 ILE A O 1
ATOM 3143 N N . GLU A 1 415 ? -9.723 -22.070 3.991 1.00 93.44 415 GLU A N 1
ATOM 3144 C CA . GLU A 1 415 ? -9.077 -21.198 3.010 1.00 93.44 415 GLU A CA 1
ATOM 3145 C C . GLU A 1 415 ? -8.566 -19.906 3.662 1.00 93.44 415 GLU A C 1
ATOM 3147 O O . GLU A 1 415 ? -9.174 -19.371 4.601 1.00 93.44 415 GLU A O 1
ATOM 3152 N N . GLN A 1 416 ? -7.455 -19.387 3.132 1.00 91.31 416 GLN A N 1
ATOM 3153 C CA . GLN A 1 416 ? -6.899 -18.106 3.557 1.00 91.31 416 GLN A CA 1
ATOM 3154 C C . GLN A 1 416 ? -7.978 -17.007 3.490 1.00 91.31 416 GLN A C 1
ATOM 3156 O O . GLN A 1 416 ? -8.763 -16.990 2.539 1.00 91.31 416 GLN A O 1
ATOM 3161 N N . PRO A 1 417 ? -8.059 -16.103 4.486 1.00 95.44 417 PRO A N 1
ATOM 3162 C CA . PRO A 1 417 ? -9.009 -14.993 4.463 1.00 95.44 417 PRO A CA 1
ATOM 3163 C C . PRO A 1 417 ? -8.969 -14.192 3.155 1.00 95.44 417 PRO A C 1
ATOM 3165 O O . PRO A 1 417 ? -7.962 -13.565 2.844 1.00 95.44 417 PRO A O 1
ATOM 3168 N N . ASP A 1 418 ? -10.084 -14.165 2.421 1.00 95.81 418 ASP A N 1
ATOM 3169 C CA . ASP A 1 418 ? -10.245 -13.295 1.251 1.00 95.81 418 ASP A CA 1
ATOM 3170 C C . ASP A 1 418 ? -10.658 -11.876 1.704 1.00 95.81 418 ASP A C 1
ATOM 3172 O O . ASP A 1 418 ? -11.763 -11.703 2.247 1.00 95.81 418 ASP A O 1
ATOM 3176 N N . PRO A 1 419 ? -9.832 -10.837 1.469 1.00 95.81 419 PRO A N 1
ATOM 3177 C CA . PRO A 1 419 ? -10.141 -9.472 1.886 1.00 95.81 419 PRO A CA 1
ATOM 3178 C C . PRO A 1 419 ? -11.440 -8.931 1.282 1.00 95.81 419 PRO A C 1
ATOM 3180 O O . PRO A 1 419 ? -12.159 -8.182 1.939 1.00 95.81 419 PRO A O 1
ATOM 3183 N N . ILE A 1 420 ? -11.816 -9.319 0.063 1.00 96.12 420 ILE A N 1
ATOM 3184 C CA . ILE A 1 420 ? -13.057 -8.850 -0.566 1.00 96.12 420 ILE A CA 1
ATOM 3185 C C . ILE A 1 420 ? -14.278 -9.408 0.170 1.00 96.12 420 ILE A C 1
ATOM 3187 O O . ILE A 1 420 ? -15.257 -8.685 0.385 1.00 96.12 420 ILE A O 1
ATOM 3191 N N . VAL A 1 421 ? -14.233 -10.674 0.596 1.00 97.00 421 VAL A N 1
ATOM 3192 C CA . VAL A 1 421 ? -15.314 -11.307 1.372 1.00 97.00 421 VAL A CA 1
ATOM 3193 C C . VAL A 1 421 ? -15.485 -10.614 2.724 1.00 97.00 421 VAL A C 1
ATOM 3195 O O . VAL A 1 421 ? -16.604 -10.239 3.091 1.00 97.00 421 VAL A O 1
ATOM 3198 N N . TRP A 1 422 ? -14.384 -10.383 3.439 1.00 97.38 422 TRP A N 1
ATOM 3199 C CA . TRP A 1 422 ? -14.395 -9.706 4.737 1.00 97.38 422 TRP A CA 1
ATOM 3200 C C . TRP A 1 422 ? -14.851 -8.248 4.630 1.00 97.38 422 TRP A C 1
ATOM 3202 O O . TRP A 1 422 ? -15.683 -7.795 5.419 1.00 97.38 422 TRP A O 1
ATOM 3212 N N . LEU A 1 423 ? -14.398 -7.529 3.604 1.00 96.06 423 LEU A N 1
ATOM 3213 C CA . LEU A 1 423 ? -14.758 -6.134 3.378 1.00 96.06 423 LEU A CA 1
ATOM 3214 C C . LEU A 1 423 ? -16.233 -5.971 2.973 1.00 96.06 423 LEU A C 1
ATOM 3216 O O . LEU A 1 423 ? -16.892 -5.017 3.396 1.00 96.06 423 LEU A O 1
ATOM 3220 N N . ARG A 1 424 ? -16.799 -6.923 2.215 1.00 95.75 424 ARG A N 1
ATOM 3221 C CA . ARG A 1 424 ? -18.246 -6.973 1.932 1.00 95.75 424 ARG A CA 1
ATOM 3222 C C . ARG A 1 424 ? -19.075 -7.192 3.193 1.00 95.75 424 ARG A C 1
ATOM 3224 O O . ARG A 1 424 ? -20.167 -6.626 3.284 1.00 95.75 424 ARG A O 1
ATOM 3231 N N . ALA A 1 425 ? -18.580 -7.998 4.130 1.00 95.31 425 ALA A N 1
ATOM 3232 C CA . ALA A 1 425 ? -19.247 -8.275 5.399 1.00 95.31 425 ALA A CA 1
ATOM 3233 C C . ALA A 1 425 ? -19.161 -7.099 6.386 1.00 95.31 425 ALA A C 1
ATOM 3235 O O . ALA A 1 425 ? -20.113 -6.862 7.132 1.00 95.31 425 ALA A O 1
ATOM 3236 N N . LEU A 1 426 ? -18.052 -6.354 6.369 1.00 93.88 426 LEU A N 1
ATOM 3237 C CA . LEU A 1 426 ? -17.870 -5.137 7.157 1.00 93.88 426 LEU A CA 1
ATOM 3238 C C . LEU A 1 426 ? -18.848 -4.045 6.696 1.00 93.88 426 LEU A C 1
ATOM 3240 O O . LEU A 1 426 ? -19.078 -3.875 5.495 1.00 93.88 426 LEU A O 1
ATOM 3244 N N . GLY A 1 427 ? -19.433 -3.303 7.639 1.00 83.75 427 GLY A N 1
ATOM 3245 C CA . GLY A 1 427 ? -20.400 -2.243 7.332 1.00 83.75 427 GLY A CA 1
ATOM 3246 C C . GLY A 1 427 ? -21.801 -2.728 6.956 1.00 83.75 427 GLY A C 1
ATOM 3247 O O . GLY A 1 427 ? -22.616 -1.942 6.481 1.00 83.75 427 GLY A O 1
ATOM 3248 N N . LYS A 1 428 ? -22.095 -4.027 7.100 1.00 88.06 428 LYS A N 1
ATOM 3249 C CA . LYS A 1 428 ? -23.461 -4.542 6.949 1.00 88.06 428 LYS A CA 1
ATOM 3250 C C . LYS A 1 428 ? -24.236 -4.359 8.260 1.00 88.06 428 LYS A C 1
ATOM 3252 O O . LYS A 1 428 ? -23.647 -4.583 9.319 1.00 88.06 428 LYS A O 1
ATOM 3257 N N . PRO A 1 429 ? -25.546 -4.047 8.194 1.00 87.62 429 PRO A N 1
ATOM 3258 C CA . PRO A 1 429 ? -26.367 -3.845 9.382 1.00 87.62 429 PRO A CA 1
ATOM 3259 C C . PRO A 1 429 ? -26.229 -4.981 10.394 1.00 87.62 429 PRO A C 1
ATOM 3261 O O . PRO A 1 429 ? -26.153 -6.157 10.020 1.00 87.62 429 PRO A O 1
ATOM 3264 N N . SER A 1 430 ? -26.237 -4.627 11.675 1.00 86.25 430 SER A N 1
ATOM 3265 C CA . SER A 1 430 ? -26.019 -5.457 12.862 1.00 86.25 430 SER A CA 1
ATOM 3266 C C . SER A 1 430 ? -24.630 -6.086 13.011 1.00 86.25 430 SER A C 1
ATOM 3268 O O . SER A 1 430 ? -24.405 -6.783 14.004 1.00 86.25 430 SER A O 1
ATOM 3270 N N . GLY A 1 431 ? -23.718 -5.948 12.042 1.00 88.19 431 GLY A N 1
ATOM 3271 C CA . GLY A 1 431 ? -22.401 -6.604 12.039 1.00 88.19 431 GLY A CA 1
ATOM 3272 C C . GLY A 1 431 ? -22.436 -8.138 11.987 1.00 88.19 431 GLY A C 1
ATOM 3273 O O . GLY A 1 431 ? -21.405 -8.797 12.135 1.00 88.19 431 GLY A O 1
ATOM 3274 N N . GLN A 1 432 ? -23.613 -8.749 11.798 1.00 93.19 432 GLN A N 1
ATOM 3275 C CA . GLN A 1 432 ? -23.793 -10.200 11.902 1.00 93.19 432 GLN A CA 1
ATOM 3276 C C . GLN A 1 432 ? -22.949 -10.972 10.881 1.00 93.19 432 GLN A C 1
ATOM 3278 O O . GLN A 1 432 ? -22.386 -12.014 11.225 1.00 93.19 432 GLN A O 1
ATOM 3283 N N . ALA A 1 433 ? -22.840 -10.469 9.648 1.00 94.56 433 ALA A N 1
ATOM 3284 C CA . ALA A 1 433 ? -22.023 -11.079 8.601 1.00 94.56 433 ALA A CA 1
ATOM 3285 C C . ALA A 1 433 ? -20.542 -11.135 9.009 1.00 94.56 433 ALA A C 1
ATOM 3287 O O . ALA A 1 433 ? -19.938 -12.207 8.978 1.00 94.56 433 ALA A O 1
ATOM 3288 N N . TYR A 1 434 ? -19.991 -10.013 9.480 1.00 95.00 434 TYR A N 1
ATOM 3289 C CA . TYR A 1 434 ? -18.596 -9.927 9.912 1.00 95.00 434 TYR A CA 1
ATOM 3290 C C . TYR A 1 434 ? -18.327 -10.821 11.133 1.00 95.00 434 TYR A C 1
ATOM 3292 O O . TYR A 1 434 ? -17.416 -11.646 11.110 1.00 95.00 434 TYR A O 1
ATOM 3300 N N . ARG A 1 435 ? -19.194 -10.789 12.160 1.00 93.62 435 ARG A N 1
ATOM 3301 C CA . ARG A 1 435 ? -19.074 -11.694 13.324 1.00 93.62 435 ARG A CA 1
ATOM 3302 C C . ARG A 1 435 ? -19.189 -13.176 12.965 1.00 93.62 435 ARG A C 1
ATOM 3304 O O . ARG A 1 435 ? -18.616 -14.016 13.653 1.00 93.62 435 ARG A O 1
ATOM 3311 N N . SER A 1 436 ? -19.933 -13.517 11.915 1.00 95.50 436 SER A N 1
ATOM 3312 C CA . SER A 1 436 ? -20.044 -14.905 11.448 1.00 95.50 436 SER A CA 1
ATOM 3313 C C . SER A 1 436 ? -18.761 -15.388 10.775 1.00 95.50 436 SER A C 1
ATOM 3315 O O . SER A 1 436 ? -18.385 -16.540 10.982 1.00 95.50 436 SER A O 1
ATOM 3317 N N . LEU A 1 437 ? -18.063 -14.515 10.037 1.00 96.94 437 LEU A N 1
ATOM 3318 C CA . LEU A 1 437 ? -16.715 -14.805 9.539 1.00 96.94 437 LEU A CA 1
ATOM 3319 C C . LEU A 1 437 ? -15.738 -14.983 10.703 1.00 96.94 437 LEU A C 1
ATOM 3321 O O . LEU A 1 437 ? -15.070 -16.010 10.763 1.00 96.94 437 LEU A O 1
ATOM 3325 N N . MET A 1 438 ? -15.732 -14.064 11.675 1.00 95.81 438 MET A N 1
ATOM 3326 C CA . MET A 1 438 ? -14.854 -14.174 12.848 1.00 95.81 438 MET A CA 1
ATOM 3327 C C . MET A 1 438 ? -15.021 -15.507 13.583 1.00 95.81 438 MET A C 1
ATOM 3329 O O . MET A 1 438 ? -14.028 -16.174 13.844 1.00 95.81 438 MET A O 1
ATOM 3333 N N . ARG A 1 439 ? -16.261 -15.938 13.862 1.00 96.19 439 ARG A N 1
ATOM 3334 C CA . ARG A 1 439 ? -16.511 -17.244 14.501 1.00 96.19 439 ARG A CA 1
ATOM 3335 C C . ARG A 1 439 ? -16.011 -18.412 13.656 1.00 96.19 439 ARG A C 1
ATOM 3337 O O . ARG A 1 439 ? -15.323 -19.278 14.174 1.00 96.19 439 ARG A O 1
ATOM 3344 N N . ARG A 1 440 ? -16.303 -18.407 12.351 1.00 97.19 440 ARG A N 1
ATOM 3345 C CA . ARG A 1 440 ? -15.860 -19.468 11.436 1.00 97.19 440 ARG A CA 1
ATOM 3346 C C . ARG A 1 440 ? -14.338 -19.640 11.463 1.00 97.19 440 ARG A C 1
ATOM 3348 O O . ARG A 1 440 ? -13.859 -20.765 11.559 1.00 97.19 440 ARG A O 1
ATOM 3355 N N . TYR A 1 441 ? -13.594 -18.538 11.372 1.00 97.00 441 TYR A N 1
ATOM 3356 C CA . TYR A 1 441 ? -12.132 -18.576 11.399 1.00 97.00 441 TYR A CA 1
ATOM 3357 C C . TYR A 1 441 ? -11.591 -18.922 12.789 1.00 97.00 441 TYR A C 1
ATOM 3359 O O . TYR A 1 441 ? -10.670 -19.728 12.888 1.00 97.00 441 TYR A O 1
ATOM 3367 N N . HIS A 1 442 ? -12.196 -18.400 13.859 1.00 95.81 442 HIS A N 1
ATOM 3368 C CA . HIS A 1 442 ? -11.848 -18.767 15.232 1.00 95.81 442 HIS A CA 1
ATOM 3369 C C . HIS A 1 442 ? -11.921 -20.284 15.455 1.00 95.81 442 HIS A C 1
ATOM 3371 O O . HIS A 1 442 ? -10.947 -20.892 15.901 1.00 95.81 442 HIS A O 1
ATOM 3377 N N . ASP A 1 443 ? -13.048 -20.896 15.084 1.00 96.00 443 ASP A N 1
ATOM 3378 C CA . ASP A 1 443 ? -13.292 -22.326 15.273 1.00 96.00 443 ASP A CA 1
ATOM 3379 C C . ASP A 1 443 ? -12.321 -23.175 14.438 1.00 96.00 443 ASP A C 1
ATOM 3381 O O . ASP A 1 443 ? -11.756 -24.147 14.939 1.00 96.00 443 ASP A O 1
ATOM 3385 N N . ALA A 1 444 ? -12.055 -22.774 13.189 1.00 95.06 444 ALA A N 1
ATOM 3386 C CA . ALA A 1 444 ? -11.113 -23.468 12.310 1.00 95.06 444 ALA A CA 1
ATOM 3387 C C . ALA A 1 444 ? -9.654 -23.384 12.801 1.00 95.06 444 ALA A C 1
ATOM 3389 O O . ALA A 1 444 ? -8.867 -24.310 12.599 1.00 95.06 444 ALA A O 1
ATOM 3390 N N . TYR A 1 445 ? -9.278 -22.285 13.461 1.00 94.88 445 TYR A N 1
ATOM 3391 C CA . TYR A 1 445 ? -7.925 -22.089 13.986 1.00 94.88 445 TYR A CA 1
ATOM 3392 C C . TYR A 1 445 ? -7.730 -22.762 15.348 1.00 94.88 445 TYR A C 1
ATOM 3394 O O . TYR A 1 445 ? -6.593 -23.071 15.709 1.00 94.88 445 TYR A O 1
ATOM 3402 N N . ALA A 1 446 ? -8.802 -23.018 16.105 1.00 93.75 446 ALA A N 1
ATOM 3403 C CA . ALA A 1 446 ? -8.727 -23.499 17.483 1.00 93.75 446 ALA A CA 1
ATOM 3404 C C . ALA A 1 446 ? -7.877 -24.777 17.673 1.00 93.75 446 ALA A C 1
ATOM 3406 O O . ALA A 1 446 ? -7.026 -24.772 18.570 1.00 93.75 446 ALA A O 1
ATOM 3407 N N . PRO A 1 447 ? -7.997 -25.840 16.844 1.00 92.19 447 PRO A N 1
ATOM 3408 C CA . PRO A 1 447 ? -7.168 -27.039 16.996 1.00 92.19 447 PRO A CA 1
ATOM 3409 C C . PRO A 1 447 ? -5.678 -26.756 16.788 1.00 92.19 447 PRO A C 1
ATOM 3411 O O . PRO A 1 447 ? -4.822 -27.297 17.491 1.00 92.19 447 PRO A O 1
ATOM 3414 N N . LEU A 1 448 ? -5.358 -25.886 15.828 1.00 91.50 448 LEU A N 1
ATOM 3415 C CA . LEU A 1 448 ? -3.983 -25.522 15.518 1.00 91.50 448 LEU A CA 1
ATOM 3416 C C . LEU A 1 448 ? -3.386 -24.610 16.593 1.00 91.50 448 LEU A C 1
ATOM 3418 O O . LEU A 1 448 ? -2.273 -24.853 17.051 1.00 91.50 448 LEU A O 1
ATOM 3422 N N . ALA A 1 449 ? -4.142 -23.612 17.049 1.00 90.81 449 ALA A N 1
ATOM 3423 C CA . ALA A 1 449 ? -3.742 -22.740 18.145 1.00 90.81 449 ALA A CA 1
ATOM 3424 C C . ALA A 1 449 ? -3.486 -23.540 19.433 1.00 90.81 449 ALA A C 1
ATOM 3426 O O . ALA A 1 449 ? -2.510 -23.281 20.134 1.00 90.81 449 ALA A O 1
ATOM 3427 N N . ALA A 1 450 ? -4.319 -24.544 19.731 1.00 91.62 450 ALA A N 1
ATOM 3428 C CA . ALA A 1 450 ? -4.101 -25.448 20.858 1.00 91.62 450 ALA A CA 1
ATOM 3429 C C . ALA A 1 450 ? -2.805 -26.263 20.711 1.00 91.62 450 ALA A C 1
ATOM 3431 O O . ALA A 1 450 ? -2.118 -26.492 21.704 1.00 91.62 450 ALA A O 1
ATOM 3432 N N . ALA A 1 451 ? -2.450 -26.675 19.489 1.00 89.81 451 ALA A N 1
ATOM 3433 C CA . ALA A 1 451 ? -1.199 -27.374 19.229 1.00 89.81 451 ALA A CA 1
ATOM 3434 C C . ALA A 1 451 ? 0.021 -26.462 19.428 1.00 89.81 451 ALA A C 1
ATOM 3436 O O . ALA A 1 451 ? 0.891 -26.827 20.211 1.00 89.81 451 ALA A O 1
ATOM 3437 N N . ILE A 1 452 ? 0.034 -25.284 18.792 1.00 88.44 452 ILE A N 1
ATOM 3438 C CA . ILE A 1 452 ? 1.144 -24.313 18.846 1.00 88.44 452 ILE A CA 1
ATOM 3439 C C . ILE A 1 452 ? 1.375 -23.808 20.275 1.00 88.44 452 ILE A C 1
ATOM 3441 O O . ILE A 1 452 ? 2.511 -23.620 20.687 1.00 88.44 452 ILE A O 1
ATOM 3445 N N . ARG A 1 453 ? 0.318 -23.632 21.081 1.00 89.75 453 ARG A N 1
ATOM 3446 C CA . ARG A 1 453 ? 0.443 -23.216 22.493 1.00 89.75 453 ARG A CA 1
ATOM 3447 C C . ARG A 1 453 ? 1.197 -24.210 23.381 1.00 89.75 453 ARG A C 1
ATOM 3449 O O . ARG A 1 453 ? 1.528 -23.855 24.509 1.00 89.75 453 ARG A O 1
ATOM 3456 N N . ARG A 1 454 ? 1.419 -25.446 22.922 1.00 89.44 454 ARG A N 1
ATOM 3457 C CA . ARG A 1 454 ? 2.258 -26.425 23.632 1.00 89.44 454 ARG A CA 1
ATOM 3458 C C . ARG A 1 454 ? 3.746 -26.205 23.379 1.00 89.44 454 ARG A C 1
ATOM 3460 O O . ARG A 1 454 ? 4.553 -26.716 24.150 1.00 89.44 454 ARG A O 1
ATOM 3467 N N . ASP A 1 455 ? 4.088 -25.457 22.337 1.00 86.00 455 ASP A N 1
ATOM 3468 C CA . ASP A 1 455 ? 5.463 -25.128 22.007 1.00 86.00 455 ASP A CA 1
ATOM 3469 C C . ASP A 1 455 ? 5.900 -23.874 22.770 1.00 86.00 455 ASP A C 1
ATOM 3471 O O . ASP A 1 455 ? 5.140 -22.918 22.951 1.00 86.00 455 ASP A O 1
ATOM 3475 N N . THR A 1 456 ? 7.160 -23.856 23.193 1.00 84.88 456 THR A N 1
ATOM 3476 C CA . THR A 1 456 ? 7.789 -22.657 23.750 1.00 84.88 456 THR A CA 1
ATOM 3477 C C . THR A 1 456 ? 8.484 -21.906 22.623 1.00 84.88 456 THR A C 1
ATOM 3479 O O . THR A 1 456 ? 9.515 -22.344 22.114 1.00 84.88 456 THR A O 1
ATOM 3482 N N . LEU A 1 457 ? 7.937 -20.754 22.235 1.00 75.56 457 LEU A N 1
ATOM 3483 C CA . LEU A 1 457 ? 8.573 -19.868 21.262 1.00 75.56 457 LEU A CA 1
ATOM 3484 C C . LEU A 1 457 ? 9.613 -18.984 21.962 1.00 75.56 457 LEU A C 1
ATOM 3486 O O . LEU A 1 457 ? 9.269 -1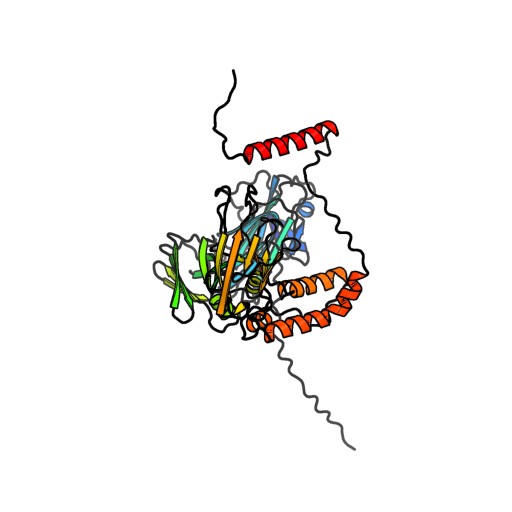8.080 22.724 1.00 75.56 457 LEU A O 1
ATOM 3490 N N . HIS A 1 458 ? 10.894 -19.221 21.683 1.00 77.19 458 HIS A N 1
ATOM 3491 C CA . HIS A 1 458 ? 11.979 -18.347 22.125 1.00 77.19 458 HIS A CA 1
ATOM 3492 C C . HIS A 1 458 ? 12.168 -17.199 21.123 1.00 77.19 458 HIS A C 1
ATOM 3494 O O . HIS A 1 458 ? 12.844 -17.345 20.108 1.00 77.19 458 HIS A O 1
ATOM 3500 N N . LEU A 1 459 ? 11.568 -16.042 21.411 1.00 63.19 459 LEU A N 1
ATOM 3501 C CA . LEU A 1 459 ? 11.768 -14.807 20.646 1.00 63.19 459 LEU A CA 1
ATOM 3502 C C . LEU A 1 459 ? 13.072 -14.134 21.098 1.00 63.19 459 LEU A C 1
ATOM 3504 O O . LEU A 1 459 ? 13.076 -13.299 22.000 1.00 63.19 459 LEU A O 1
ATOM 3508 N N . ILE A 1 460 ? 14.193 -14.541 20.503 1.00 69.81 460 ILE A N 1
ATOM 3509 C CA . ILE A 1 460 ? 15.522 -14.010 20.826 1.00 69.81 460 ILE A CA 1
ATOM 3510 C C . ILE A 1 460 ? 15.847 -12.896 19.832 1.00 69.81 460 ILE A C 1
ATOM 3512 O O . ILE A 1 460 ? 16.215 -13.153 18.689 1.00 69.81 460 ILE A O 1
ATOM 3516 N N . GLY A 1 461 ? 15.681 -11.650 20.267 1.00 50.38 461 GLY A N 1
ATOM 3517 C CA . GLY A 1 461 ? 16.113 -10.468 19.528 1.00 50.38 461 GLY A CA 1
ATOM 3518 C C . GLY A 1 461 ? 17.316 -9.823 20.207 1.00 50.38 461 GLY A C 1
ATOM 3519 O O . GLY A 1 461 ? 17.311 -9.640 21.422 1.00 50.38 461 GLY A O 1
ATOM 3520 N N . ASN A 1 462 ? 18.331 -9.443 19.432 1.00 46.47 462 ASN A N 1
ATOM 3521 C CA . ASN A 1 462 ? 19.376 -8.543 19.915 1.00 46.47 462 ASN A CA 1
ATOM 3522 C C . ASN A 1 462 ? 18.856 -7.105 19.794 1.00 46.47 462 ASN A C 1
ATOM 3524 O O . ASN A 1 462 ? 18.656 -6.612 18.686 1.00 46.47 462 ASN A O 1
ATOM 3528 N N . SER A 1 463 ? 18.615 -6.421 20.913 1.00 48.06 463 SER A N 1
ATOM 3529 C CA . SER A 1 463 ? 18.360 -4.980 20.891 1.00 48.06 463 SER A CA 1
ATOM 3530 C C . SER A 1 463 ? 19.676 -4.258 20.596 1.00 48.06 463 SER A C 1
ATOM 3532 O O . SER A 1 463 ? 20.537 -4.186 21.472 1.00 48.06 463 SER A O 1
ATOM 3534 N N . HIS A 1 464 ? 19.854 -3.734 19.383 1.00 44.41 464 HIS A N 1
ATOM 3535 C CA . HIS A 1 464 ? 20.999 -2.878 19.067 1.00 44.41 464 HIS A CA 1
ATOM 3536 C C . HIS A 1 464 ? 20.795 -1.499 19.725 1.00 44.41 464 HIS A C 1
ATOM 3538 O O . HIS A 1 464 ? 20.225 -0.578 19.150 1.00 44.41 464 HIS A O 1
ATOM 3544 N N . ILE A 1 465 ? 21.210 -1.384 20.985 1.00 48.38 465 ILE A N 1
ATOM 3545 C CA . ILE A 1 465 ? 21.944 -0.205 21.450 1.00 48.38 465 ILE A CA 1
ATOM 3546 C C . ILE A 1 465 ? 23.393 -0.555 21.134 1.00 48.38 465 ILE A C 1
ATOM 3548 O O . ILE A 1 465 ? 23.813 -1.643 21.525 1.00 48.38 465 ILE A O 1
ATOM 3552 N N . ASP A 1 466 ? 24.128 0.298 20.419 1.00 46.72 466 ASP A N 1
ATOM 3553 C CA . ASP A 1 466 ? 25.539 0.062 20.101 1.00 46.72 466 ASP A CA 1
ATOM 3554 C C . ASP A 1 466 ? 26.337 -0.178 21.392 1.00 46.72 466 ASP A C 1
ATOM 3556 O O . ASP A 1 466 ? 26.795 0.745 22.067 1.00 46.72 466 ASP A O 1
ATOM 3560 N N . ALA A 1 467 ? 26.500 -1.444 21.764 1.00 44.88 467 ALA A N 1
ATOM 3561 C CA . ALA A 1 467 ? 27.572 -1.846 22.641 1.00 44.88 467 ALA A CA 1
ATOM 3562 C C . ALA A 1 467 ? 28.826 -1.768 21.774 1.00 44.88 467 ALA A C 1
ATOM 3564 O O . ALA A 1 467 ? 28.975 -2.535 20.822 1.00 44.88 467 ALA A O 1
ATOM 3565 N N . ALA A 1 468 ? 29.707 -0.814 22.074 1.00 52.50 468 ALA A N 1
ATOM 3566 C CA . ALA A 1 468 ? 31.029 -0.721 21.477 1.00 52.50 468 ALA A CA 1
ATOM 3567 C C . ALA A 1 468 ? 31.845 -1.954 21.903 1.00 52.50 468 ALA A C 1
ATOM 3569 O O . ALA A 1 468 ? 32.657 -1.913 22.816 1.00 52.50 468 ALA A O 1
ATOM 3570 N N . TRP A 1 469 ? 31.598 -3.079 21.239 1.00 44.81 469 TRP A N 1
ATOM 3571 C CA . TRP A 1 469 ? 32.197 -4.402 21.433 1.00 44.81 469 TRP A CA 1
ATOM 3572 C C . TRP A 1 469 ? 33.729 -4.456 21.323 1.00 44.81 469 TRP A C 1
ATOM 3574 O O . TRP A 1 469 ? 34.331 -5.493 21.588 1.00 44.81 469 TRP A O 1
ATOM 3584 N N . LEU A 1 470 ? 34.364 -3.338 20.972 1.00 49.72 470 LEU A N 1
ATOM 3585 C CA . LEU A 1 470 ? 35.814 -3.179 20.906 1.00 49.72 470 LEU A CA 1
ATOM 3586 C C . LEU A 1 470 ? 36.380 -2.350 22.067 1.00 49.72 470 LEU A C 1
ATOM 3588 O O . LEU A 1 470 ? 37.590 -2.144 22.123 1.00 49.72 470 LEU A O 1
ATOM 3592 N N . TRP A 1 471 ? 35.536 -1.832 22.964 1.00 56.47 471 TRP A N 1
ATOM 3593 C CA . TRP A 1 471 ? 35.939 -0.898 24.013 1.00 56.47 471 TRP A CA 1
ATOM 3594 C C . TRP A 1 471 ? 35.855 -1.538 25.406 1.00 56.47 471 TRP A C 1
ATOM 3596 O O . TRP A 1 471 ? 34.990 -2.382 25.661 1.00 56.47 471 TRP A O 1
ATOM 3606 N N . PRO A 1 472 ? 36.721 -1.138 26.353 1.00 67.25 472 PRO A N 1
ATOM 3607 C CA . PRO A 1 472 ? 36.600 -1.532 27.750 1.00 67.25 472 PRO A CA 1
ATOM 3608 C C . PRO A 1 472 ? 35.223 -1.178 28.332 1.00 67.25 472 PRO A C 1
ATOM 3610 O O . PRO A 1 472 ? 34.636 -0.138 28.024 1.00 67.25 472 PRO A O 1
ATOM 3613 N N . TRP A 1 473 ? 34.726 -2.024 29.239 1.00 51.84 473 TRP A N 1
ATOM 3614 C CA . TRP A 1 473 ? 33.397 -1.904 29.861 1.00 51.84 473 TRP A CA 1
ATOM 3615 C C . TRP A 1 473 ? 33.079 -0.499 30.407 1.00 51.84 473 TRP A C 1
ATOM 3617 O O . TRP A 1 473 ? 31.957 -0.013 30.272 1.00 51.84 473 TRP A O 1
ATOM 3627 N N . SER A 1 474 ? 34.068 0.185 30.986 1.00 68.62 474 SER A N 1
ATOM 3628 C CA . SER A 1 474 ? 33.906 1.542 31.517 1.00 68.62 474 SER A CA 1
ATOM 3629 C C . SER A 1 474 ? 33.606 2.586 30.437 1.00 68.62 474 SER A C 1
ATOM 3631 O O . SER A 1 474 ? 32.789 3.472 30.661 1.00 68.62 474 SER A O 1
ATOM 3633 N N . GLU A 1 475 ? 34.208 2.462 29.255 1.00 63.81 475 GLU A N 1
ATOM 3634 C CA . GLU A 1 475 ? 34.033 3.405 28.144 1.00 63.81 475 GLU A CA 1
ATOM 3635 C C . GLU A 1 475 ? 32.659 3.222 27.476 1.00 63.81 475 GLU A C 1
ATOM 3637 O O . GLU A 1 475 ? 31.983 4.192 27.136 1.00 63.81 475 GLU A O 1
ATOM 3642 N N . THR A 1 476 ? 32.174 1.976 27.415 1.00 59.03 476 THR A N 1
ATOM 3643 C CA . THR A 1 476 ? 30.806 1.650 26.968 1.00 59.03 476 THR A CA 1
ATOM 3644 C C . THR A 1 476 ? 29.744 2.298 27.866 1.00 59.03 476 THR A C 1
ATOM 3646 O O . THR A 1 476 ? 28.780 2.889 27.375 1.00 59.03 476 THR A O 1
ATOM 3649 N N . ILE A 1 477 ? 29.926 2.244 29.193 1.00 61.28 477 ILE A N 1
ATOM 3650 C CA . ILE A 1 477 ? 29.014 2.884 30.157 1.00 61.28 477 ILE A CA 1
ATOM 3651 C C . ILE A 1 477 ? 28.963 4.407 29.948 1.00 61.28 477 ILE A C 1
ATOM 3653 O O . ILE A 1 477 ? 27.892 5.013 30.065 1.00 61.28 477 ILE A O 1
ATOM 3657 N N . ASP A 1 478 ? 30.088 5.032 29.607 1.00 69.00 478 ASP A N 1
ATOM 3658 C CA . ASP A 1 478 ? 30.156 6.478 29.409 1.00 69.00 478 ASP A CA 1
ATOM 3659 C C . ASP A 1 478 ? 29.572 6.931 28.061 1.00 69.00 478 ASP A C 1
ATOM 3661 O O . ASP A 1 478 ? 28.893 7.961 28.025 1.00 69.00 478 ASP A O 1
ATOM 3665 N N . VAL A 1 479 ? 29.687 6.136 26.988 1.00 58.00 479 VAL A N 1
ATOM 3666 C CA . VAL A 1 479 ? 28.981 6.388 25.711 1.00 58.00 479 VAL A CA 1
ATOM 3667 C C . VAL A 1 479 ? 27.465 6.300 25.883 1.00 58.00 479 VAL A C 1
ATOM 3669 O O . VAL A 1 479 ? 26.734 7.169 25.396 1.00 58.00 479 VAL A O 1
ATOM 3672 N N . ILE A 1 480 ? 26.973 5.315 26.641 1.00 61.09 480 ILE A N 1
ATOM 3673 C CA . ILE A 1 480 ? 25.541 5.186 26.953 1.00 61.09 480 ILE A CA 1
ATOM 3674 C C . ILE A 1 480 ? 25.056 6.418 27.727 1.00 61.09 480 ILE A C 1
ATOM 3676 O O . ILE A 1 480 ? 24.036 7.023 27.383 1.00 61.09 480 ILE A O 1
ATOM 3680 N N . ARG A 1 481 ? 25.807 6.846 28.749 1.00 64.31 481 ARG A N 1
ATOM 3681 C CA . ARG A 1 481 ? 25.476 8.045 29.537 1.00 64.31 481 ARG A CA 1
ATOM 3682 C C . ARG A 1 481 ? 25.556 9.332 28.714 1.00 64.31 481 ARG A C 1
ATOM 3684 O O . ARG A 1 481 ? 24.732 10.223 28.925 1.00 64.31 481 ARG A O 1
ATOM 3691 N N . GLY A 1 482 ? 26.511 9.441 27.792 1.00 64.31 482 GLY A N 1
ATOM 3692 C CA . GLY A 1 482 ? 26.652 10.565 26.866 1.00 64.31 482 GLY A CA 1
ATOM 3693 C C . GLY A 1 482 ? 25.482 10.662 25.888 1.00 64.31 482 GLY A C 1
ATOM 3694 O O . GLY A 1 482 ? 24.869 11.721 25.771 1.00 64.31 482 GLY A O 1
ATOM 3695 N N . THR A 1 483 ? 25.101 9.544 25.271 1.00 57.72 483 THR A N 1
ATOM 3696 C CA . THR A 1 483 ? 23.985 9.455 24.315 1.00 57.72 483 THR A CA 1
ATOM 3697 C C . THR A 1 483 ? 22.653 9.812 24.969 1.00 57.72 483 THR A C 1
ATOM 3699 O O . THR A 1 483 ? 21.880 10.612 24.429 1.00 57.72 483 THR A O 1
ATOM 3702 N N . TRP A 1 484 ? 22.411 9.311 26.184 1.00 55.44 484 TRP A N 1
ATOM 3703 C CA . TRP A 1 484 ? 21.206 9.662 26.933 1.00 55.44 484 TRP A CA 1
ATOM 3704 C C . TRP A 1 484 ? 21.199 11.124 27.383 1.00 55.44 484 TRP A C 1
ATOM 3706 O O . TRP A 1 484 ? 20.177 11.795 27.265 1.00 55.44 484 TRP A O 1
ATOM 3716 N N . ARG A 1 485 ? 22.334 11.674 27.831 1.00 61.22 485 ARG A N 1
ATOM 3717 C CA . ARG A 1 485 ? 22.421 13.103 28.177 1.00 61.22 485 ARG A CA 1
ATOM 3718 C C . ARG A 1 485 ? 22.246 14.022 26.969 1.00 61.22 485 ARG A C 1
ATOM 3720 O O . ARG A 1 485 ? 21.663 15.090 27.129 1.00 61.22 485 ARG A O 1
ATOM 3727 N N . THR A 1 486 ? 22.730 13.639 25.791 1.00 52.62 486 THR A N 1
ATOM 3728 C CA . THR A 1 486 ? 22.532 14.398 24.547 1.00 52.62 486 THR A CA 1
ATOM 3729 C C . THR A 1 486 ? 21.078 14.341 24.096 1.00 52.62 486 THR A C 1
ATOM 3731 O O . THR A 1 486 ? 20.502 15.386 23.810 1.00 52.62 486 THR A O 1
ATOM 3734 N N . SER A 1 487 ? 20.450 13.164 24.139 1.00 50.31 487 SER A N 1
ATOM 3735 C CA . SER A 1 487 ? 19.021 13.022 23.836 1.00 50.31 487 SER A CA 1
ATOM 3736 C C . SER A 1 487 ? 18.170 13.880 24.776 1.00 50.31 487 SER A C 1
ATOM 3738 O O . SER A 1 487 ? 17.366 14.668 24.298 1.00 50.31 487 SER A O 1
ATOM 3740 N N . LEU A 1 488 ? 18.448 13.849 26.089 1.00 49.44 488 LEU A N 1
ATOM 3741 C CA . LEU A 1 488 ? 17.782 14.692 27.095 1.00 49.44 488 LEU A CA 1
ATOM 3742 C C . LEU A 1 488 ? 17.983 16.202 26.873 1.00 49.44 488 LEU A C 1
ATOM 3744 O O . LEU A 1 488 ? 17.128 16.993 27.268 1.00 49.44 488 LEU A O 1
ATOM 3748 N N . LYS A 1 489 ? 19.093 16.621 26.250 1.00 52.91 489 LYS A N 1
ATOM 3749 C CA . LYS A 1 489 ? 19.330 18.025 25.871 1.00 52.91 489 LYS A CA 1
ATOM 3750 C C . LYS A 1 489 ? 18.585 18.417 24.593 1.00 52.91 489 LYS A C 1
ATOM 3752 O O . LYS A 1 489 ? 18.078 19.530 24.528 1.00 52.91 489 LYS A O 1
ATOM 3757 N N . LEU A 1 490 ? 18.497 17.518 23.612 1.00 44.12 490 LEU A N 1
ATOM 3758 C CA . LEU A 1 490 ? 17.803 17.744 22.336 1.00 44.12 490 LEU A CA 1
ATOM 3759 C C . LEU A 1 490 ? 16.276 17.707 22.471 1.00 44.12 490 LEU A C 1
ATOM 3761 O O . LEU A 1 490 ? 15.582 18.377 21.716 1.00 44.12 490 LEU A O 1
ATOM 3765 N N . SER A 1 491 ? 15.747 16.969 23.447 1.00 37.66 491 SER A N 1
ATOM 3766 C CA . SER A 1 491 ? 14.312 16.918 23.745 1.00 37.66 491 SER A CA 1
ATOM 3767 C C . SER A 1 491 ? 13.830 18.036 24.685 1.00 37.66 491 SER A C 1
ATOM 3769 O O . SER A 1 491 ? 12.682 18.012 25.120 1.00 37.66 491 SER A O 1
ATOM 3771 N N . SER A 1 492 ? 14.687 19.009 25.025 1.00 39.72 492 SER A N 1
ATOM 3772 C CA . SER A 1 492 ? 14.314 20.184 25.821 1.00 39.72 492 SER A CA 1
ATOM 3773 C C . SER A 1 492 ? 13.959 21.370 24.898 1.00 39.72 492 SER A C 1
ATOM 3775 O O . SER A 1 492 ? 14.761 21.683 24.019 1.00 39.72 492 SER A O 1
ATOM 3777 N N . PRO A 1 493 ? 12.821 22.082 25.066 1.00 37.28 493 PRO A N 1
ATOM 3778 C CA . PRO A 1 493 ? 12.291 23.020 24.056 1.00 37.28 493 PRO A CA 1
ATOM 3779 C C . PRO A 1 493 ? 13.064 24.336 23.875 1.00 37.28 493 PRO A C 1
ATOM 3781 O O . PRO A 1 493 ? 12.670 25.180 23.074 1.00 37.28 493 PRO A O 1
ATOM 3784 N N . ALA A 1 494 ? 14.139 24.558 24.627 1.00 47.03 494 ALA A N 1
ATOM 3785 C CA . ALA A 1 494 ? 14.934 25.774 24.557 1.00 47.03 494 ALA A CA 1
ATOM 3786 C C . ALA A 1 494 ? 16.402 25.416 24.328 1.00 47.03 494 ALA A C 1
ATOM 3788 O O . ALA A 1 494 ? 17.152 25.238 25.288 1.00 47.03 494 ALA A O 1
ATOM 3789 N N . TRP A 1 495 ? 16.835 25.358 23.067 1.00 36.72 495 TRP A N 1
ATOM 3790 C CA . TRP A 1 495 ? 18.264 25.436 22.766 1.00 36.72 495 TRP A CA 1
ATOM 3791 C C . TRP A 1 495 ? 18.579 26.646 21.881 1.00 36.72 495 TRP A C 1
ATOM 3793 O O . TRP A 1 495 ? 18.436 26.585 20.661 1.00 36.72 495 TRP A O 1
ATOM 3803 N N . PRO A 1 496 ? 19.010 27.774 22.473 1.00 40.66 496 PRO A N 1
ATOM 3804 C CA . PRO A 1 496 ? 19.588 28.874 21.722 1.00 40.66 496 PRO A CA 1
ATOM 3805 C C . PRO A 1 496 ? 20.985 28.481 21.227 1.00 40.66 496 PRO A C 1
ATOM 3807 O O . PRO A 1 496 ? 21.848 28.063 22.002 1.00 40.66 496 PRO A O 1
ATOM 3810 N N . THR A 1 497 ? 21.250 28.696 19.940 1.00 39.84 497 THR A N 1
ATOM 3811 C CA . THR A 1 497 ? 22.608 28.809 19.398 1.00 39.84 497 THR A CA 1
ATOM 3812 C C . THR A 1 497 ? 23.320 30.002 20.029 1.00 39.84 497 THR A C 1
ATOM 3814 O O . THR A 1 497 ? 23.218 31.126 19.543 1.00 39.84 497 THR A O 1
ATOM 3817 N N . ARG A 1 498 ? 24.037 29.762 21.123 1.00 36.84 498 ARG A N 1
ATOM 3818 C CA . ARG A 1 498 ? 25.216 30.516 21.574 1.00 36.84 498 ARG A CA 1
ATOM 3819 C C . ARG A 1 498 ? 25.716 29.833 22.826 1.00 36.84 498 ARG A C 1
ATOM 3821 O O . ARG A 1 498 ? 24.992 29.893 23.797 1.00 36.84 498 ARG A O 1
ATOM 3828 N N . TRP A 1 499 ? 26.902 29.229 22.789 1.00 34.97 499 TRP A N 1
ATOM 3829 C CA . TRP A 1 499 ? 27.901 29.262 23.868 1.00 34.97 499 TRP A CA 1
ATOM 3830 C C . TRP A 1 499 ? 29.207 28.643 23.343 1.00 34.97 499 TRP A C 1
ATOM 3832 O O . TRP A 1 499 ? 29.323 27.431 23.200 1.00 34.97 499 TRP A O 1
ATOM 3842 N N . LEU A 1 500 ? 30.190 29.502 23.069 1.00 28.31 500 LEU A N 1
ATOM 3843 C CA . LEU A 1 500 ? 31.604 29.207 23.303 1.00 28.31 500 LEU A CA 1
ATOM 3844 C C . LEU A 1 500 ? 32.062 30.099 24.476 1.00 28.31 500 LEU A C 1
ATOM 3846 O O . LEU A 1 500 ? 31.474 31.167 24.682 1.00 28.31 500 LEU A O 1
ATOM 3850 N N . PRO A 1 501 ? 33.023 29.628 25.284 1.00 41.97 501 PRO A N 1
ATOM 3851 C CA . PRO A 1 501 ? 33.145 29.956 26.703 1.00 41.97 501 PRO A CA 1
ATOM 3852 C C . PRO A 1 501 ? 33.972 31.222 26.974 1.00 41.97 501 PRO A C 1
ATOM 3854 O O . PRO A 1 501 ? 34.750 31.666 26.130 1.00 41.97 501 PRO A O 1
ATOM 3857 N N . ARG A 1 502 ? 33.827 31.765 28.189 1.00 33.75 502 ARG A N 1
ATOM 3858 C CA . ARG A 1 502 ? 34.954 32.385 28.896 1.00 33.75 502 ARG A CA 1
ATOM 3859 C C . ARG A 1 502 ? 35.594 31.345 29.793 1.00 33.75 502 ARG A C 1
ATOM 3861 O O . ARG A 1 502 ? 34.812 30.560 30.378 1.00 33.75 502 ARG A O 1
#

Secondary structure (DSSP, 8-state):
----------------------EE--EEEEEEEEES--SS-PPPTTSTT-EEEE--TTSEEEHHHHTTTS--TTEEEEEEEEEEESS-EEEEEEEEEESEEEEEETTEEEEEE-------S--EEEEEEEPSEEEEEEEEEEESSS--EEEEEEEEBTTB--TT-EEESS--TT--S--PPPSEEEE--TTEEEEEEEETTEEEEEEEEEEEEESSSPEEEEEEEEEETTEEEEEEEEEEE-BT--EEEEEEEEHHHHHHHHTTSS-EEEEEEETTEEEEEEE---HHHHHHHHHS-EEEGGG---TTS-----EEEEEE--GGGTT--EEEE-TTT-TTSEEEETTEE--EETTEEEEESS--TT-EEEEEEEPPTT----S--EEEE-S--HHHHHHHHHHHHHHHSS--SSPPPPHHHHHHHTT-GGGHHHHHHHHHHHHHHHHHHHHHTTS-------------TTS-HHHHHHHHHHHHHHHHHHTSS---S-----

Foldseek 3Di:
DDDDDDPPPPPPPPPPPPQFDWAAPFKWFKADFAAPDDPPDDDDAPPPRTDMDGAPPLQKDFVCVVQPPHDQANTKMKTKKKKADQAKDKWKKQKWWQQWKWKDKLNHTQDTDDGHDATDRRPDITIDIDHHGMMMIMMMHGHNDDTGMMGIIIHGDDPRGCPPMDMDRDDDPPDDSGRWHDWDKAKAAFAAPWAWEAEAQFTKIFGKIWIAITDDDKFAFKWKFKDKPRDTQDIDTDRIHDHSDTDIDTHIDTLVRLLCCQLVVIWIWIWIDTPPDIDIYTHHYDLLSSFCNQQDWYAHVQQDDDLPNPDDQKDKDKHFHYLLQQQFWKKKQQPQQDQPKWKDKPNHTFGDDPRITTNDHRDHGGDMIMIMIGGDPPRRRNDGIIMGTPADALNNLQVVQVVLCVQVVDGFPDDRDDSSQLSVLGSDHNSVSRVVVSVVSCVSCVVSVVVSVVDDDDPDDDDPPDQVPVDPPVVSVVVVVVVVVVVVVVPDPDDDPDDDDD

Radius of gyration: 28.12 Å; chains: 1; bounding box: 66×93×72 Å

Sequence (502 aa):
MRSFALLVLSLLALAAPGLSQDLVVQRWLLYGPISAPDDSSLPNIGDEGWREAEADEWGRLNLNDVFRGEATEWSAAYVHTYVYCPEDRTILLIADSDDDLVARVNGQRVWVNVVARGLGRGRDTVTVRLAEGWNSLLLKPLNRGGGFGVLGRLAPAESEGVAGLRLALERPAGLTAHNHPRPTVSVGPILQGAALSWQGGDLLAAARAPVVAWGAEPFQQVTLQLTQGGRTLVTERFSDLTPAEPLHADVELPFTRLRRAAIGEAPMVARAEWLGDSRRVPVFVDADRLLRLAGGRIEIGSLAIDSAAGAVTRLATALTVPDAFDGLSIDFLAMGLGPRAQYAVNGREVGWHEGIVELCAPCRAGDSLSIEITPEPGRPLWMAPLVRVREIGYAEYADGYEYARALAGRAPEIEQPDPIVWLRALGKPSGQAYRSLMRRYHDAYAPLAAAIRRDTLHLIGNSHIDAAWLWPWSETIDVIRGTWRTSLKLSSPAWPTRWLPR